Protein AF-A0A7C7VRE4-F1 (afdb_monomer_lite)

Sequence (448 aa):
MMLAALIDAGVDAEAIRRGIASLDLPGVGLSIKTVSKKGFRATAVRVKHPEQHAHRHLRDILELVERASALSDGQRTRARRVFQALAEAEAKVHGRSVDAVHFHEVGAVEAMVVDVQCIFQGLVPVADQFHTELITTSPKVKITGATHIQFDESRALEIAKEIVRRAIDRFPDRKETFIPEIRSPLVPGFSHEYIDYALGGLYRGSLRPLNDAIIAGRIRGVVANIGCNNARICHDELHRYVVTEFIKNDVLVVETGCGAIASAKQGYMTPETALELAGPGLREVCEAVGIPPVLHLGSCVDNSRILTVLAQMATEGGLGEDIADIPAVGMAPEWMSEKALSIATYCVASGAYVILGGSSGPVSGSETVLQMMSEGWEKKVGGRLEFVEEGEEIVRRALAHIDKKRADLGLAEYDPSKWGMSGDWRIPEILGLPLEERIEAVYGKAGK

pLDDT: mean 90.39, std 9.12, range [47.34, 98.69]

Secondary structure (DSSP, 8-state):
-HHHHHHHTT--HHHHHHHHHHT--TT-EEEEEEEEETTEEEEEEEEE--------BHHHHHHHHHH-TTS-HHHHHHHHHHHHHHHHHHHHHHTS-GGG-B-------SEEEE-SSS--TTHHHHHTTSS-EEEE--TT---TTSEE----GGGHHHHHHHHHHHHHHHGGG--------------B---HHHHHHHHHHHHH-SSHHHHHHHHHTSS-EEEEE-----TTS-TTHHHHHHHHHHHHTTEEEEEEHHHHHHHHHHT-SSHHHHHHHS-HHHHHHHHHHT--SEEEEESGGGHHHHHHHHHHHHHHSSS-SSGGGSSEEEEETT--SHHHHHHHHHHHHTT-EEEEESS--TTTT-HHHHHIIIIIHHHHHS-EEEEE--HHHHHHHHHHHHHHHHHHTTPPPP-TTSS---GGGGHHHHHTS-HHHHHHHHH-----

Structure (mmCIF, N/CA/C/O backbone):
data_AF-A0A7C7VRE4-F1
#
_entry.id   AF-A0A7C7VRE4-F1
#
loop_
_atom_site.group_PDB
_atom_site.id
_atom_site.type_symbol
_atom_site.label_atom_id
_atom_site.label_alt_id
_atom_site.label_comp_id
_atom_site.label_asym_id
_atom_site.label_entity_id
_atom_site.label_seq_id
_atom_site.pdbx_PDB_ins_code
_atom_site.Cartn_x
_atom_site.Cartn_y
_atom_site.Cartn_z
_atom_site.occupancy
_atom_site.B_iso_or_equiv
_atom_site.auth_seq_id
_atom_site.auth_comp_id
_atom_site.auth_asym_id
_atom_site.auth_atom_id
_atom_site.pdbx_PDB_model_num
ATOM 1 N N . MET A 1 1 ? -1.662 4.050 28.354 1.00 65.81 1 MET A N 1
ATOM 2 C CA . MET A 1 1 ? -0.520 3.114 28.506 1.00 65.81 1 MET A CA 1
ATOM 3 C C . MET A 1 1 ? 0.814 3.844 28.605 1.00 65.81 1 MET A C 1
ATOM 5 O O . MET A 1 1 ? 1.473 3.663 29.616 1.00 65.81 1 MET A O 1
ATOM 9 N N . MET A 1 2 ? 1.176 4.709 27.647 1.00 74.75 2 MET A N 1
ATOM 10 C CA . MET A 1 2 ? 2.448 5.459 27.676 1.00 74.75 2 MET A CA 1
ATOM 11 C C . MET A 1 2 ? 2.683 6.223 28.991 1.00 74.75 2 MET A C 1
ATOM 13 O O . MET A 1 2 ? 3.708 6.035 29.629 1.00 74.75 2 MET A O 1
ATOM 17 N N . LEU A 1 3 ? 1.698 7.001 29.458 1.00 83.12 3 LEU A N 1
ATOM 18 C CA . LEU A 1 3 ? 1.794 7.724 30.734 1.00 83.12 3 LEU A CA 1
ATOM 19 C C . LEU A 1 3 ? 2.118 6.802 31.922 1.00 83.12 3 LEU A C 1
ATOM 21 O O . LEU A 1 3 ? 2.931 7.142 32.769 1.00 83.12 3 LEU A O 1
ATOM 25 N N . ALA A 1 4 ? 1.501 5.620 31.967 1.00 86.44 4 ALA A N 1
ATOM 26 C CA . ALA A 1 4 ? 1.734 4.650 33.028 1.00 86.44 4 ALA A CA 1
ATOM 27 C C . ALA A 1 4 ? 3.135 4.032 32.953 1.00 86.44 4 ALA A C 1
ATOM 29 O O . ALA A 1 4 ? 3.762 3.852 33.989 1.00 86.44 4 ALA A O 1
ATOM 30 N N . ALA A 1 5 ? 3.630 3.760 31.743 1.00 85.56 5 ALA A N 1
ATOM 31 C CA . ALA A 1 5 ? 4.986 3.267 31.521 1.00 85.56 5 ALA A CA 1
ATOM 32 C C . ALA A 1 5 ? 6.045 4.316 31.892 1.00 85.56 5 ALA A C 1
ATOM 34 O O . ALA A 1 5 ? 7.028 3.980 32.536 1.00 85.56 5 ALA A O 1
ATOM 35 N N . LEU A 1 6 ? 5.819 5.588 31.552 1.00 85.06 6 LEU A N 1
ATOM 36 C CA . LEU A 1 6 ? 6.712 6.691 31.916 1.00 85.06 6 LEU A CA 1
ATOM 37 C C . LEU A 1 6 ? 6.780 6.894 33.433 1.00 85.06 6 LEU A C 1
ATOM 39 O O . LEU A 1 6 ? 7.863 7.079 33.978 1.00 85.06 6 LEU A O 1
ATOM 43 N N . ILE A 1 7 ? 5.638 6.819 34.123 1.00 92.25 7 ILE A N 1
ATOM 44 C CA . ILE A 1 7 ? 5.599 6.886 35.590 1.00 92.25 7 ILE A CA 1
ATOM 45 C C . ILE A 1 7 ? 6.311 5.674 36.205 1.00 92.25 7 ILE A C 1
ATOM 47 O O . ILE A 1 7 ? 7.097 5.848 37.131 1.00 92.25 7 ILE A O 1
ATOM 51 N N . ASP A 1 8 ? 6.104 4.464 35.670 1.00 90.88 8 ASP A N 1
ATOM 52 C CA . ASP A 1 8 ? 6.828 3.263 36.123 1.00 90.88 8 ASP A CA 1
ATOM 53 C C . ASP A 1 8 ? 8.346 3.372 35.881 1.00 90.88 8 ASP A C 1
ATOM 55 O O . ASP A 1 8 ? 9.134 2.882 36.685 1.00 90.88 8 ASP A O 1
ATOM 59 N N . ALA A 1 9 ? 8.752 4.070 34.814 1.00 90.56 9 ALA A N 1
ATOM 60 C CA . ALA A 1 9 ? 10.142 4.368 34.471 1.00 90.56 9 ALA A CA 1
ATOM 61 C C . ALA A 1 9 ? 10.753 5.541 35.269 1.00 90.56 9 ALA A C 1
ATOM 63 O O . ALA A 1 9 ? 11.931 5.843 35.085 1.00 90.56 9 ALA A O 1
ATOM 64 N N . GLY A 1 10 ? 9.988 6.191 36.155 1.00 91.62 10 GLY A N 1
ATOM 65 C CA . GLY A 1 10 ? 10.491 7.210 37.085 1.00 91.62 10 GLY A CA 1
ATOM 66 C C . GLY A 1 10 ? 10.037 8.651 36.829 1.00 91.62 10 GLY A C 1
ATOM 67 O O . GLY A 1 10 ? 10.528 9.559 37.496 1.00 91.62 10 GLY A O 1
ATOM 68 N N . VAL A 1 11 ? 9.105 8.903 35.903 1.00 91.25 11 VAL A N 1
ATOM 69 C CA . VAL A 1 11 ? 8.510 10.243 35.734 1.00 91.25 11 VAL A CA 1
ATOM 70 C C . VAL A 1 11 ? 7.661 10.618 36.956 1.00 91.25 11 VAL A C 1
ATOM 72 O O . VAL A 1 11 ? 6.823 9.833 37.401 1.00 91.25 11 VAL A O 1
ATOM 75 N N . ASP A 1 12 ? 7.840 11.844 37.468 1.00 92.25 12 ASP A N 1
ATOM 76 C CA . ASP A 1 12 ? 7.121 12.350 38.645 1.00 92.25 12 ASP A CA 1
ATOM 77 C C . ASP A 1 12 ? 5.602 12.434 38.403 1.00 92.25 12 ASP A C 1
ATOM 79 O O . ASP A 1 12 ? 5.082 13.335 37.736 1.00 92.25 12 ASP A O 1
ATOM 83 N N . ALA A 1 13 ? 4.876 11.493 39.004 1.00 91.25 13 ALA A N 1
ATOM 84 C CA . ALA A 1 13 ? 3.423 11.444 39.005 1.00 91.25 13 ALA A CA 1
ATOM 85 C C . ALA A 1 13 ? 2.775 12.686 39.640 1.00 91.25 13 ALA A C 1
ATOM 87 O O . ALA A 1 13 ? 1.686 13.088 39.219 1.00 91.25 13 ALA A O 1
ATOM 88 N N . GLU A 1 14 ? 3.416 13.302 40.636 1.00 92.12 14 GLU A N 1
ATOM 89 C CA . GLU A 1 14 ? 2.881 14.486 41.308 1.00 92.12 14 GLU A CA 1
ATOM 90 C C . GLU A 1 14 ? 2.960 15.724 40.418 1.00 92.12 14 GLU A C 1
ATOM 92 O O . GLU A 1 14 ? 2.031 16.529 40.415 1.00 92.12 14 GLU A O 1
ATOM 97 N N . ALA A 1 15 ? 4.003 15.862 39.594 1.00 88.81 15 ALA A N 1
ATOM 98 C CA . ALA A 1 15 ? 4.064 16.919 38.585 1.00 88.81 15 ALA A CA 1
ATOM 99 C C . ALA A 1 15 ? 2.879 16.844 37.612 1.00 88.81 15 ALA A C 1
ATOM 101 O O . ALA A 1 15 ? 2.263 17.864 37.301 1.00 88.81 15 ALA A O 1
ATOM 102 N N . ILE A 1 16 ? 2.503 15.633 37.194 1.00 90.31 16 ILE A N 1
ATOM 103 C CA . ILE A 1 16 ? 1.357 15.411 36.306 1.00 90.31 16 ILE A CA 1
ATOM 104 C C . ILE A 1 16 ? 0.039 15.727 37.030 1.00 90.31 16 ILE A C 1
ATOM 106 O O . ILE A 1 16 ? -0.824 16.403 36.469 1.00 90.31 16 ILE A O 1
ATOM 110 N N . ARG A 1 17 ? -0.118 15.289 38.289 1.00 91.12 17 ARG A N 1
ATOM 111 C CA . ARG A 1 17 ? -1.297 15.616 39.113 1.00 91.12 17 ARG A CA 1
ATOM 112 C C . ARG A 1 17 ? -1.457 17.120 39.311 1.00 91.12 17 ARG A C 1
ATOM 114 O O . ARG A 1 17 ? -2.564 17.619 39.137 1.00 91.12 17 ARG A O 1
ATOM 121 N N . ARG A 1 18 ? -0.371 17.837 39.620 1.00 91.44 18 ARG A N 1
ATOM 122 C CA . ARG A 1 18 ? -0.364 19.305 39.741 1.00 91.44 18 ARG A CA 1
ATOM 123 C C . ARG A 1 18 ? -0.756 19.977 38.429 1.00 91.44 18 ARG A C 1
ATOM 125 O O . ARG A 1 18 ? -1.595 20.872 38.447 1.00 91.44 18 ARG A O 1
ATOM 132 N N . GLY A 1 19 ? -0.210 19.508 37.305 1.00 90.94 19 GLY A N 1
ATOM 133 C CA . GLY A 1 19 ? -0.586 19.982 35.972 1.00 90.94 19 GLY A CA 1
ATOM 134 C C . GLY A 1 19 ? -2.093 19.873 35.731 1.00 90.94 19 GLY A C 1
ATOM 135 O O . GLY A 1 19 ? -2.733 20.868 35.404 1.00 90.94 19 GLY A O 1
ATOM 136 N N . ILE A 1 20 ? -2.675 18.698 35.988 1.00 89.38 20 ILE A N 1
ATOM 137 C CA . ILE A 1 20 ? -4.118 18.460 35.821 1.00 89.38 20 ILE A CA 1
ATOM 138 C C . ILE A 1 20 ? -4.950 19.304 36.786 1.00 89.38 20 ILE A C 1
ATOM 140 O O . ILE A 1 20 ? -5.924 19.918 36.362 1.00 89.38 20 ILE A O 1
ATOM 144 N N . ALA A 1 21 ? -4.565 19.368 38.062 1.00 89.62 21 ALA A N 1
ATOM 145 C CA . ALA A 1 21 ? -5.271 20.173 39.055 1.00 89.62 21 ALA A CA 1
ATOM 146 C C . ALA A 1 21 ? -5.296 21.659 38.666 1.00 89.62 21 ALA A C 1
ATOM 148 O O . ALA A 1 21 ? -6.308 22.325 38.855 1.00 89.62 21 ALA A O 1
ATOM 149 N N . SER A 1 22 ? -4.218 22.164 38.056 1.00 92.88 22 SER A N 1
ATOM 150 C CA . SER A 1 22 ? -4.141 23.561 37.625 1.00 92.88 22 SER A CA 1
ATOM 151 C C . SER A 1 22 ? -5.067 23.919 36.459 1.00 92.88 22 SER A C 1
ATOM 153 O O . SER A 1 22 ? -5.334 25.098 36.260 1.00 92.88 22 SER A O 1
ATOM 155 N N . LEU A 1 23 ? -5.597 22.934 35.721 1.00 89.44 23 LEU A N 1
ATOM 156 C CA . LEU A 1 23 ? -6.608 23.169 34.677 1.00 89.44 23 LEU A CA 1
ATOM 157 C C . LEU A 1 23 ? -7.978 23.559 35.261 1.00 89.44 23 LEU A C 1
ATOM 159 O O . LEU A 1 23 ? -8.848 24.026 34.519 1.00 89.44 23 LEU A O 1
ATOM 163 N N . ASP A 1 24 ? -8.163 23.363 36.573 1.00 88.19 24 ASP A N 1
ATOM 164 C CA . ASP A 1 24 ? -9.396 23.644 37.309 1.00 88.19 24 ASP A CA 1
ATOM 165 C C . ASP A 1 24 ? -10.613 22.975 36.651 1.00 88.19 24 ASP A C 1
ATOM 167 O O . ASP A 1 24 ? -11.563 23.612 36.191 1.00 88.19 24 ASP A O 1
ATOM 171 N N . LEU A 1 25 ? -10.518 21.651 36.508 1.00 86.00 25 LEU A N 1
ATOM 172 C CA . LEU A 1 25 ? -11.562 20.793 35.956 1.00 86.00 25 LEU A CA 1
ATOM 173 C C . LEU A 1 25 ? -12.208 19.992 37.097 1.00 86.00 25 LEU A C 1
ATOM 175 O O . LEU A 1 25 ? -11.636 18.987 37.537 1.00 86.00 25 LEU A O 1
ATOM 179 N N . PRO A 1 26 ? -13.390 20.407 37.595 1.00 82.44 26 PRO A N 1
ATOM 180 C CA . PRO A 1 26 ? -14.035 19.754 38.727 1.00 82.44 26 PRO A CA 1
ATOM 181 C C . PRO A 1 26 ? -14.266 18.261 38.485 1.00 82.44 26 PRO A C 1
ATOM 183 O O . PRO A 1 26 ? -14.787 17.847 37.450 1.00 82.44 26 PRO A O 1
ATOM 186 N N . GLY A 1 27 ? -13.872 17.441 39.461 1.00 83.25 27 GLY A N 1
ATOM 187 C CA . GLY A 1 27 ? -14.031 15.986 39.408 1.00 83.25 27 GLY A CA 1
ATOM 188 C C . GLY A 1 27 ? -13.026 15.253 38.513 1.00 83.25 27 GLY A C 1
ATOM 189 O O . GLY A 1 27 ? -13.073 14.022 38.459 1.00 83.25 27 GLY A O 1
ATOM 190 N N . VAL A 1 28 ? -12.104 15.964 37.851 1.00 88.19 28 VAL A N 1
ATOM 191 C CA . VAL A 1 28 ? -11.034 15.350 37.055 1.00 88.19 28 VAL A CA 1
ATOM 192 C C . VAL A 1 28 ? -9.810 15.061 37.926 1.00 88.19 28 VAL A C 1
ATOM 194 O O . VAL A 1 28 ? -9.340 15.915 38.673 1.00 88.19 28 VAL A O 1
ATOM 197 N N . GLY A 1 29 ? -9.260 13.850 37.837 1.00 88.12 29 GLY A N 1
ATOM 198 C CA . GLY A 1 29 ? -8.059 13.483 38.588 1.00 88.12 29 GLY A CA 1
ATOM 199 C C . GLY A 1 29 ? -7.405 12.184 38.131 1.00 88.12 29 GLY A C 1
ATOM 200 O O . GLY A 1 29 ? -7.934 11.458 37.296 1.00 88.12 29 GLY A O 1
ATOM 201 N N . LEU A 1 30 ? -6.244 11.858 38.705 1.00 90.44 30 LEU A N 1
ATOM 202 C CA . LEU A 1 30 ? -5.488 10.644 38.379 1.00 90.44 30 LEU A CA 1
ATOM 203 C C . LEU A 1 30 ? -5.385 9.686 39.565 1.00 90.44 30 LEU A C 1
ATOM 205 O O . LEU A 1 30 ? -4.793 10.001 40.601 1.00 90.44 30 LEU A O 1
ATOM 209 N N . SER A 1 31 ? -5.867 8.460 39.374 1.00 91.06 31 SER A N 1
ATOM 210 C CA . SER A 1 31 ? -5.548 7.327 40.240 1.00 91.06 31 SER A CA 1
ATOM 211 C C . SER A 1 31 ? -4.379 6.553 39.647 1.00 91.06 31 SER A C 1
ATOM 213 O O . SER A 1 31 ? -4.451 6.101 38.510 1.00 91.06 31 SER A O 1
ATOM 215 N N . ILE A 1 32 ? -3.307 6.396 40.420 1.00 93.25 32 ILE A N 1
ATOM 216 C CA . ILE A 1 32 ? -2.107 5.665 40.010 1.00 93.25 32 ILE A CA 1
ATOM 217 C C . ILE A 1 32 ? -1.885 4.579 41.048 1.00 93.25 32 ILE A C 1
ATOM 219 O O . ILE A 1 32 ? -1.851 4.881 42.242 1.00 93.25 32 ILE A O 1
ATOM 223 N N . LYS A 1 33 ? -1.807 3.325 40.611 1.00 94.75 33 LYS A N 1
ATOM 224 C CA . LYS A 1 33 ? -1.619 2.170 41.490 1.00 94.75 33 LYS A CA 1
ATOM 225 C C . LYS A 1 33 ? -0.708 1.152 40.829 1.00 94.75 33 LYS A C 1
ATOM 227 O O . LYS A 1 33 ? -0.875 0.862 39.647 1.00 94.75 33 LYS A O 1
ATOM 232 N N . THR A 1 34 ? 0.176 0.545 41.604 1.00 94.44 34 THR A N 1
ATOM 233 C CA . THR A 1 34 ? 0.865 -0.673 41.180 1.00 94.44 34 THR A CA 1
ATOM 234 C C . THR A 1 34 ? -0.125 -1.834 41.216 1.00 94.44 34 THR A C 1
ATOM 236 O O . THR A 1 34 ? -0.839 -2.025 42.200 1.00 94.44 34 THR A O 1
ATOM 239 N N . VAL A 1 35 ? -0.193 -2.598 40.134 1.00 93.25 35 VAL A N 1
ATOM 240 C CA . VAL A 1 35 ? -1.074 -3.756 39.977 1.00 93.25 35 VAL A CA 1
ATOM 241 C C . VAL A 1 35 ? -0.271 -4.969 39.519 1.00 93.25 35 VAL A C 1
ATOM 243 O O . VAL A 1 35 ? 0.770 -4.831 38.882 1.00 93.25 35 VAL A O 1
ATOM 246 N N . SER A 1 36 ? -0.773 -6.167 39.820 1.00 91.38 36 SER A N 1
ATOM 247 C CA . SER A 1 36 ? -0.312 -7.405 39.189 1.00 91.38 36 SER A CA 1
ATOM 248 C C . SER A 1 36 ? -1.324 -7.819 38.127 1.00 91.38 36 SER A C 1
ATOM 250 O O . SER A 1 36 ? -2.509 -7.998 38.418 1.00 91.38 36 SER A O 1
ATOM 252 N N . LYS A 1 37 ? -0.882 -7.929 36.875 1.00 77.38 37 LYS A N 1
ATOM 253 C CA . LYS A 1 37 ? -1.706 -8.356 35.737 1.00 77.38 37 LYS A CA 1
ATOM 254 C C . LYS A 1 37 ? -1.047 -9.579 35.117 1.00 77.38 37 LYS A C 1
ATOM 256 O O . LYS A 1 37 ? 0.050 -9.483 34.582 1.00 77.38 37 LYS A O 1
ATOM 261 N N . LYS A 1 38 ? -1.721 -10.732 35.203 1.00 83.31 38 LYS A N 1
ATOM 262 C CA . LYS A 1 38 ? -1.222 -12.024 34.690 1.00 83.31 38 LYS A CA 1
ATOM 263 C C . LYS A 1 38 ? 0.200 -12.366 35.183 1.00 83.31 38 LYS A C 1
ATOM 265 O O . LYS A 1 38 ? 1.015 -12.857 34.416 1.00 83.31 38 LYS A O 1
ATOM 270 N N . GLY A 1 39 ? 0.495 -12.074 36.452 1.00 84.56 39 GLY A N 1
ATOM 271 C CA . GLY A 1 39 ? 1.795 -12.363 37.072 1.00 84.56 39 GLY A CA 1
ATOM 272 C C . GLY A 1 39 ? 2.867 -11.281 36.897 1.00 84.56 39 GLY A C 1
ATOM 273 O O . GLY A 1 39 ? 3.917 -11.387 37.520 1.00 84.56 39 GLY A O 1
ATOM 274 N N . PHE A 1 40 ? 2.608 -10.218 36.129 1.00 82.00 40 PHE A N 1
ATOM 275 C CA . PHE A 1 40 ? 3.554 -9.115 35.935 1.00 82.00 40 PHE A CA 1
ATOM 276 C C . PHE A 1 40 ? 3.167 -7.882 36.755 1.00 82.00 40 PHE A C 1
ATOM 278 O O . PHE A 1 40 ? 2.001 -7.472 36.762 1.00 82.00 40 PHE A O 1
ATOM 285 N N . ARG A 1 41 ? 4.156 -7.265 37.416 1.00 92.12 41 ARG A N 1
ATOM 286 C CA . ARG A 1 41 ? 4.013 -5.952 38.060 1.00 92.12 41 ARG A CA 1
ATOM 287 C C . ARG A 1 41 ? 3.866 -4.884 36.976 1.00 92.12 41 ARG A C 1
ATOM 289 O O . ARG A 1 41 ? 4.711 -4.795 36.094 1.00 92.12 41 ARG A O 1
ATOM 296 N N . ALA A 1 42 ? 2.833 -4.058 37.069 1.00 88.38 42 ALA A N 1
ATOM 297 C CA . ALA A 1 42 ? 2.620 -2.924 36.179 1.00 88.38 42 ALA A CA 1
ATOM 298 C C . ALA A 1 42 ? 2.084 -1.720 36.957 1.00 88.38 42 ALA A C 1
ATOM 300 O O . ALA A 1 42 ? 1.358 -1.881 37.939 1.00 88.38 42 ALA A O 1
ATOM 301 N N . THR A 1 43 ? 2.371 -0.511 36.487 1.00 94.19 43 THR A N 1
ATOM 302 C CA . THR A 1 43 ? 1.672 0.690 36.952 1.00 94.19 43 THR A CA 1
ATOM 303 C C . THR A 1 43 ? 0.372 0.864 36.165 1.00 94.19 43 THR A C 1
ATOM 305 O O . THR A 1 43 ? 0.358 0.870 34.936 1.00 94.19 43 THR A O 1
ATOM 308 N N . ALA A 1 44 ? -0.749 0.993 36.871 1.00 91.31 44 ALA A N 1
ATOM 309 C CA . ALA A 1 44 ? -2.049 1.332 36.311 1.00 91.31 44 ALA A CA 1
ATOM 310 C C . ALA A 1 44 ? -2.369 2.796 36.615 1.00 91.31 44 ALA A C 1
ATOM 312 O O . ALA A 1 44 ? -2.474 3.191 37.776 1.00 91.31 44 ALA A O 1
ATOM 313 N N . VAL A 1 45 ? -2.567 3.585 35.561 1.00 91.38 45 VAL A N 1
ATOM 314 C CA . VAL A 1 45 ? -3.036 4.972 35.644 1.00 91.38 45 VAL A CA 1
ATOM 315 C C . VAL A 1 45 ? -4.473 5.016 35.139 1.00 91.38 45 VAL A C 1
ATOM 317 O O . VAL A 1 45 ? -4.748 4.576 34.025 1.00 91.38 45 VAL A O 1
ATOM 320 N N . ARG A 1 46 ? -5.390 5.541 35.951 1.00 88.31 46 ARG A N 1
ATOM 321 C CA . ARG A 1 46 ? -6.799 5.749 35.609 1.00 88.31 46 ARG A CA 1
ATOM 322 C C . ARG A 1 46 ? -7.142 7.223 35.781 1.00 88.31 46 ARG A C 1
ATOM 324 O O . ARG A 1 46 ? -7.019 7.754 36.886 1.00 88.31 46 ARG A O 1
ATOM 331 N N . VAL A 1 47 ? -7.597 7.851 34.703 1.00 84.25 47 VAL A N 1
ATOM 332 C CA . VAL A 1 47 ? -8.212 9.179 34.755 1.00 84.25 47 VAL A CA 1
ATOM 333 C C . VAL A 1 47 ? -9.615 9.013 35.332 1.00 84.25 47 VAL A C 1
ATOM 335 O O . VAL A 1 47 ? -10.371 8.150 34.894 1.00 84.25 47 VAL A O 1
ATOM 338 N N . LYS A 1 48 ? -9.934 9.778 36.369 1.00 87.19 48 LYS A N 1
ATOM 339 C CA . LYS A 1 48 ? -11.290 9.951 36.883 1.00 87.19 48 LYS A CA 1
ATOM 340 C C . LYS A 1 48 ? -11.825 11.247 36.300 1.00 87.19 48 LYS A C 1
ATOM 342 O O . LYS A 1 48 ? -11.087 12.225 36.293 1.00 87.19 48 LYS A O 1
ATOM 347 N N . HIS A 1 49 ? -13.065 11.245 35.847 1.00 82.56 49 HIS A N 1
ATOM 348 C CA . HIS A 1 49 ? -13.794 1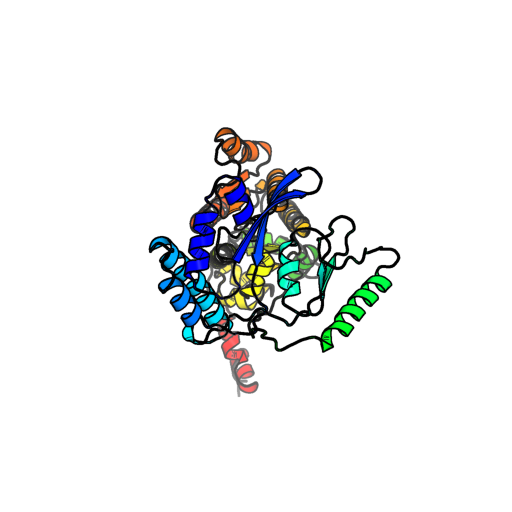2.436 35.438 1.00 82.56 49 HIS A CA 1
ATOM 349 C C . HIS A 1 49 ? -15.294 12.182 35.661 1.00 82.56 49 HIS A C 1
ATOM 351 O O . HIS A 1 49 ? -15.703 11.017 35.685 1.00 82.56 49 HIS A O 1
ATOM 357 N N . PRO A 1 50 ? -16.114 13.225 35.865 1.00 79.06 50 PRO A N 1
ATOM 358 C CA . PRO A 1 50 ? -17.566 13.081 35.834 1.00 79.06 50 PRO A CA 1
ATOM 359 C C . PRO A 1 50 ? -18.045 12.804 34.400 1.00 79.06 50 PRO A C 1
ATOM 361 O O . PRO A 1 50 ? -17.356 13.158 33.438 1.00 79.06 50 PRO A O 1
ATOM 364 N N . GLU A 1 51 ? -19.227 12.206 34.243 1.00 65.44 51 GLU A N 1
ATOM 365 C CA . GLU A 1 51 ? -19.919 12.209 32.949 1.00 65.44 51 GLU A CA 1
ATOM 366 C C . GLU A 1 51 ? -20.188 13.664 32.537 1.00 65.44 51 GLU A C 1
ATOM 368 O O . GLU A 1 51 ? -20.683 14.465 33.334 1.00 65.44 51 GLU A O 1
ATOM 373 N N . GLN A 1 52 ? -19.802 14.034 31.315 1.00 58.69 52 GLN A N 1
ATOM 374 C CA . GLN A 1 52 ? -20.036 15.369 30.765 1.00 58.69 52 GLN A CA 1
ATOM 375 C C . GLN A 1 52 ? -20.608 15.256 29.352 1.00 58.69 52 GLN A C 1
ATOM 377 O O . GLN A 1 52 ? -20.132 14.466 28.545 1.00 58.69 52 GLN A O 1
ATOM 382 N N . HIS A 1 53 ? -21.589 16.108 29.055 1.00 52.19 53 HIS A N 1
ATOM 383 C CA . HIS A 1 53 ? -22.153 16.328 27.716 1.00 52.19 53 HIS A CA 1
ATOM 384 C C . HIS A 1 53 ? -21.791 17.722 27.172 1.00 52.19 53 HIS A C 1
ATOM 386 O O . HIS A 1 53 ? -22.466 18.257 26.299 1.00 52.19 53 HIS A O 1
ATOM 392 N N . ALA A 1 54 ? -20.762 18.361 27.738 1.00 54.38 54 ALA A N 1
ATOM 393 C CA . ALA A 1 54 ? -20.360 19.703 27.341 1.00 54.38 54 ALA A CA 1
ATOM 394 C C . ALA A 1 54 ? -19.486 19.647 26.084 1.00 54.38 54 ALA A C 1
ATOM 396 O O . ALA A 1 54 ? -18.325 19.238 26.147 1.00 54.38 54 ALA A O 1
ATOM 397 N N . HIS A 1 55 ? -20.038 20.104 24.962 1.00 60.22 55 HIS A N 1
ATOM 398 C CA . HIS A 1 55 ? -19.260 20.424 23.770 1.00 60.22 55 HIS A CA 1
ATOM 399 C C . HIS A 1 55 ? -18.312 21.582 24.101 1.00 60.22 55 HIS A C 1
ATOM 401 O O . HIS A 1 55 ? -18.759 22.635 24.554 1.00 60.22 55 HIS A O 1
ATOM 407 N N . ARG A 1 56 ? -17.006 21.382 23.901 1.00 69.12 56 ARG A N 1
ATOM 408 C CA . ARG A 1 56 ? -15.999 22.442 24.020 1.00 69.12 56 ARG A CA 1
ATOM 409 C C . ARG A 1 56 ? -15.467 22.779 22.641 1.00 69.12 56 ARG A C 1
ATOM 411 O O . ARG A 1 56 ? -15.114 21.882 21.877 1.00 69.12 56 ARG A O 1
ATOM 418 N N . HIS A 1 57 ? -15.395 24.064 22.351 1.00 79.50 57 HIS A N 1
ATOM 419 C CA . HIS A 1 57 ? -14.692 24.572 21.188 1.00 79.50 57 HIS A CA 1
ATOM 420 C C . HIS A 1 57 ? -13.188 24.593 21.445 1.00 79.50 57 HIS A C 1
ATOM 422 O O . HIS A 1 57 ? -12.732 24.577 22.593 1.00 79.50 57 HIS A O 1
ATOM 428 N N . LEU A 1 58 ? -12.403 24.707 20.371 1.00 81.94 58 LEU A N 1
ATOM 429 C CA . LEU A 1 58 ? -10.958 24.910 20.470 1.00 81.94 58 LEU A CA 1
ATOM 430 C C . LEU A 1 58 ? -10.616 26.048 21.440 1.00 81.94 58 LEU A C 1
ATOM 432 O O . LEU A 1 58 ? -9.752 25.887 22.299 1.00 81.94 58 LEU A O 1
ATOM 436 N N . ARG A 1 59 ? -11.328 27.175 21.333 1.00 84.56 59 ARG A N 1
ATOM 437 C CA . ARG A 1 59 ? -11.119 28.343 22.189 1.00 84.56 59 ARG A CA 1
ATOM 438 C C . ARG A 1 59 ? -11.229 27.999 23.673 1.00 84.56 59 ARG A C 1
ATOM 440 O O . ARG A 1 59 ? -10.337 28.364 24.433 1.00 84.56 59 ARG A O 1
ATOM 447 N N . ASP A 1 60 ? -12.260 27.253 24.065 1.00 83.94 60 ASP A N 1
ATOM 448 C CA . ASP A 1 60 ? -12.460 26.853 25.459 1.00 83.94 60 ASP A CA 1
ATOM 449 C C . ASP A 1 60 ? -11.268 26.032 25.953 1.00 83.94 60 ASP A C 1
ATOM 451 O O . ASP A 1 60 ? -10.760 26.254 27.047 1.00 83.94 60 ASP A O 1
ATOM 455 N N . ILE A 1 61 ? -10.777 25.100 25.131 1.00 85.44 61 ILE A N 1
ATOM 456 C CA . ILE A 1 61 ? -9.632 24.252 25.478 1.00 85.44 61 ILE A CA 1
ATOM 457 C C . ILE A 1 61 ? -8.352 25.078 25.614 1.00 85.44 61 ILE A C 1
ATOM 459 O O . ILE A 1 61 ? -7.590 24.878 26.562 1.00 85.44 61 ILE A O 1
ATOM 463 N N . LEU A 1 62 ? -8.110 26.016 24.699 1.00 88.25 62 LEU A N 1
ATOM 464 C CA . LEU A 1 62 ? -6.935 26.878 24.762 1.00 88.25 62 LEU A CA 1
ATOM 465 C C . LEU A 1 62 ? -6.973 27.781 25.997 1.00 88.25 62 LEU A C 1
ATOM 467 O O . LEU A 1 62 ? -5.969 27.880 26.697 1.00 88.25 62 LEU A O 1
ATOM 471 N N . GLU A 1 63 ? -8.129 28.353 26.336 1.00 90.12 63 GLU A N 1
ATOM 472 C CA . GLU A 1 63 ? -8.294 29.149 27.557 1.00 90.12 63 GLU A CA 1
ATOM 473 C C . GLU A 1 63 ? -8.009 28.321 28.828 1.00 90.12 63 GLU A C 1
ATOM 475 O O . GLU A 1 63 ? -7.361 28.822 29.751 1.00 90.12 63 GLU A O 1
ATOM 480 N N . LEU A 1 64 ? -8.396 27.035 28.871 1.00 89.56 64 LEU A N 1
ATOM 481 C CA . LEU A 1 64 ? -8.036 26.126 29.975 1.00 89.56 64 LEU A CA 1
ATOM 482 C C . LEU A 1 64 ? -6.526 25.906 30.082 1.00 89.56 64 LEU A C 1
ATOM 484 O O . LEU A 1 64 ? -5.984 25.870 31.185 1.00 89.56 64 LEU A O 1
ATOM 488 N N . VAL A 1 65 ? -5.856 25.704 28.948 1.00 89.06 65 VAL A N 1
ATOM 489 C CA . VAL A 1 65 ? -4.410 25.464 28.905 1.00 89.06 65 VAL A CA 1
ATOM 490 C C . VAL A 1 65 ? -3.649 26.718 29.330 1.00 89.06 65 VAL A C 1
ATOM 492 O O . VAL A 1 65 ? -2.680 26.614 30.083 1.00 89.06 65 VAL A O 1
ATOM 495 N N . GLU A 1 66 ? -4.091 27.899 28.894 1.00 90.12 66 GLU A N 1
ATOM 496 C CA . GLU A 1 66 ? -3.444 29.163 29.249 1.00 90.12 66 GLU A CA 1
ATOM 497 C C . GLU A 1 66 ? -3.613 29.503 30.732 1.00 90.12 66 GLU A C 1
ATOM 499 O O . GLU A 1 66 ? -2.640 29.864 31.395 1.00 90.12 66 GLU A O 1
ATOM 504 N N . ARG A 1 67 ? -4.813 29.310 31.297 1.00 90.38 67 ARG A N 1
ATOM 505 C CA . ARG A 1 67 ? -5.059 29.579 32.726 1.00 90.38 67 ARG A CA 1
ATOM 506 C C . ARG A 1 67 ? -4.394 28.565 33.668 1.00 90.38 67 ARG A C 1
ATOM 508 O O . ARG A 1 67 ? -4.353 28.792 34.876 1.00 90.38 67 ARG A O 1
ATOM 515 N N . ALA A 1 68 ? -3.878 27.453 33.140 1.00 91.25 68 ALA A N 1
ATOM 516 C CA . ALA A 1 68 ? -3.258 26.399 33.930 1.00 91.25 68 ALA A CA 1
ATOM 517 C C . ALA A 1 68 ? -1.931 26.860 34.543 1.00 91.25 68 ALA A C 1
ATOM 519 O O . ALA A 1 68 ? -0.898 26.950 33.871 1.00 91.25 68 ALA A O 1
ATOM 520 N N . SER A 1 69 ? -1.944 27.145 35.843 1.00 90.88 69 SER A N 1
ATOM 521 C CA . SER A 1 69 ? -0.810 27.746 36.555 1.00 90.88 69 SER A CA 1
ATOM 522 C C . SER A 1 69 ? 0.397 26.818 36.728 1.00 90.88 69 SER A C 1
ATOM 524 O O . SER A 1 69 ? 1.514 27.307 36.880 1.00 90.88 69 SER A O 1
ATOM 526 N N . ALA A 1 70 ? 0.206 25.496 36.680 1.00 91.94 70 ALA A N 1
ATOM 527 C CA . ALA A 1 70 ? 1.281 24.520 36.866 1.00 91.94 70 ALA A CA 1
ATOM 528 C C . ALA A 1 70 ? 1.894 24.019 35.546 1.00 91.94 70 ALA A C 1
ATOM 530 O O . ALA A 1 70 ? 2.795 23.179 35.581 1.00 91.94 70 ALA A O 1
ATOM 531 N N . LEU A 1 71 ? 1.418 24.509 34.394 1.00 90.44 71 LEU A N 1
ATOM 532 C CA . LEU A 1 71 ? 2.025 24.226 33.095 1.00 90.44 71 LEU A CA 1
ATOM 533 C C . LEU A 1 71 ? 3.124 25.244 32.781 1.00 90.44 71 LEU A C 1
ATOM 535 O O . LEU A 1 71 ? 2.932 26.449 32.930 1.00 90.44 71 LEU A O 1
ATOM 539 N N . SER A 1 72 ? 4.269 24.765 32.297 1.00 90.44 72 SER A N 1
ATOM 540 C CA . SER A 1 72 ? 5.313 25.631 31.746 1.00 90.44 72 SER A CA 1
ATOM 541 C C . SER A 1 72 ? 4.921 26.175 30.372 1.00 90.44 72 SER A C 1
ATOM 543 O O . SER A 1 72 ? 4.115 25.573 29.659 1.00 90.44 72 SER A O 1
ATOM 545 N N . ASP A 1 73 ? 5.554 27.262 29.932 1.00 88.69 73 ASP A N 1
ATOM 546 C CA . ASP A 1 73 ? 5.273 27.859 28.617 1.00 88.69 73 ASP A CA 1
ATOM 547 C C . ASP A 1 73 ? 5.522 26.884 27.459 1.00 88.69 73 ASP A C 1
ATOM 549 O O . ASP A 1 73 ? 4.773 26.850 26.479 1.00 88.69 73 ASP A O 1
ATOM 553 N N . GLY A 1 74 ? 6.528 26.014 27.596 1.00 86.88 74 GLY A N 1
ATOM 554 C CA . GLY A 1 74 ? 6.787 24.940 26.638 1.00 86.88 74 GLY A CA 1
ATOM 555 C C . GLY A 1 74 ? 5.693 23.865 26.629 1.00 86.88 74 GLY A C 1
ATOM 556 O O . GLY A 1 74 ? 5.395 23.297 25.578 1.00 86.88 74 GLY A O 1
ATOM 557 N N . GLN A 1 75 ? 5.070 23.574 27.776 1.00 88.00 75 GLN A N 1
ATOM 558 C CA . GLN A 1 75 ? 3.921 22.665 27.858 1.00 88.00 75 GLN A CA 1
ATOM 559 C C . GLN A 1 75 ? 2.661 23.304 27.266 1.00 88.00 75 GLN A C 1
ATOM 561 O O . GLN A 1 75 ? 2.015 22.657 26.444 1.00 88.00 75 GLN A O 1
ATOM 566 N N . ARG A 1 76 ? 2.366 24.571 27.594 1.00 89.00 76 ARG A N 1
ATOM 567 C CA . ARG A 1 76 ? 1.246 25.326 27.000 1.00 89.00 76 ARG A CA 1
ATOM 568 C C . ARG A 1 76 ? 1.372 25.408 25.486 1.00 89.00 76 ARG A C 1
ATOM 570 O O . ARG A 1 76 ? 0.440 25.074 24.766 1.00 89.00 76 ARG A O 1
ATOM 577 N N . THR A 1 77 ? 2.564 25.745 24.995 1.00 88.25 77 THR A N 1
ATOM 578 C CA . THR A 1 77 ? 2.836 25.840 23.556 1.00 88.25 77 THR A CA 1
ATOM 579 C C . THR A 1 77 ? 2.655 24.504 22.846 1.00 88.25 77 THR A C 1
ATOM 581 O O . THR A 1 77 ? 2.046 24.462 21.780 1.00 88.25 77 THR A O 1
ATOM 584 N N . ARG A 1 78 ? 3.131 23.394 23.428 1.00 85.75 78 ARG A N 1
ATOM 585 C CA . ARG A 1 78 ? 2.903 22.059 22.854 1.00 85.75 78 ARG A CA 1
ATOM 586 C C . ARG A 1 78 ? 1.427 21.673 22.861 1.00 85.75 78 ARG A C 1
ATOM 588 O O . ARG A 1 78 ? 0.938 21.225 21.833 1.00 85.75 78 ARG A O 1
ATOM 595 N N . ALA A 1 79 ? 0.723 21.877 23.973 1.00 83.94 79 ALA A N 1
ATOM 596 C CA . ALA A 1 79 ? -0.707 21.590 24.064 1.00 83.94 79 ALA A CA 1
ATOM 597 C C . ALA A 1 79 ? -1.509 22.408 23.038 1.00 83.94 79 ALA A C 1
ATOM 599 O O . ALA A 1 79 ? -2.306 21.837 22.299 1.00 83.94 79 ALA A O 1
ATOM 600 N N . ARG A 1 80 ? -1.218 23.709 22.911 1.00 88.06 80 ARG A N 1
ATOM 601 C CA . ARG A 1 80 ? -1.811 24.590 21.898 1.00 88.06 80 ARG A CA 1
ATOM 602 C C . ARG A 1 80 ? -1.576 24.066 20.489 1.00 88.06 80 ARG A C 1
ATOM 604 O O . ARG A 1 80 ? -2.530 23.937 19.742 1.00 88.06 80 ARG A O 1
ATOM 611 N N . ARG A 1 81 ? -0.335 23.705 20.143 1.00 85.06 81 ARG A N 1
ATOM 612 C CA . ARG A 1 81 ? -0.011 23.141 18.820 1.00 85.06 81 ARG A CA 1
ATOM 613 C C . ARG A 1 81 ? -0.783 21.855 18.528 1.00 85.06 81 ARG A C 1
ATOM 615 O O . ARG A 1 81 ? -1.226 21.681 17.403 1.00 85.06 81 ARG A O 1
ATOM 622 N N . VAL A 1 82 ? -0.952 20.981 19.521 1.00 81.31 82 VAL A N 1
ATOM 623 C CA . VAL A 1 82 ? -1.713 19.731 19.362 1.00 81.31 82 VAL A CA 1
ATOM 624 C C . VAL A 1 82 ? -3.190 20.020 19.093 1.00 81.31 82 VAL A C 1
ATOM 626 O O . VAL A 1 82 ? -3.725 19.534 18.102 1.00 81.31 82 VAL A O 1
ATOM 629 N N . PHE A 1 83 ? -3.843 20.830 19.931 1.00 83.62 83 PHE A N 1
ATOM 630 C CA . PHE A 1 83 ? -5.264 21.146 19.750 1.00 83.62 83 PHE A CA 1
ATOM 631 C C . PHE A 1 83 ? -5.530 21.991 18.502 1.00 83.62 83 PHE A C 1
ATOM 633 O O . PHE A 1 83 ? -6.530 21.770 17.831 1.00 83.62 83 PHE A O 1
ATOM 640 N N . GLN A 1 84 ? -4.618 22.900 18.153 1.00 85.38 84 GLN A N 1
ATOM 641 C CA . GLN A 1 84 ? -4.685 23.683 16.922 1.00 85.38 84 GLN A CA 1
ATOM 642 C C . GLN A 1 84 ? -4.591 22.780 15.687 1.00 85.38 84 GLN A C 1
ATOM 644 O O . GLN A 1 84 ? -5.430 22.888 14.804 1.00 85.38 84 GLN A O 1
ATOM 649 N N . ALA A 1 85 ? -3.631 21.850 15.646 1.00 80.62 85 ALA A N 1
ATOM 650 C CA . ALA A 1 85 ? -3.493 20.917 14.528 1.00 80.62 85 ALA A CA 1
ATOM 651 C C . ALA A 1 85 ? -4.722 20.003 14.383 1.00 80.62 85 ALA A C 1
ATOM 653 O O . ALA A 1 85 ? -5.180 19.755 13.270 1.00 80.62 85 ALA A O 1
ATOM 654 N N . LEU A 1 86 ? -5.286 19.537 15.506 1.00 77.81 86 LEU A N 1
ATOM 655 C CA . LEU A 1 86 ? -6.542 18.781 15.515 1.00 77.81 86 LEU A CA 1
ATOM 656 C C . LEU A 1 86 ? -7.700 19.620 14.964 1.00 77.81 86 LEU A C 1
ATOM 658 O O . LEU A 1 86 ? -8.427 19.157 14.092 1.00 77.81 86 LEU A O 1
ATOM 662 N N . ALA A 1 87 ? -7.847 20.861 15.426 1.00 81.69 87 ALA A N 1
ATOM 663 C CA . ALA A 1 87 ? -8.917 21.736 14.973 1.00 81.69 87 ALA A CA 1
ATOM 664 C C . ALA A 1 87 ? -8.746 22.181 13.514 1.00 81.69 87 ALA A C 1
ATOM 666 O O . ALA A 1 87 ? -9.733 22.324 12.814 1.00 81.69 87 ALA A O 1
ATOM 667 N N . GLU A 1 88 ? -7.526 22.365 13.012 1.00 81.12 88 GLU A N 1
ATOM 668 C CA . GLU A 1 88 ? -7.272 22.634 11.590 1.00 81.12 88 GLU A CA 1
ATOM 669 C C . GLU A 1 88 ? -7.646 21.436 10.717 1.00 81.12 88 GLU A C 1
ATOM 671 O O . GLU A 1 88 ? -8.275 21.603 9.668 1.00 81.12 88 GLU A O 1
ATOM 676 N N . ALA A 1 89 ? -7.310 20.224 11.169 1.00 69.56 89 ALA A N 1
ATOM 677 C CA . ALA A 1 89 ? -7.718 18.998 10.502 1.00 69.56 89 ALA A CA 1
ATOM 678 C C . ALA A 1 89 ? -9.249 18.862 10.483 1.00 69.56 89 ALA A C 1
ATOM 680 O O . ALA A 1 89 ? -9.825 18.629 9.422 1.00 69.56 89 ALA A O 1
ATOM 681 N N . GLU A 1 90 ? -9.920 19.085 11.615 1.00 69.62 90 GLU A N 1
ATOM 682 C CA . GLU A 1 90 ? -11.382 19.058 11.685 1.00 69.62 90 GLU A CA 1
ATOM 683 C C . GLU A 1 90 ? -12.024 20.193 10.878 1.00 69.62 90 GLU A C 1
ATOM 685 O O . GLU A 1 90 ? -12.928 19.945 10.094 1.00 69.62 90 GLU A O 1
ATOM 690 N N . ALA A 1 91 ? -11.538 21.430 10.951 1.00 79.88 91 ALA A N 1
ATOM 691 C CA . ALA A 1 91 ? -12.041 22.550 10.150 1.00 79.88 91 ALA A CA 1
ATOM 692 C C . ALA A 1 91 ? -12.021 22.229 8.652 1.00 79.88 91 ALA A C 1
ATOM 694 O O . ALA A 1 91 ? -13.012 22.447 7.949 1.00 79.88 91 ALA A O 1
ATOM 695 N N . LYS A 1 92 ? -10.909 21.646 8.186 1.00 72.06 92 LYS A N 1
ATOM 696 C CA . LYS A 1 92 ? -10.735 21.193 6.806 1.00 72.06 92 LYS A CA 1
ATOM 697 C C . LYS A 1 92 ? -11.712 20.072 6.451 1.00 72.06 92 LYS A C 1
ATOM 699 O O . LYS A 1 92 ? -12.327 20.131 5.392 1.00 72.06 92 LYS A O 1
ATOM 704 N N . VAL A 1 93 ? -11.879 19.084 7.332 1.00 66.12 93 VAL A N 1
ATOM 705 C CA . VAL A 1 93 ? -12.806 17.957 7.129 1.00 66.12 93 VAL A CA 1
ATOM 706 C C . VAL A 1 93 ? -14.273 18.408 7.139 1.00 66.12 93 VAL A C 1
ATOM 708 O O . VAL A 1 93 ? -15.095 17.881 6.397 1.00 66.12 93 VAL A O 1
ATOM 711 N N . HIS A 1 94 ? -14.605 19.400 7.960 1.00 58.88 94 HIS A N 1
ATOM 712 C CA . HIS A 1 94 ? -15.968 19.873 8.182 1.00 58.88 94 HIS A CA 1
ATOM 713 C C . HIS A 1 94 ? -16.350 21.084 7.311 1.00 58.88 94 HIS A C 1
ATOM 715 O O . HIS A 1 94 ? -17.491 21.541 7.386 1.00 58.88 94 HIS A O 1
ATOM 721 N N . GLY A 1 95 ? -15.424 21.632 6.513 1.00 70.62 95 GLY A N 1
ATOM 722 C CA . GLY A 1 95 ? -15.664 22.809 5.669 1.00 70.62 95 GLY A CA 1
ATOM 723 C C . GLY A 1 95 ? -16.044 24.066 6.462 1.00 70.62 95 GLY A C 1
ATOM 724 O O . GLY A 1 95 ? -16.869 24.860 6.011 1.00 70.62 95 GLY A O 1
ATOM 725 N N . ARG A 1 96 ? -15.497 24.229 7.671 1.00 80.12 96 ARG A N 1
ATOM 726 C CA . ARG A 1 96 ? -15.804 25.337 8.592 1.00 80.12 96 ARG A CA 1
ATOM 727 C C . ARG A 1 96 ? -14.537 26.094 8.973 1.00 80.12 96 ARG A C 1
ATOM 729 O O . ARG A 1 96 ? -13.429 25.635 8.720 1.00 80.12 96 ARG A O 1
ATOM 736 N N . SER A 1 97 ? -14.692 27.261 9.594 1.00 85.75 97 SER A N 1
ATOM 737 C CA . SER A 1 97 ? -13.561 27.935 10.233 1.00 85.75 97 SER A CA 1
ATOM 738 C C . SER A 1 97 ? -13.097 27.151 11.462 1.00 85.75 97 SER A C 1
ATOM 740 O O . SER A 1 97 ? -13.901 26.508 12.136 1.00 85.75 97 SER A O 1
ATOM 742 N N . VAL A 1 98 ? -11.804 27.252 11.782 1.00 81.44 98 VAL A N 1
ATOM 743 C CA . VAL A 1 98 ? -11.187 26.630 12.969 1.00 81.44 98 VAL A CA 1
ATOM 744 C C . VAL A 1 98 ? -11.914 27.017 14.262 1.00 81.44 98 VAL A C 1
ATOM 746 O O . VAL A 1 98 ? -12.108 26.183 15.141 1.00 81.44 98 VAL A O 1
ATOM 749 N N . ASP A 1 99 ? -12.407 28.252 14.348 1.00 76.06 99 ASP A N 1
ATOM 750 C CA . ASP A 1 99 ? -13.142 28.743 15.519 1.00 76.06 99 ASP A CA 1
ATOM 751 C C . ASP A 1 99 ? -14.527 28.097 15.689 1.00 76.06 99 ASP A C 1
ATOM 753 O O . ASP A 1 99 ? -15.054 28.036 16.798 1.00 76.06 99 ASP A O 1
ATOM 757 N N . ALA A 1 100 ? -15.119 27.600 14.599 1.00 73.06 100 ALA A N 1
ATOM 758 C CA . ALA A 1 100 ? -16.420 26.930 14.587 1.00 73.06 100 ALA A CA 1
ATOM 759 C C . ALA A 1 100 ? -16.307 25.402 14.734 1.00 73.06 100 ALA A C 1
ATOM 761 O O . ALA A 1 100 ? -17.311 24.690 14.613 1.00 73.06 100 ALA A O 1
ATOM 762 N N . VAL A 1 101 ? -15.094 24.891 14.966 1.00 71.88 101 VAL A N 1
ATOM 763 C CA . VAL A 1 101 ? -14.850 23.467 15.173 1.00 71.88 101 VAL A CA 1
ATOM 764 C C . VAL A 1 101 ? -15.398 23.036 16.522 1.00 71.88 101 VAL A C 1
ATOM 766 O O . VAL A 1 101 ? -15.176 23.664 17.562 1.00 71.88 101 VAL A O 1
ATOM 769 N N . HIS A 1 102 ? -16.104 21.918 16.465 1.00 65.88 102 HIS A N 1
ATOM 770 C CA . HIS A 1 102 ? -16.517 21.133 17.604 1.00 65.88 102 HIS A CA 1
ATOM 771 C C . HIS A 1 102 ? -15.942 19.742 17.394 1.00 65.88 102 HIS A C 1
ATOM 773 O O . HIS A 1 102 ? -16.254 19.120 16.375 1.00 65.88 102 HIS A O 1
ATOM 779 N N . PHE A 1 103 ? -15.172 19.271 18.370 1.00 59.56 103 PHE A N 1
ATOM 780 C CA . PHE A 1 103 ? -14.641 17.916 18.370 1.00 59.56 103 PHE A CA 1
ATOM 781 C C . PHE A 1 103 ? -15.809 16.930 18.427 1.00 59.56 103 PHE A C 1
ATOM 783 O O . PHE A 1 103 ? -16.430 16.741 19.475 1.00 59.56 103 PHE A O 1
ATOM 790 N N . HIS A 1 104 ? -16.143 16.363 17.269 1.00 50.66 104 HIS A N 1
ATOM 791 C CA . HIS A 1 104 ? -17.149 15.323 17.118 1.00 50.66 104 HIS A CA 1
ATOM 792 C C . HIS A 1 104 ? -16.449 14.042 16.694 1.00 50.66 104 HIS A C 1
ATOM 794 O O . HIS A 1 104 ? -15.890 13.937 15.606 1.00 50.66 104 HIS A O 1
ATOM 800 N N . GLU A 1 105 ? -16.526 13.037 17.546 1.00 53.59 105 GLU A N 1
ATOM 801 C CA . GLU A 1 105 ? -16.204 11.671 17.169 1.00 53.59 105 GLU A CA 1
ATOM 802 C C . GLU A 1 105 ? -17.395 11.070 16.383 1.00 53.59 105 GLU A C 1
ATOM 804 O O . GLU A 1 105 ? -18.567 11.332 16.673 1.00 53.59 105 GLU A O 1
ATOM 809 N N . VAL A 1 106 ? -17.098 10.296 15.333 1.00 54.75 106 VAL A N 1
ATOM 810 C CA . VAL A 1 106 ? -18.088 9.766 14.377 1.00 54.75 106 VAL A CA 1
ATOM 811 C C . VAL A 1 106 ? -18.891 8.625 15.017 1.00 54.75 106 VAL A C 1
ATOM 813 O O . VAL A 1 106 ? -18.505 7.461 14.960 1.00 54.75 106 VAL A O 1
ATOM 816 N N . GLY A 1 107 ? -20.036 8.949 15.615 1.00 67.81 107 GLY A N 1
ATOM 817 C CA . GLY A 1 107 ? -20.917 7.994 16.301 1.00 67.81 107 GLY A CA 1
ATOM 818 C C . GLY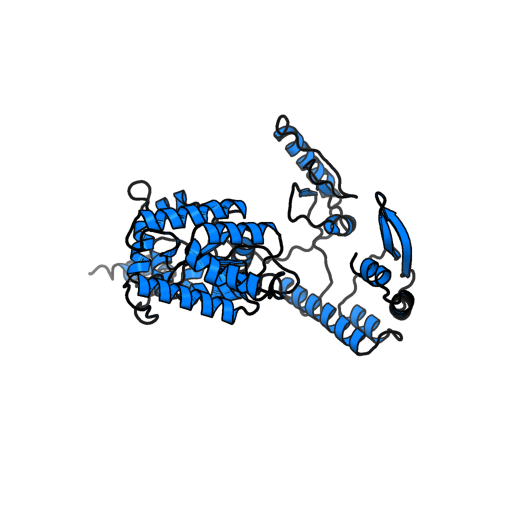 A 1 107 ? -21.876 7.203 15.405 1.00 67.81 107 GLY A C 1
ATOM 819 O O . GLY A 1 107 ? -22.977 6.900 15.842 1.00 67.81 107 GLY A O 1
ATOM 820 N N . ALA A 1 108 ? -21.527 6.919 14.145 1.00 85.25 108 ALA A N 1
ATOM 821 C CA . ALA A 1 108 ? -22.446 6.319 13.161 1.00 85.25 108 ALA A CA 1
ATOM 822 C C . ALA A 1 108 ? -22.294 4.798 12.960 1.00 85.25 108 ALA A C 1
ATOM 824 O O . ALA A 1 108 ? -22.901 4.243 12.045 1.00 85.25 108 ALA A O 1
ATOM 825 N N . VAL A 1 109 ? -21.470 4.126 13.768 1.00 89.94 109 VAL A N 1
ATOM 826 C CA . VAL A 1 109 ? -21.150 2.697 13.616 1.00 89.94 109 VAL A CA 1
ATOM 827 C C . VAL A 1 109 ? -21.921 1.879 14.654 1.00 89.94 109 VAL A C 1
ATOM 829 O O . VAL A 1 109 ? -21.681 2.035 15.840 1.00 89.94 109 VAL A O 1
ATOM 832 N N . GLU A 1 110 ? -22.809 0.968 14.246 1.00 92.62 110 GLU A N 1
ATOM 833 C CA . GLU A 1 110 ? -23.532 0.105 15.206 1.00 92.62 110 GLU A CA 1
ATOM 834 C C . GLU A 1 110 ? -22.657 -1.001 15.783 1.00 92.62 110 GLU A C 1
ATOM 836 O O . GLU A 1 110 ? -22.706 -1.290 16.977 1.00 92.62 110 GLU A O 1
ATOM 841 N N . ALA A 1 111 ? -21.870 -1.647 14.926 1.00 93.12 111 ALA A N 1
ATOM 842 C CA . ALA A 1 111 ? -20.990 -2.730 15.319 1.00 93.12 111 ALA A CA 1
ATOM 843 C C . ALA A 1 111 ? -19.685 -2.666 14.531 1.00 93.12 111 ALA A C 1
ATOM 845 O O . ALA A 1 111 ? -19.686 -2.601 13.301 1.00 93.12 111 ALA A O 1
ATOM 846 N N . MET A 1 112 ? -18.566 -2.733 15.246 1.00 95.00 112 MET A N 1
ATOM 847 C CA . MET A 1 112 ? -17.246 -2.914 14.656 1.00 95.00 112 MET A CA 1
ATOM 848 C C . MET A 1 112 ? -16.832 -4.368 14.856 1.00 95.00 112 MET A C 1
ATOM 850 O O . MET A 1 112 ? -16.476 -4.784 15.958 1.00 95.00 112 MET A O 1
ATOM 854 N N . VAL A 1 113 ? -16.910 -5.153 13.786 1.00 96.19 113 VAL A N 1
ATOM 855 C CA . VAL A 1 113 ? -16.585 -6.582 13.803 1.00 96.19 113 VAL A CA 1
ATOM 856 C C . VAL A 1 113 ? -15.141 -6.756 13.365 1.00 96.19 113 VAL A C 1
ATOM 858 O O . VAL A 1 113 ? -14.761 -6.313 12.285 1.00 96.19 113 VAL A O 1
ATOM 861 N N . VAL A 1 114 ? -14.333 -7.388 14.208 1.00 94.44 114 VAL A N 1
ATOM 862 C CA . VAL A 1 114 ? -12.893 -7.537 13.993 1.00 94.44 114 VAL A CA 1
ATOM 863 C C . VAL A 1 114 ? -12.453 -8.983 14.192 1.00 94.44 114 VAL A C 1
ATOM 865 O O . VAL A 1 114 ? -13.024 -9.728 14.996 1.00 94.44 114 VAL A O 1
ATOM 868 N N . ASP A 1 115 ? -11.418 -9.389 13.469 1.00 94.38 115 ASP A N 1
ATOM 869 C CA . ASP A 1 115 ? -10.867 -10.740 13.477 1.00 94.38 115 ASP A CA 1
ATOM 87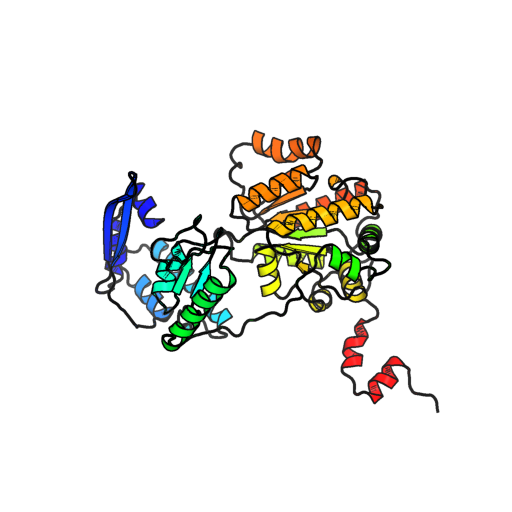0 C C . ASP A 1 115 ? -9.441 -10.771 14.043 1.00 94.38 115 ASP A C 1
ATOM 872 O O . ASP A 1 115 ? -9.262 -11.038 15.232 1.00 94.38 115 ASP A O 1
ATOM 876 N N . VAL A 1 116 ? -8.416 -10.518 13.229 1.00 92.12 116 VAL A N 1
ATOM 877 C CA . VAL A 1 116 ? -7.005 -10.644 13.582 1.00 92.12 116 VAL A CA 1
ATOM 878 C C . VAL A 1 116 ? -6.164 -9.546 12.942 1.00 92.12 116 VAL A C 1
ATOM 880 O O . VAL A 1 116 ? -6.400 -9.137 11.817 1.00 92.12 116 VAL A O 1
ATOM 883 N N . GLN A 1 117 ? -5.074 -9.194 13.631 1.00 90.19 117 GLN A N 1
ATOM 884 C CA . GLN A 1 117 ? -4.011 -8.295 13.160 1.00 90.19 117 GLN A CA 1
ATOM 885 C C . GLN A 1 117 ? -4.444 -6.831 12.981 1.00 90.19 117 GLN A C 1
ATOM 887 O O . GLN A 1 117 ? -5.547 -6.527 12.564 1.00 90.19 117 GLN A O 1
ATOM 892 N N . CYS A 1 118 ? -3.538 -5.898 13.290 1.00 92.50 118 CYS A N 1
ATOM 893 C CA . CYS A 1 118 ? -3.735 -4.455 13.065 1.00 92.50 118 CYS A CA 1
ATOM 894 C C . CYS A 1 118 ? -4.961 -3.822 13.768 1.00 92.50 118 CYS A C 1
ATOM 896 O O . CYS A 1 118 ? -5.306 -2.684 13.479 1.00 92.50 118 CYS A O 1
ATOM 898 N N . ILE A 1 119 ? -5.578 -4.516 14.730 1.00 92.19 119 ILE A N 1
ATOM 899 C CA . ILE A 1 119 ? -6.705 -4.015 15.524 1.00 92.19 119 ILE A CA 1
ATOM 900 C C . ILE A 1 119 ? -6.166 -3.406 16.820 1.00 92.19 119 ILE A C 1
ATOM 902 O O . ILE A 1 119 ? -5.589 -4.106 17.660 1.00 92.19 119 ILE A O 1
ATOM 906 N N . PHE A 1 120 ? -6.354 -2.101 17.012 1.00 87.62 120 PHE A N 1
ATOM 907 C CA . PHE A 1 120 ? -5.897 -1.439 18.229 1.00 87.62 120 PHE A CA 1
ATOM 908 C C . PHE A 1 120 ? -6.778 -1.799 19.427 1.00 87.62 120 PHE A C 1
ATOM 910 O O . PHE A 1 120 ? -7.990 -1.621 19.414 1.00 87.62 120 PHE A O 1
ATOM 917 N N . GLN A 1 121 ? -6.154 -2.210 20.534 1.00 82.50 121 GLN A N 1
ATOM 918 C CA . GLN A 1 121 ? -6.869 -2.439 21.798 1.00 82.50 121 GLN A CA 1
ATOM 919 C C . GLN A 1 121 ? -7.513 -1.158 22.354 1.00 82.50 121 GLN A C 1
ATOM 921 O O . GLN A 1 121 ? -8.449 -1.231 23.144 1.00 82.50 121 GLN A O 1
ATOM 926 N N . GLY A 1 122 ? -7.026 0.013 21.923 1.00 80.56 122 GLY A N 1
ATOM 927 C CA . GLY A 1 122 ? -7.619 1.313 22.231 1.00 80.56 122 GLY A CA 1
ATOM 928 C C . GLY A 1 122 ? -9.012 1.531 21.633 1.00 80.56 122 GLY A C 1
ATOM 929 O O . GLY A 1 122 ? -9.650 2.503 22.005 1.00 80.56 122 GLY A O 1
ATOM 930 N N . LEU A 1 123 ? -9.508 0.637 20.770 1.00 82.38 123 LEU A N 1
ATOM 931 C CA . LEU A 1 123 ? -10.858 0.737 20.210 1.00 82.38 123 LEU A CA 1
ATOM 932 C C . LEU A 1 123 ? -11.962 0.531 21.253 1.00 82.38 123 LEU A C 1
ATOM 934 O O . LEU A 1 123 ? -13.014 1.132 21.108 1.00 82.38 123 LEU A O 1
ATOM 938 N N . VAL A 1 124 ? -11.735 -0.263 22.309 1.00 85.56 124 VAL A N 1
ATOM 939 C CA . VAL A 1 124 ? -12.740 -0.469 23.376 1.00 85.56 124 VAL A CA 1
ATOM 940 C C . VAL A 1 124 ? -13.126 0.847 24.057 1.00 85.56 124 VAL A C 1
ATOM 942 O O . VAL A 1 124 ? -14.292 1.208 23.985 1.00 85.56 124 VAL A O 1
ATOM 945 N N . PRO A 1 125 ? -12.193 1.610 24.666 1.00 78.06 125 PRO A N 1
ATOM 946 C CA . PRO A 1 125 ? -12.570 2.847 25.347 1.00 78.06 125 PRO A CA 1
ATOM 947 C C . PRO A 1 125 ? -13.159 3.910 24.409 1.00 78.06 125 PRO A C 1
ATOM 949 O O . PRO A 1 125 ? -13.896 4.763 24.891 1.00 78.06 125 PRO A O 1
ATOM 952 N N . VAL A 1 126 ? -12.845 3.865 23.105 1.00 80.44 126 VAL A N 1
ATOM 953 C CA . VAL A 1 126 ? -13.475 4.725 22.088 1.00 80.44 126 VAL A CA 1
ATOM 954 C C . VAL A 1 126 ? -14.908 4.266 21.818 1.00 80.44 126 VAL A C 1
ATOM 956 O O . VAL A 1 126 ? -15.824 5.072 21.886 1.00 80.44 126 VAL A O 1
ATOM 959 N N . ALA A 1 127 ? -15.123 2.971 21.571 1.00 85.06 127 ALA A N 1
ATOM 960 C CA . ALA A 1 127 ? -16.453 2.405 21.358 1.00 85.06 127 ALA A CA 1
ATOM 961 C C . ALA A 1 127 ? -17.379 2.632 22.566 1.00 85.06 127 ALA A C 1
ATOM 963 O O . ALA A 1 127 ? -18.542 2.958 22.367 1.00 85.06 127 ALA A O 1
ATOM 964 N N . ASP A 1 128 ? -16.845 2.573 23.793 1.00 85.38 128 ASP A N 1
ATOM 965 C CA . ASP A 1 128 ? -17.575 2.858 25.038 1.00 85.38 128 ASP A CA 1
ATOM 966 C C . ASP A 1 128 ? -18.109 4.308 25.126 1.00 85.38 128 ASP A C 1
ATOM 968 O O . ASP A 1 128 ? -18.967 4.585 25.965 1.00 85.38 128 ASP A O 1
ATOM 972 N N . GLN A 1 129 ? -17.618 5.244 24.297 1.00 84.19 129 GLN A N 1
ATOM 973 C CA . GLN A 1 129 ? -18.179 6.603 24.201 1.00 84.19 129 GLN A CA 1
ATOM 974 C C . GLN A 1 129 ? -19.435 6.671 23.307 1.00 84.19 129 GLN A C 1
ATOM 976 O O . GLN A 1 129 ? -20.152 7.673 23.331 1.00 84.19 129 GLN A O 1
ATOM 981 N N . PHE A 1 130 ? -19.727 5.610 22.544 1.00 87.38 130 PHE A N 1
ATOM 982 C CA . PHE A 1 130 ? -20.838 5.510 21.591 1.00 87.38 130 PHE A CA 1
ATOM 983 C C . PHE A 1 130 ? -21.761 4.333 21.916 1.00 87.38 130 PHE A C 1
ATOM 985 O O . PHE A 1 130 ? -21.586 3.614 22.897 1.00 87.38 130 PHE A O 1
ATOM 992 N N . HIS A 1 131 ? -22.770 4.123 21.069 1.00 90.44 131 HIS A N 1
ATOM 993 C CA . HIS A 1 131 ? -23.573 2.897 21.073 1.00 90.44 131 HIS A CA 1
ATOM 994 C C . HIS A 1 131 ? -22.870 1.722 20.369 1.00 90.44 131 HIS A C 1
ATOM 996 O O . HIS A 1 131 ? -23.366 0.596 20.438 1.00 90.44 131 HIS A O 1
ATOM 1002 N N . THR A 1 132 ? -21.732 1.984 19.714 1.00 92.88 132 THR A N 1
ATOM 1003 C CA . THR A 1 132 ? -20.946 1.025 18.935 1.00 92.88 132 THR A CA 1
ATOM 1004 C C . THR A 1 132 ? -20.589 -0.219 19.740 1.00 92.88 132 THR A C 1
ATOM 1006 O O . THR A 1 132 ? -19.875 -0.157 20.740 1.00 92.88 132 THR A O 1
ATOM 1009 N N . GLU A 1 133 ? -20.981 -1.390 19.248 1.00 95.69 133 GLU A N 1
ATOM 1010 C CA . GLU A 1 133 ? -20.534 -2.659 19.807 1.00 95.69 133 GLU A CA 1
ATOM 1011 C C . GLU A 1 133 ? -19.240 -3.135 19.127 1.00 95.69 133 GLU A C 1
ATOM 1013 O O . GLU A 1 133 ? -19.226 -3.475 17.944 1.00 95.69 133 GLU A O 1
ATOM 1018 N N . LEU A 1 134 ? -18.132 -3.203 19.872 1.00 96.19 134 LEU A N 1
ATOM 1019 C CA . LEU A 1 134 ? -16.898 -3.825 19.380 1.00 96.19 134 LEU A CA 1
ATOM 1020 C C . LEU A 1 134 ? -16.970 -5.349 19.560 1.00 96.19 134 LEU A C 1
ATOM 1022 O O . LEU A 1 134 ? -17.032 -5.843 20.689 1.00 96.19 134 LEU A O 1
ATOM 1026 N N . ILE A 1 135 ? -16.924 -6.097 18.454 1.00 97.75 135 ILE A N 1
ATOM 1027 C CA . ILE A 1 135 ? -17.083 -7.557 18.422 1.00 97.75 135 ILE A CA 1
ATOM 1028 C C . ILE A 1 135 ? -15.805 -8.209 17.896 1.00 97.75 135 ILE A C 1
ATOM 1030 O O . ILE A 1 135 ? -15.441 -8.046 16.737 1.00 97.75 135 ILE A O 1
ATOM 1034 N N . THR A 1 136 ? -15.145 -9.006 18.733 1.00 98.00 136 THR A N 1
ATOM 1035 C CA . THR A 1 136 ? -14.011 -9.853 18.329 1.00 98.00 136 THR A CA 1
ATOM 1036 C C . THR A 1 136 ? -14.488 -11.242 17.927 1.00 98.00 136 THR A C 1
ATOM 1038 O O . THR A 1 136 ? -15.305 -11.839 18.632 1.00 98.00 136 THR A O 1
ATOM 1041 N N . THR A 1 137 ? -13.949 -11.781 16.834 1.00 97.62 137 THR A N 1
ATOM 1042 C CA . THR A 1 137 ? -14.420 -13.056 16.263 1.00 97.62 137 THR A CA 1
ATOM 1043 C C . THR A 1 137 ? -13.404 -14.192 16.321 1.00 97.62 137 THR A C 1
ATOM 1045 O O . THR A 1 137 ? -13.769 -15.356 16.484 1.00 97.62 137 THR A O 1
ATOM 1048 N N . SER A 1 138 ? -12.110 -13.884 16.248 1.00 96.12 138 SER A N 1
ATOM 1049 C CA . SER A 1 138 ? -11.071 -14.911 16.233 1.00 96.12 138 SER A CA 1
ATOM 1050 C C . SER A 1 138 ? -10.746 -15.415 17.641 1.00 96.12 138 SER A C 1
ATOM 1052 O O . SER A 1 138 ? -10.470 -14.607 18.531 1.00 96.12 138 SER A O 1
ATOM 1054 N N . PRO A 1 139 ? -10.638 -16.736 17.877 1.00 94.06 139 PRO A N 1
ATOM 1055 C CA . PRO A 1 139 ? -10.156 -17.245 19.161 1.00 94.06 139 PRO A CA 1
ATOM 1056 C C . PRO A 1 139 ? -8.699 -16.834 19.446 1.00 94.06 139 PRO A C 1
ATOM 1058 O O . PRO A 1 139 ? -8.285 -16.823 20.606 1.00 94.06 139 PRO A O 1
ATOM 1061 N N . LYS A 1 140 ? -7.934 -16.466 18.403 1.00 93.44 140 LYS A N 1
ATOM 1062 C CA . LYS A 1 140 ? -6.533 -16.020 18.488 1.00 93.44 140 LYS A CA 1
ATOM 1063 C C . LYS A 1 140 ? -6.401 -14.601 19.046 1.00 93.44 140 LYS A C 1
ATOM 1065 O O . LYS A 1 140 ? -5.352 -14.258 19.585 1.00 93.44 140 LYS A O 1
ATOM 1070 N N . VAL A 1 141 ? -7.438 -13.773 18.910 1.00 90.50 141 VAL A N 1
ATOM 1071 C CA . VAL A 1 141 ? -7.409 -12.355 19.284 1.00 90.50 141 VAL A CA 1
ATOM 1072 C C . VAL A 1 141 ? -8.679 -12.008 20.049 1.00 90.50 141 VAL A C 1
ATOM 1074 O O . VAL A 1 141 ? -9.748 -11.822 19.480 1.00 90.50 141 VAL A O 1
ATOM 1077 N N . LYS A 1 142 ? -8.538 -11.883 21.369 1.00 92.75 142 LYS A N 1
ATOM 1078 C CA . LYS A 1 142 ? -9.596 -11.402 22.265 1.00 92.75 142 LYS A CA 1
ATOM 1079 C C . LYS A 1 142 ? -9.169 -10.071 22.865 1.00 92.75 142 LYS A C 1
ATOM 1081 O O . LYS A 1 142 ? -8.049 -9.955 23.369 1.00 92.75 142 LYS A O 1
ATOM 1086 N N . ILE A 1 143 ? -10.060 -9.085 22.843 1.00 89.56 143 ILE A N 1
ATOM 1087 C CA . ILE A 1 143 ? -9.811 -7.752 23.401 1.00 89.56 143 ILE A CA 1
ATOM 1088 C C . ILE A 1 143 ? -10.649 -7.606 24.670 1.00 89.56 143 ILE A C 1
ATOM 1090 O O . ILE A 1 143 ? -11.851 -7.843 24.669 1.00 89.56 143 ILE A O 1
ATOM 1094 N N . THR A 1 144 ? -10.005 -7.260 25.786 1.00 91.44 144 THR A N 1
ATOM 1095 C CA . THR A 1 144 ? -10.709 -7.098 27.068 1.00 91.44 144 THR A CA 1
ATOM 1096 C C . THR A 1 144 ? -11.680 -5.923 26.986 1.00 91.44 144 THR A C 1
ATOM 1098 O O . THR A 1 144 ? -11.247 -4.818 26.688 1.00 91.44 144 THR A O 1
ATOM 1101 N N . GLY A 1 145 ? -12.955 -6.165 27.296 1.00 90.50 145 GLY A N 1
ATOM 1102 C CA . GLY A 1 145 ? -14.033 -5.171 27.221 1.00 90.50 145 GLY A CA 1
ATOM 1103 C C . GLY A 1 145 ? -14.842 -5.225 25.922 1.00 90.50 145 GLY A C 1
ATOM 1104 O O . GLY A 1 145 ? -15.967 -4.752 25.910 1.00 90.50 145 GLY A O 1
ATOM 1105 N N . ALA A 1 146 ? -14.331 -5.874 24.872 1.00 95.00 146 ALA A N 1
ATOM 1106 C CA . ALA A 1 146 ? -15.102 -6.155 23.664 1.00 95.00 146 ALA A CA 1
ATOM 1107 C C . ALA A 1 146 ? -16.008 -7.384 23.854 1.00 95.00 146 ALA A C 1
ATOM 1109 O O . ALA A 1 146 ? -15.646 -8.328 24.568 1.00 95.00 146 ALA A O 1
ATOM 1110 N N . THR A 1 147 ? -17.138 -7.418 23.147 1.00 97.56 147 THR A N 1
ATOM 1111 C CA . THR A 1 147 ? -17.929 -8.642 22.985 1.00 97.56 147 THR A CA 1
ATOM 1112 C C . THR A 1 147 ? -17.100 -9.666 22.202 1.00 97.56 147 THR A C 1
ATOM 1114 O O . THR A 1 147 ? -16.366 -9.321 21.271 1.00 97.56 147 THR A O 1
ATOM 1117 N N . HIS A 1 148 ? -17.188 -10.946 22.567 1.00 97.75 148 HIS A N 1
ATOM 1118 C CA . HIS A 1 148 ? -16.528 -12.023 21.831 1.00 97.75 148 HIS A CA 1
ATOM 1119 C C . HIS A 1 148 ? -17.555 -13.013 21.291 1.00 97.75 148 HIS A C 1
ATOM 1121 O O . HIS A 1 148 ? -18.232 -13.681 22.070 1.00 97.75 148 HIS A O 1
ATOM 1127 N N . ILE A 1 149 ? -17.633 -13.120 19.965 1.00 97.19 149 ILE A N 1
ATOM 1128 C CA . ILE A 1 149 ? -18.472 -14.090 19.258 1.00 97.19 149 ILE A CA 1
ATOM 1129 C C . ILE A 1 149 ? -17.530 -14.941 18.424 1.00 97.19 149 ILE A C 1
ATOM 1131 O O . ILE A 1 149 ? -17.134 -14.544 17.332 1.00 97.19 149 ILE A O 1
ATOM 1135 N N . GLN A 1 150 ? -17.111 -16.080 18.972 1.00 97.00 150 GLN A N 1
ATOM 1136 C CA . GLN A 1 150 ? -16.140 -16.931 18.297 1.00 97.00 150 GLN A CA 1
ATOM 1137 C C . GLN A 1 150 ? -16.701 -17.413 16.954 1.00 97.00 150 GLN A C 1
ATOM 1139 O O . GLN A 1 150 ? -17.754 -18.045 16.915 1.00 97.00 150 GLN A O 1
ATOM 1144 N N . PHE A 1 151 ? -15.983 -17.132 15.869 1.00 94.88 151 PHE A N 1
ATOM 1145 C CA . PHE A 1 151 ? -16.346 -17.596 14.538 1.00 94.88 151 PHE A CA 1
ATOM 1146 C C . PHE A 1 151 ? -15.969 -19.071 14.375 1.00 94.88 151 PHE A C 1
ATOM 1148 O O . PHE A 1 151 ? -14.816 -19.446 14.585 1.00 94.88 151 PHE A O 1
ATOM 1155 N N . ASP A 1 152 ? -16.961 -19.888 14.033 1.00 95.56 152 ASP A N 1
ATOM 1156 C CA . ASP A 1 152 ? -16.830 -21.296 13.661 1.00 95.56 152 ASP A CA 1
ATOM 1157 C C . ASP A 1 152 ? -17.190 -21.408 12.180 1.00 95.56 152 ASP A C 1
ATOM 1159 O O . ASP A 1 152 ? -18.318 -21.106 11.779 1.00 95.56 152 ASP A O 1
ATOM 1163 N N . GLU A 1 153 ? -16.227 -21.824 11.361 1.00 95.50 153 GLU A N 1
ATOM 1164 C CA . GLU A 1 153 ? -16.369 -21.900 9.912 1.00 95.50 153 GLU A CA 1
ATOM 1165 C C . GLU A 1 153 ? -17.507 -22.842 9.484 1.00 95.50 153 GLU A C 1
ATOM 1167 O O . GLU A 1 153 ? -18.162 -22.588 8.473 1.00 95.50 153 GLU A O 1
ATOM 1172 N N . SER A 1 154 ? -17.819 -23.876 10.278 1.00 97.75 154 SER A N 1
ATOM 1173 C CA . SER A 1 154 ? -18.937 -24.794 10.007 1.00 97.75 154 SER A CA 1
ATOM 1174 C C . SER A 1 154 ? -20.313 -24.139 10.178 1.00 97.75 154 SER A C 1
ATOM 1176 O O . SER A 1 154 ? -21.307 -24.609 9.622 1.00 97.75 154 SER A O 1
ATOM 1178 N N . ARG A 1 155 ? -20.369 -23.021 10.912 1.00 97.19 155 ARG A N 1
ATOM 1179 C CA . ARG A 1 155 ? -21.574 -22.227 11.202 1.00 97.19 155 ARG A CA 1
ATOM 1180 C C . ARG A 1 155 ? -21.446 -20.778 10.726 1.00 97.19 155 ARG A C 1
ATOM 1182 O O . ARG A 1 155 ? -22.193 -19.908 11.173 1.00 97.19 155 ARG A O 1
ATOM 1189 N N . ALA A 1 156 ? -20.541 -20.515 9.783 1.00 94.88 156 ALA A N 1
ATOM 1190 C CA . ALA A 1 156 ? -20.173 -19.175 9.329 1.00 94.88 156 ALA A CA 1
ATOM 1191 C C . ALA A 1 156 ? -21.377 -18.266 9.019 1.00 94.88 156 ALA A C 1
ATOM 1193 O O . ALA A 1 156 ? -21.470 -17.153 9.534 1.00 94.88 156 ALA A O 1
ATOM 1194 N N . LEU A 1 157 ? -22.330 -18.746 8.210 1.00 95.75 157 LEU A N 1
ATOM 1195 C CA . LEU A 1 157 ? -23.502 -17.958 7.810 1.00 95.75 157 LEU A CA 1
ATOM 1196 C C . LEU A 1 157 ? -24.448 -17.667 8.983 1.00 95.75 157 LEU A C 1
ATOM 1198 O O . LEU A 1 157 ? -25.071 -16.607 9.030 1.00 95.75 157 LEU A O 1
ATOM 1202 N N . GLU A 1 158 ? -24.589 -18.613 9.909 1.00 97.81 158 GLU A N 1
ATOM 1203 C CA . GLU A 1 158 ? -25.430 -18.453 11.093 1.00 97.81 158 GLU A CA 1
ATOM 1204 C C . GLU A 1 158 ? -24.856 -17.371 12.013 1.00 97.81 158 GLU A C 1
ATOM 1206 O O . GLU A 1 158 ? -25.567 -16.429 12.361 1.00 97.81 158 GLU A O 1
ATOM 1211 N N . ILE A 1 159 ? -23.556 -17.463 12.311 1.00 95.94 159 ILE A N 1
ATOM 1212 C CA . ILE A 1 159 ? -22.828 -16.511 13.158 1.00 95.94 159 ILE A CA 1
ATOM 1213 C C . ILE A 1 159 ? -22.794 -15.125 12.508 1.00 95.94 159 ILE A C 1
ATOM 1215 O O . ILE A 1 159 ? -23.055 -14.123 13.169 1.00 95.94 159 ILE A O 1
ATOM 1219 N N . ALA A 1 160 ? -22.551 -15.043 11.196 1.00 94.12 160 ALA A N 1
ATOM 1220 C CA . ALA A 1 160 ? -22.598 -13.775 10.471 1.00 94.12 160 ALA A CA 1
ATOM 1221 C C . ALA A 1 160 ? -23.985 -13.116 10.571 1.00 94.12 160 ALA A C 1
ATOM 1223 O O . ALA A 1 160 ? -24.087 -11.922 10.845 1.00 94.12 160 ALA A O 1
ATOM 1224 N N . LYS A 1 161 ? -25.069 -13.893 10.416 1.00 93.56 161 LYS A N 1
ATOM 1225 C CA . LYS A 1 161 ? -26.440 -13.387 10.593 1.00 93.56 161 LYS A CA 1
ATOM 1226 C C . LYS A 1 161 ? -26.713 -12.947 12.028 1.00 93.56 161 LYS A C 1
ATOM 1228 O O . LYS A 1 161 ? -27.414 -11.961 12.219 1.00 93.56 161 LYS A O 1
ATOM 1233 N N . GLU A 1 162 ? -26.204 -13.663 13.026 1.00 97.00 162 GLU A N 1
ATOM 1234 C CA . GLU A 1 162 ? -26.296 -13.253 14.431 1.00 97.00 162 GLU A CA 1
ATOM 1235 C C . GLU A 1 162 ? -25.626 -11.893 14.654 1.00 97.00 162 GLU A C 1
ATOM 1237 O O . GLU A 1 162 ? -26.267 -10.978 15.164 1.00 97.00 162 GLU A O 1
ATOM 1242 N N . ILE A 1 163 ? -24.383 -11.730 14.197 1.00 95.00 163 ILE A N 1
ATOM 1243 C CA . ILE A 1 163 ? -23.628 -10.476 14.306 1.00 95.00 163 ILE A CA 1
ATOM 1244 C C . ILE A 1 163 ? -24.373 -9.319 13.625 1.00 95.00 163 ILE A C 1
ATOM 1246 O O . ILE A 1 163 ? -24.514 -8.248 14.211 1.00 95.00 163 ILE A O 1
ATOM 1250 N N . VAL A 1 164 ? -24.906 -9.538 12.418 1.00 94.81 164 VAL A N 1
ATOM 1251 C CA . VAL A 1 164 ? -25.685 -8.516 11.698 1.00 94.81 164 VAL A CA 1
ATOM 1252 C C . VAL A 1 164 ? -26.969 -8.154 12.446 1.00 94.81 164 VAL A C 1
ATOM 1254 O O . VAL A 1 164 ? -27.292 -6.974 12.541 1.00 94.81 164 VAL A O 1
ATOM 1257 N N . ARG A 1 165 ? -27.690 -9.129 13.019 1.00 94.75 165 ARG A N 1
ATOM 1258 C CA . ARG A 1 165 ? -28.881 -8.841 13.840 1.00 94.75 165 ARG A CA 1
ATOM 1259 C C . ARG A 1 165 ? -28.535 -7.978 15.047 1.00 94.75 165 ARG A C 1
ATOM 1261 O O . ARG A 1 165 ? -29.228 -7.000 15.280 1.00 94.75 165 ARG A O 1
ATOM 1268 N N . ARG A 1 166 ? -27.428 -8.264 15.738 1.00 95.50 166 ARG A N 1
ATOM 1269 C CA . ARG A 1 166 ? -26.960 -7.419 16.849 1.00 95.50 166 ARG A CA 1
ATOM 1270 C C . ARG A 1 166 ? -26.695 -5.985 16.401 1.00 95.50 166 ARG A C 1
ATOM 1272 O O . ARG A 1 166 ? -27.106 -5.060 17.087 1.00 95.50 166 ARG A O 1
ATOM 1279 N N . ALA A 1 167 ? -26.046 -5.795 15.251 1.00 92.56 167 ALA A N 1
ATOM 1280 C CA . ALA A 1 167 ? -25.829 -4.458 14.701 1.00 92.56 167 ALA A CA 1
ATOM 1281 C C . ALA A 1 167 ? -27.165 -3.743 14.416 1.00 92.56 167 ALA A C 1
ATOM 1283 O O . ALA A 1 167 ? -27.328 -2.585 14.782 1.00 92.56 167 ALA A O 1
ATOM 1284 N N . ILE A 1 168 ? -28.148 -4.442 13.838 1.00 90.00 168 ILE A N 1
ATOM 1285 C CA . ILE A 1 168 ? -29.500 -3.901 13.608 1.00 90.00 168 ILE A CA 1
ATOM 1286 C C . ILE A 1 168 ? -30.173 -3.516 14.933 1.00 90.00 168 ILE A C 1
ATOM 1288 O O . ILE A 1 168 ? -30.725 -2.424 15.034 1.00 90.00 168 ILE A O 1
ATOM 1292 N N . ASP A 1 169 ? -30.085 -4.368 15.955 1.00 94.06 169 ASP A N 1
ATOM 1293 C CA . ASP A 1 169 ? -30.682 -4.127 17.274 1.00 94.06 169 ASP A CA 1
ATOM 1294 C C . ASP A 1 169 ? -30.038 -2.936 18.005 1.00 94.06 169 ASP A C 1
ATOM 1296 O O . ASP A 1 169 ? -30.678 -2.328 18.858 1.00 94.06 169 ASP A O 1
ATOM 1300 N N . ARG A 1 170 ? -28.794 -2.575 17.654 1.00 92.00 170 ARG A N 1
ATOM 1301 C CA . ARG A 1 170 ? -28.093 -1.383 18.159 1.00 92.00 170 ARG A CA 1
ATOM 1302 C C . ARG A 1 170 ? -28.463 -0.098 17.433 1.00 92.00 170 ARG A C 1
ATOM 1304 O O . ARG A 1 170 ? -28.267 0.976 17.991 1.00 92.00 170 ARG A O 1
ATOM 1311 N N . PHE A 1 171 ? -28.993 -0.170 16.214 1.00 91.62 171 PHE A N 1
ATOM 1312 C CA . PHE A 1 171 ? -29.327 1.019 15.426 1.00 91.62 171 PHE A CA 1
ATOM 1313 C C . PHE A 1 171 ? -30.257 2.013 16.158 1.00 91.62 171 PHE A C 1
ATOM 1315 O O . PHE A 1 171 ? -29.995 3.212 16.075 1.00 91.62 171 PHE A O 1
ATOM 1322 N N . PRO A 1 172 ? -31.288 1.584 16.921 1.00 93.19 172 PRO A N 1
ATOM 1323 C CA . PRO A 1 172 ? -32.123 2.497 17.706 1.00 93.19 172 PRO A CA 1
ATOM 1324 C C . PRO A 1 172 ? -31.380 3.270 18.807 1.00 93.19 172 PRO A C 1
ATOM 1326 O O . PRO A 1 172 ? -31.854 4.328 19.214 1.00 93.19 172 PRO A O 1
ATOM 1329 N N . ASP A 1 173 ? -30.232 2.770 19.280 1.00 91.62 173 ASP A N 1
ATOM 1330 C CA . ASP A 1 173 ? -29.411 3.424 20.310 1.00 91.62 173 ASP A CA 1
ATOM 1331 C C . ASP A 1 173 ? -28.513 4.534 19.731 1.00 91.62 173 ASP A C 1
ATOM 1333 O O . ASP A 1 173 ? -27.865 5.275 20.482 1.00 91.62 173 ASP A O 1
ATOM 1337 N N . ARG A 1 174 ? -28.456 4.653 18.396 1.00 87.75 174 ARG A N 1
ATOM 1338 C CA . ARG A 1 174 ? -27.668 5.665 17.694 1.00 87.75 174 ARG A CA 1
ATOM 1339 C C . ARG A 1 174 ? -28.146 7.067 18.074 1.00 87.75 174 ARG A C 1
ATOM 1341 O O . ARG A 1 174 ? -29.325 7.400 17.964 1.00 87.75 174 ARG A O 1
ATOM 1348 N N . LYS A 1 175 ? -27.198 7.911 18.482 1.00 83.50 175 LYS A N 1
ATOM 1349 C CA . LYS A 1 175 ? -27.432 9.326 18.810 1.00 83.50 175 LYS A CA 1
ATOM 1350 C C . LYS A 1 175 ? -27.185 10.222 17.593 1.00 83.50 175 LYS A C 1
ATOM 1352 O O . LYS A 1 175 ? -27.113 9.749 16.464 1.00 83.50 175 LYS A O 1
ATOM 1357 N N . GLU A 1 176 ? -27.082 11.528 17.813 1.00 78.94 176 GLU A N 1
ATOM 1358 C CA . GLU A 1 176 ? -26.660 12.464 16.774 1.00 78.94 176 GLU A CA 1
ATOM 1359 C C . GLU A 1 176 ? -25.284 12.071 16.220 1.00 78.94 176 GLU A C 1
ATOM 1361 O O . GLU A 1 176 ? -24.363 11.736 16.967 1.00 78.94 176 GLU A O 1
ATOM 1366 N N . THR A 1 177 ? -25.159 12.088 14.895 1.00 80.56 177 THR A N 1
ATOM 1367 C CA . THR A 1 177 ? -23.955 11.654 14.187 1.00 80.56 177 THR A CA 1
ATOM 1368 C C . THR A 1 177 ? -23.468 12.733 13.244 1.00 80.56 177 THR A C 1
ATOM 1370 O O . THR A 1 177 ? -24.273 13.362 12.559 1.00 80.56 177 THR A O 1
ATOM 1373 N N . PHE A 1 178 ? -22.151 12.853 13.113 1.00 78.56 178 PHE A N 1
ATOM 1374 C CA . PHE A 1 178 ? -21.525 13.624 12.052 1.00 78.56 178 PHE A CA 1
ATOM 1375 C C . PHE A 1 178 ? -20.778 12.685 11.103 1.00 78.56 178 PHE A C 1
ATOM 1377 O O . PHE A 1 178 ? -19.889 11.955 11.537 1.00 78.56 178 PHE A O 1
ATOM 1384 N N . ILE A 1 179 ? -21.129 12.709 9.817 1.00 81.00 179 ILE A N 1
ATOM 1385 C CA . ILE A 1 179 ? -20.424 11.980 8.759 1.00 81.00 179 ILE A CA 1
ATOM 1386 C C . ILE A 1 179 ? -19.884 13.032 7.780 1.00 81.00 179 ILE A C 1
ATOM 1388 O O . ILE A 1 179 ? -20.690 13.745 7.183 1.00 81.00 179 ILE A O 1
ATOM 1392 N N . PRO A 1 180 ? -18.554 13.179 7.628 1.00 80.38 180 PRO A N 1
ATOM 1393 C CA . PRO A 1 180 ? -18.000 14.096 6.641 1.00 80.38 180 PRO A CA 1
ATOM 1394 C C . PRO A 1 180 ? -18.383 13.672 5.218 1.00 80.38 180 PRO A C 1
ATOM 1396 O O . PRO A 1 180 ? -18.199 12.515 4.844 1.00 80.38 180 PRO A O 1
ATOM 1399 N N . GLU A 1 181 ? -18.823 14.623 4.392 1.00 84.81 181 GLU A N 1
ATOM 1400 C CA . GLU A 1 181 ? -19.109 14.409 2.962 1.00 84.81 181 GLU A CA 1
ATOM 1401 C C . GLU A 1 181 ? -17.820 14.419 2.118 1.00 84.81 181 GLU A C 1
ATOM 1403 O O . GLU A 1 181 ? -17.712 15.097 1.097 1.00 84.81 181 GLU A O 1
ATOM 1408 N N . ILE A 1 182 ? -16.809 13.673 2.570 1.00 86.00 182 ILE A N 1
ATOM 1409 C CA . ILE A 1 182 ? -15.528 13.500 1.883 1.00 86.00 182 ILE A CA 1
ATOM 1410 C C . ILE A 1 182 ? -15.444 12.054 1.424 1.00 86.00 182 ILE A C 1
ATOM 1412 O O . ILE A 1 182 ? -15.322 11.128 2.226 1.00 86.00 182 ILE A O 1
ATOM 1416 N N . ARG A 1 183 ? -15.515 11.868 0.111 1.00 86.12 183 ARG A N 1
ATOM 1417 C CA . ARG A 1 183 ? -15.458 10.564 -0.540 1.00 86.12 183 ARG A CA 1
ATOM 1418 C C . ARG A 1 183 ? -14.754 10.699 -1.876 1.00 86.12 183 ARG A C 1
ATOM 1420 O O . ARG A 1 183 ? -14.921 11.705 -2.561 1.00 86.12 183 ARG A O 1
ATOM 1427 N N . SER A 1 184 ? -14.054 9.642 -2.248 1.00 89.19 184 SER A N 1
ATOM 1428 C CA . SER A 1 184 ? -13.354 9.542 -3.520 1.00 89.19 184 SER A CA 1
ATOM 1429 C C . SER A 1 184 ? -13.787 8.244 -4.200 1.00 89.19 184 SER A C 1
ATOM 1431 O O . SER A 1 184 ? -13.853 7.209 -3.527 1.00 89.19 184 SER A O 1
ATOM 1433 N N . PRO A 1 185 ? -14.145 8.272 -5.495 1.00 90.62 185 PRO A N 1
ATOM 1434 C CA . PRO A 1 185 ? -14.351 7.046 -6.253 1.00 90.62 185 PRO A CA 1
ATOM 1435 C C . PRO A 1 185 ? -13.041 6.254 -6.350 1.00 90.62 185 PRO A C 1
ATOM 1437 O O . PRO A 1 185 ? -11.951 6.820 -6.294 1.00 90.62 185 PRO A O 1
ATOM 1440 N N . LEU A 1 186 ? -13.154 4.935 -6.501 1.00 93.00 186 LEU A N 1
ATOM 1441 C CA . LEU A 1 186 ? -12.013 4.067 -6.772 1.00 93.00 186 LEU A CA 1
ATOM 1442 C C . LEU A 1 186 ? -12.394 2.940 -7.733 1.00 93.00 186 LEU A C 1
ATOM 1444 O O . LEU A 1 186 ? -13.526 2.452 -7.709 1.00 93.00 186 LEU A O 1
ATOM 1448 N N . VAL A 1 187 ? -11.417 2.489 -8.516 1.00 94.25 187 VAL A N 1
ATOM 1449 C CA . VAL A 1 187 ? -11.482 1.274 -9.333 1.00 94.25 187 VAL A CA 1
ATOM 1450 C C . VAL A 1 187 ? -10.509 0.246 -8.741 1.00 94.25 187 VAL A C 1
ATOM 1452 O O . VAL A 1 187 ? -9.309 0.308 -9.007 1.00 94.25 187 VAL A O 1
ATOM 1455 N N . PRO A 1 188 ? -10.976 -0.682 -7.886 1.00 94.50 188 PRO A N 1
ATOM 1456 C CA . PRO A 1 188 ? -10.137 -1.737 -7.334 1.00 94.50 188 PRO A CA 1
ATOM 1457 C C . PRO A 1 188 ? -10.145 -2.997 -8.211 1.00 94.50 188 PRO A C 1
ATOM 1459 O O . PRO A 1 188 ? -10.877 -3.088 -9.193 1.00 94.50 188 PRO A O 1
ATOM 1462 N N . GLY A 1 189 ? -9.391 -4.019 -7.800 1.00 93.56 189 GLY A N 1
ATOM 1463 C CA . GLY A 1 189 ? -9.520 -5.368 -8.366 1.00 93.56 189 GLY A CA 1
ATOM 1464 C C . GLY A 1 189 ? -8.548 -5.686 -9.501 1.00 93.56 189 GLY A C 1
ATOM 1465 O O . GLY A 1 189 ? -8.795 -6.615 -10.269 1.00 93.56 189 GLY A O 1
ATOM 1466 N N . PHE A 1 190 ? -7.420 -4.975 -9.573 1.00 97.25 190 PHE A N 1
ATOM 1467 C CA . PHE A 1 190 ? -6.331 -5.240 -10.516 1.00 97.25 190 PHE A CA 1
ATOM 1468 C C . PHE A 1 190 ? -5.516 -6.464 -10.088 1.00 97.25 190 PHE A C 1
ATOM 1470 O O . PHE A 1 190 ? -4.351 -6.375 -9.720 1.00 97.25 190 PHE A O 1
ATOM 1477 N N . SER A 1 191 ? -6.157 -7.630 -10.097 1.00 96.81 191 SER A N 1
ATOM 1478 C CA . SER A 1 191 ? -5.470 -8.921 -10.025 1.00 96.81 191 SER A CA 1
ATOM 1479 C C . SER A 1 191 ? -4.530 -9.098 -11.227 1.00 96.81 191 SER A C 1
ATOM 1481 O O . SER A 1 191 ? -4.721 -8.435 -12.245 1.00 96.81 191 SER A O 1
ATOM 1483 N N . HIS A 1 192 ? -3.527 -9.978 -11.139 1.00 93.44 192 HIS A N 1
ATOM 1484 C CA . HIS A 1 192 ? -2.613 -10.201 -12.267 1.00 93.44 192 HIS A CA 1
ATOM 1485 C C . HIS A 1 192 ? -3.378 -10.730 -13.492 1.00 93.44 192 HIS A C 1
ATOM 1487 O O . HIS A 1 192 ? -3.146 -10.280 -14.607 1.00 93.44 192 HIS A O 1
ATOM 1493 N N . GLU A 1 193 ? -4.407 -11.548 -13.263 1.00 95.44 193 GLU A N 1
ATOM 1494 C CA . GLU A 1 193 ? -5.324 -12.038 -14.291 1.00 95.44 193 GLU A CA 1
ATOM 1495 C C . GLU A 1 193 ? -6.128 -10.905 -14.955 1.00 95.44 193 GLU A C 1
ATOM 1497 O O . GLU A 1 193 ? -6.351 -10.907 -16.166 1.00 95.44 193 GLU A O 1
ATOM 1502 N N . TYR A 1 194 ? -6.573 -9.917 -14.170 1.00 96.25 194 TYR A N 1
ATOM 1503 C CA . TYR A 1 194 ? -7.287 -8.762 -14.716 1.00 96.25 194 TYR A CA 1
ATOM 1504 C C . TYR A 1 194 ? -6.354 -7.794 -15.445 1.00 96.25 194 TYR A C 1
ATOM 1506 O O . TYR A 1 194 ? -6.768 -7.197 -16.433 1.00 96.25 194 TYR A O 1
ATOM 1514 N N . ILE A 1 195 ? -5.106 -7.643 -14.993 1.00 96.38 195 ILE A N 1
ATOM 1515 C CA . ILE A 1 195 ? -4.100 -6.835 -15.693 1.00 96.38 195 ILE A CA 1
ATOM 1516 C C . ILE A 1 195 ? -3.832 -7.434 -17.078 1.00 96.38 195 ILE A C 1
ATOM 1518 O O . ILE A 1 195 ? -3.894 -6.702 -18.064 1.00 96.38 195 ILE A O 1
ATOM 1522 N N . ASP A 1 196 ? -3.652 -8.753 -17.178 1.00 94.06 196 ASP A N 1
ATOM 1523 C CA . ASP A 1 196 ? -3.518 -9.439 -18.470 1.00 94.06 196 ASP A CA 1
ATOM 1524 C C . ASP A 1 196 ? -4.731 -9.159 -19.371 1.00 94.06 196 ASP A C 1
ATOM 1526 O O . ASP A 1 196 ? -4.588 -8.764 -20.532 1.00 94.06 196 ASP A O 1
ATOM 1530 N N . TYR A 1 197 ? -5.943 -9.289 -18.822 1.00 95.38 197 TYR A N 1
ATOM 1531 C CA . TYR A 1 197 ? -7.169 -8.962 -19.548 1.00 95.38 197 TYR A CA 1
ATOM 1532 C C . TYR A 1 197 ? -7.229 -7.490 -19.985 1.00 95.38 197 TYR A C 1
ATOM 1534 O O . TYR A 1 197 ? -7.636 -7.211 -21.110 1.00 95.38 197 TYR A O 1
ATOM 1542 N N . ALA A 1 198 ? -6.825 -6.543 -19.140 1.00 94.88 198 ALA A N 1
ATOM 1543 C CA . ALA A 1 198 ? -6.839 -5.124 -19.479 1.00 94.88 198 ALA A CA 1
ATOM 1544 C C . ALA A 1 198 ? -5.872 -4.815 -20.634 1.00 94.88 198 ALA A C 1
ATOM 1546 O O . ALA A 1 198 ? -6.204 -4.033 -21.520 1.00 94.88 198 ALA A O 1
ATOM 1547 N N . LEU A 1 199 ? -4.708 -5.468 -20.665 1.00 95.50 199 LEU A N 1
ATOM 1548 C CA . LEU A 1 199 ? -3.668 -5.219 -21.665 1.00 95.50 199 LEU A CA 1
ATOM 1549 C C . LEU A 1 199 ? -3.919 -5.913 -23.014 1.00 95.50 199 LEU A C 1
ATOM 1551 O O . LEU A 1 199 ? -3.470 -5.411 -24.045 1.00 95.50 199 LEU A O 1
ATOM 1555 N N . GLY A 1 200 ? -4.624 -7.049 -23.042 1.00 90.94 200 GLY A N 1
ATOM 1556 C CA . GLY A 1 200 ? -4.778 -7.848 -24.269 1.00 90.94 200 GLY A CA 1
ATOM 1557 C C . GLY A 1 200 ? -6.129 -8.539 -24.466 1.00 90.94 200 GLY A C 1
ATOM 1558 O O . GLY A 1 200 ? -6.313 -9.296 -25.427 1.00 90.94 200 GLY A O 1
ATOM 1559 N N . GLY A 1 201 ? -7.094 -8.297 -23.581 1.00 92.44 201 GLY A N 1
ATOM 1560 C CA . GLY A 1 201 ? -8.386 -8.974 -23.563 1.00 92.44 201 GLY A CA 1
ATOM 1561 C C . GLY A 1 201 ? -8.267 -10.478 -23.300 1.00 92.44 201 GLY A C 1
ATOM 1562 O O . GLY A 1 201 ? -7.231 -10.998 -22.896 1.00 92.44 201 GLY A O 1
ATOM 1563 N N . LEU A 1 202 ? -9.345 -11.214 -23.577 1.00 88.44 202 LEU A N 1
ATOM 1564 C CA . LEU A 1 202 ? -9.417 -12.658 -23.315 1.00 88.44 202 LEU A CA 1
ATOM 1565 C C . LEU A 1 202 ? -8.427 -13.493 -24.151 1.00 88.44 202 LEU A C 1
ATOM 1567 O O . LEU A 1 202 ? -7.998 -14.555 -23.715 1.00 88.44 202 LEU A O 1
ATOM 1571 N N . TYR A 1 203 ? -8.101 -13.047 -25.368 1.00 90.62 203 TYR A N 1
ATOM 1572 C CA . TYR A 1 203 ? -7.374 -13.863 -26.352 1.00 90.62 203 TYR A CA 1
ATOM 1573 C C . TYR A 1 203 ? -5.884 -13.540 -26.467 1.00 90.62 203 TYR A C 1
ATOM 1575 O O . TYR A 1 203 ? -5.148 -14.314 -27.076 1.00 90.62 203 TYR A O 1
ATOM 1583 N N . ARG A 1 204 ? -5.444 -12.387 -25.954 1.00 89.50 204 ARG A N 1
ATOM 1584 C CA . ARG A 1 204 ? -4.047 -11.932 -26.027 1.00 89.50 204 ARG A CA 1
ATOM 1585 C C . ARG A 1 204 ? -3.561 -11.359 -24.698 1.00 89.50 204 ARG A C 1
ATOM 1587 O O . ARG A 1 204 ? -2.628 -10.565 -24.700 1.00 89.50 204 ARG A O 1
ATOM 1594 N N . GLY A 1 205 ? -4.221 -11.710 -23.595 1.00 91.94 205 GLY A N 1
ATOM 1595 C CA . GLY A 1 205 ? -3.835 -11.226 -22.279 1.00 91.94 205 GLY A CA 1
ATOM 1596 C C . GLY A 1 205 ? -2.423 -11.681 -21.925 1.00 91.94 205 GLY A C 1
ATOM 1597 O O . GLY A 1 205 ? -2.156 -12.881 -21.875 1.00 91.94 205 GLY A O 1
ATOM 1598 N N . SER A 1 206 ? -1.531 -10.712 -21.744 1.00 94.19 206 SER A N 1
ATOM 1599 C CA . SER A 1 206 ? -0.178 -10.890 -21.224 1.00 94.19 206 SER A CA 1
ATOM 1600 C C . SER A 1 206 ? 0.379 -9.544 -20.762 1.00 94.19 206 SER A C 1
ATOM 1602 O O . SER A 1 206 ? -0.175 -8.483 -21.073 1.00 94.19 206 SER A O 1
ATOM 1604 N N . LEU A 1 207 ? 1.526 -9.573 -20.082 1.00 95.44 207 LEU A N 1
ATOM 1605 C CA . LEU A 1 207 ? 2.246 -8.367 -19.670 1.00 95.44 207 LEU A CA 1
ATOM 1606 C C . LEU A 1 207 ? 3.118 -7.772 -20.782 1.00 95.44 207 LEU A C 1
ATOM 1608 O O . LEU A 1 207 ? 3.823 -6.788 -20.549 1.00 95.44 207 LEU A O 1
ATOM 1612 N N . ARG A 1 208 ? 3.060 -8.306 -22.011 1.00 95.75 208 ARG A N 1
ATOM 1613 C CA . ARG A 1 208 ? 3.880 -7.808 -23.120 1.00 95.75 208 ARG A CA 1
ATOM 1614 C C . ARG A 1 208 ? 3.661 -6.321 -23.398 1.00 95.75 208 ARG A C 1
ATOM 1616 O O . ARG A 1 208 ? 4.661 -5.616 -23.521 1.00 95.75 208 ARG A O 1
ATOM 1623 N N . PRO A 1 209 ? 2.416 -5.804 -23.441 1.00 96.75 209 PRO A N 1
ATOM 1624 C CA . PRO A 1 209 ? 2.194 -4.378 -23.664 1.00 96.75 209 PRO A CA 1
ATOM 1625 C C . PRO A 1 209 ? 2.788 -3.499 -22.554 1.00 96.75 209 PRO A C 1
ATOM 1627 O O . PRO A 1 209 ? 3.280 -2.409 -22.842 1.00 96.75 209 PRO A O 1
ATOM 1630 N N . LEU A 1 210 ? 2.805 -3.979 -21.303 1.00 97.12 210 LEU A N 1
ATOM 1631 C CA . LEU A 1 210 ? 3.465 -3.287 -20.194 1.00 97.12 210 LEU A CA 1
ATOM 1632 C C . LEU A 1 210 ? 4.989 -3.271 -20.385 1.00 97.12 210 LEU A C 1
ATOM 1634 O O . LEU A 1 210 ? 5.603 -2.207 -20.296 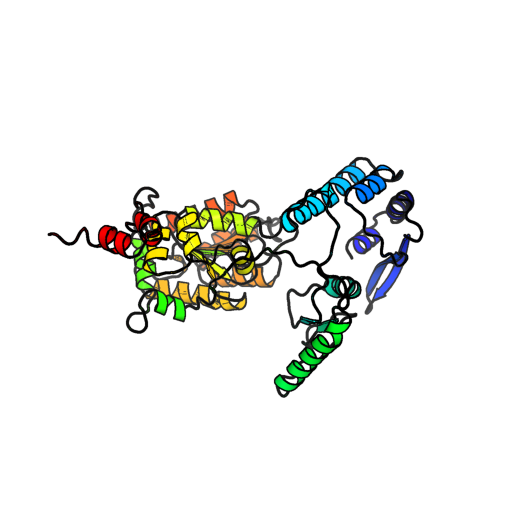1.00 97.12 210 LEU A O 1
ATOM 1638 N N . ASN A 1 211 ? 5.594 -4.420 -20.701 1.00 97.94 211 ASN A N 1
ATOM 1639 C CA . ASN A 1 211 ? 7.030 -4.505 -20.970 1.00 97.94 211 ASN A CA 1
ATOM 1640 C C . ASN A 1 211 ? 7.434 -3.592 -22.135 1.00 97.94 211 ASN A C 1
ATOM 1642 O O . ASN A 1 211 ? 8.384 -2.822 -22.009 1.00 97.94 211 ASN A O 1
ATOM 1646 N N . ASP A 1 212 ? 6.687 -3.613 -23.240 1.00 97.31 212 ASP A N 1
ATOM 1647 C CA . ASP A 1 212 ? 6.955 -2.769 -24.408 1.00 97.31 212 ASP A CA 1
ATOM 1648 C C . ASP A 1 212 ? 6.827 -1.273 -24.081 1.00 97.31 212 ASP A C 1
ATOM 1650 O O . ASP A 1 212 ? 7.652 -0.474 -24.533 1.00 97.31 212 ASP A O 1
ATOM 1654 N N . ALA A 1 213 ? 5.857 -0.877 -23.248 1.00 97.06 213 ALA A N 1
ATOM 1655 C CA . ALA A 1 213 ? 5.735 0.503 -22.779 1.00 97.06 213 ALA A CA 1
ATOM 1656 C C . ALA A 1 213 ? 6.955 0.943 -21.951 1.00 97.06 213 ALA A C 1
ATOM 1658 O O . ALA A 1 213 ? 7.421 2.080 -22.097 1.00 97.06 213 ALA A O 1
ATOM 1659 N N . ILE A 1 214 ? 7.511 0.044 -21.130 1.00 98.25 214 ILE A N 1
ATOM 1660 C CA . ILE A 1 214 ? 8.737 0.302 -20.364 1.00 98.25 214 ILE A CA 1
ATOM 1661 C C . ILE A 1 214 ? 9.954 0.400 -21.291 1.00 98.25 214 ILE A C 1
ATOM 1663 O O . ILE A 1 214 ? 10.717 1.369 -21.213 1.00 98.25 214 ILE A O 1
ATOM 1667 N N . ILE A 1 215 ? 10.114 -0.553 -22.211 1.00 97.69 215 ILE A N 1
ATOM 1668 C CA . ILE A 1 215 ? 11.212 -0.605 -23.190 1.00 97.69 215 ILE A CA 1
ATOM 1669 C C . ILE A 1 215 ? 11.225 0.660 -24.057 1.00 97.69 215 ILE A C 1
ATOM 1671 O O . ILE A 1 215 ? 12.270 1.286 -24.233 1.00 97.69 215 ILE A O 1
ATOM 1675 N N . ALA A 1 216 ? 10.057 1.092 -24.540 1.00 96.19 216 ALA A N 1
ATOM 1676 C CA . ALA A 1 216 ? 9.915 2.313 -25.332 1.00 96.19 216 ALA A CA 1
ATOM 1677 C C . ALA A 1 216 ? 10.231 3.593 -24.533 1.00 96.19 216 ALA A C 1
ATOM 1679 O O . ALA A 1 216 ? 10.569 4.626 -25.126 1.00 96.19 216 ALA A O 1
ATOM 1680 N N . GLY A 1 217 ? 10.128 3.525 -23.201 1.00 96.19 217 GLY A N 1
ATOM 1681 C CA . GLY A 1 217 ? 10.289 4.650 -22.284 1.00 96.19 217 GLY A CA 1
ATOM 1682 C C . GLY A 1 217 ? 9.025 5.490 -22.111 1.00 96.19 217 GLY A C 1
ATOM 1683 O O . GLY A 1 217 ? 9.144 6.648 -21.730 1.00 96.19 217 GLY A O 1
ATOM 1684 N N . ARG A 1 218 ? 7.837 4.946 -22.423 1.00 95.69 218 ARG A N 1
ATOM 1685 C CA . ARG A 1 218 ? 6.545 5.565 -22.064 1.00 95.69 218 ARG A CA 1
ATOM 1686 C C . ARG A 1 218 ? 6.269 5.420 -20.579 1.00 95.69 218 ARG A C 1
ATOM 1688 O O . ARG A 1 218 ? 5.828 6.360 -19.941 1.00 95.69 218 ARG A O 1
ATOM 1695 N N . ILE A 1 219 ? 6.572 4.244 -20.042 1.00 98.00 219 ILE A N 1
ATOM 1696 C CA . ILE A 1 219 ? 6.631 4.016 -18.604 1.00 98.00 219 ILE A CA 1
ATOM 1697 C C . ILE A 1 219 ? 8.109 3.974 -18.225 1.00 98.00 219 ILE A C 1
ATOM 1699 O O . ILE A 1 219 ? 8.890 3.200 -18.779 1.00 98.00 219 ILE A O 1
ATOM 1703 N N . ARG A 1 220 ? 8.527 4.824 -17.293 1.00 98.25 220 ARG A N 1
ATOM 1704 C CA . ARG A 1 220 ? 9.914 4.858 -16.822 1.00 98.25 220 ARG A CA 1
ATOM 1705 C C . ARG A 1 220 ? 10.261 3.564 -16.086 1.00 98.25 220 ARG A C 1
ATOM 1707 O O . ARG A 1 220 ? 11.291 2.954 -16.362 1.00 98.25 220 ARG A O 1
ATOM 1714 N N . GLY A 1 221 ? 9.364 3.120 -15.215 1.00 98.38 221 GLY A N 1
ATOM 1715 C CA . GLY A 1 221 ? 9.457 1.880 -14.450 1.00 98.38 221 GLY A CA 1
ATOM 1716 C C . GLY A 1 221 ? 8.190 1.652 -13.630 1.00 98.38 221 GLY A C 1
ATOM 1717 O O . GLY A 1 221 ? 7.188 2.341 -13.830 1.00 98.38 221 GLY A O 1
ATOM 1718 N N . VAL A 1 222 ? 8.240 0.702 -12.698 1.00 98.25 222 VAL A N 1
ATOM 1719 C CA . VAL A 1 222 ? 7.088 0.350 -11.849 1.00 98.25 222 VAL A CA 1
ATOM 1720 C C . VAL A 1 222 ? 7.454 0.460 -10.372 1.00 98.25 222 VAL A C 1
ATOM 1722 O O . VAL A 1 222 ? 8.522 0.023 -9.949 1.00 98.25 222 VAL A O 1
ATOM 1725 N N . VAL A 1 223 ? 6.565 1.021 -9.557 1.00 98.69 223 VAL A N 1
ATOM 1726 C CA . VAL A 1 223 ? 6.753 1.106 -8.104 1.00 98.69 223 VAL A CA 1
ATOM 1727 C C . VAL A 1 223 ? 5.623 0.401 -7.375 1.00 98.69 223 VAL A C 1
ATOM 1729 O O . VAL A 1 223 ? 4.452 0.654 -7.637 1.00 98.69 223 VAL A O 1
ATOM 1732 N N . ALA A 1 224 ? 5.975 -0.441 -6.406 1.00 98.44 224 ALA A N 1
ATOM 1733 C CA . ALA A 1 224 ? 5.026 -1.004 -5.458 1.00 98.44 224 ALA A CA 1
ATOM 1734 C C . ALA A 1 224 ? 4.990 -0.169 -4.169 1.00 98.44 224 ALA A C 1
ATOM 1736 O O . ALA A 1 224 ? 5.898 -0.289 -3.346 1.00 98.44 224 ALA A O 1
ATOM 1737 N N . ASN A 1 225 ? 3.947 0.643 -3.966 1.00 97.75 225 ASN A N 1
ATOM 1738 C CA . ASN A 1 225 ? 3.728 1.403 -2.728 1.00 97.75 225 ASN A CA 1
ATOM 1739 C C . ASN A 1 225 ? 2.773 0.638 -1.797 1.00 97.75 225 ASN A C 1
ATOM 1741 O O . ASN A 1 225 ? 1.560 0.587 -1.990 1.00 97.75 225 ASN A O 1
ATOM 1745 N N . ILE A 1 226 ? 3.341 -0.010 -0.784 1.00 96.38 226 ILE A N 1
ATOM 1746 C CA . ILE A 1 226 ? 2.634 -0.929 0.114 1.00 96.38 226 ILE A CA 1
ATOM 1747 C C . ILE A 1 226 ? 2.769 -0.460 1.565 1.00 96.38 226 ILE A C 1
ATOM 1749 O O . ILE A 1 226 ? 3.382 0.558 1.858 1.00 96.38 226 ILE A O 1
ATOM 1753 N N . GLY A 1 227 ? 2.257 -1.234 2.518 1.00 90.31 227 GLY A N 1
ATOM 1754 C CA . GLY A 1 227 ? 2.599 -1.055 3.930 1.00 90.31 227 GLY A CA 1
ATOM 1755 C C . GLY A 1 227 ? 1.444 -0.586 4.804 1.00 90.31 227 GLY A C 1
ATOM 1756 O O . GLY A 1 227 ? 0.292 -0.964 4.591 1.00 90.31 227 GLY A O 1
ATOM 1757 N N . CYS A 1 228 ? 1.798 0.125 5.872 1.00 94.81 228 CYS A N 1
ATOM 1758 C CA . CYS A 1 228 ? 0.916 0.538 6.966 1.00 94.81 228 CYS A CA 1
ATOM 1759 C C . CYS A 1 228 ? 0.900 2.069 7.057 1.00 94.81 228 CYS A C 1
ATOM 1761 O O . CYS A 1 228 ? 1.497 2.715 6.215 1.00 94.81 228 CYS A O 1
ATOM 1763 N N . ASN A 1 229 ? 0.301 2.620 8.114 1.00 94.38 229 ASN A N 1
ATOM 1764 C CA . ASN A 1 229 ? 0.603 3.973 8.580 1.00 94.38 229 ASN A CA 1
ATOM 1765 C C . ASN A 1 229 ? 1.407 3.916 9.890 1.00 94.38 229 ASN A C 1
ATOM 1767 O O . ASN A 1 229 ? 1.277 2.966 10.676 1.00 94.38 229 ASN A O 1
ATOM 1771 N N . ASN A 1 230 ? 2.198 4.955 10.164 1.00 92.12 230 ASN A N 1
ATOM 1772 C CA . ASN A 1 230 ? 3.024 5.061 11.364 1.00 92.12 230 ASN A CA 1
ATOM 1773 C C . ASN A 1 230 ? 2.872 6.450 11.985 1.00 92.12 230 ASN A C 1
ATOM 1775 O O . ASN A 1 230 ? 3.179 7.453 11.353 1.00 92.12 230 ASN A O 1
ATOM 1779 N N . ALA A 1 231 ? 2.476 6.504 13.259 1.00 88.06 231 ALA A N 1
ATOM 1780 C CA . ALA A 1 231 ? 2.199 7.752 13.977 1.00 88.06 231 ALA A CA 1
ATOM 1781 C C . ALA A 1 231 ? 3.418 8.685 14.163 1.00 88.06 231 ALA A C 1
ATOM 1783 O O . ALA A 1 231 ? 3.283 9.754 14.755 1.00 88.06 231 ALA A O 1
ATOM 1784 N N . ARG A 1 232 ? 4.614 8.282 13.711 1.00 86.31 232 ARG A N 1
ATOM 1785 C CA . ARG A 1 232 ? 5.794 9.158 13.617 1.00 86.31 232 ARG A CA 1
ATOM 1786 C C . ARG A 1 232 ? 5.673 10.198 12.502 1.00 86.31 232 ARG A C 1
ATOM 1788 O O . ARG A 1 232 ? 6.349 11.217 12.577 1.00 86.31 232 ARG A O 1
ATOM 1795 N N . ILE A 1 233 ? 4.835 9.938 11.503 1.00 87.62 233 ILE A N 1
ATOM 1796 C CA . ILE A 1 233 ? 4.609 10.801 10.343 1.00 87.62 233 ILE A CA 1
ATOM 1797 C C . ILE A 1 233 ? 3.132 11.199 10.315 1.00 87.62 233 ILE A C 1
ATOM 1799 O O . ILE A 1 233 ? 2.282 10.538 10.916 1.00 87.62 233 ILE A O 1
ATOM 1803 N N . CYS A 1 234 ? 2.828 12.304 9.635 1.00 92.06 234 CYS A N 1
ATOM 1804 C CA . CYS A 1 234 ? 1.452 12.662 9.323 1.00 92.06 234 CYS A CA 1
ATOM 1805 C C . CYS A 1 234 ? 0.792 11.534 8.512 1.00 92.06 234 CYS A C 1
ATOM 1807 O O . CYS A 1 234 ? 1.356 11.064 7.528 1.00 92.06 234 CYS A O 1
ATOM 1809 N N . HIS A 1 235 ? -0.389 11.100 8.951 1.00 92.06 235 HIS A N 1
ATOM 1810 C CA . HIS A 1 235 ? -1.129 9.980 8.370 1.00 92.06 235 HIS A CA 1
ATOM 1811 C C . HIS A 1 235 ? -1.371 10.193 6.864 1.00 92.06 235 HIS A C 1
ATOM 1813 O O . HIS A 1 235 ? -1.941 11.213 6.482 1.00 92.06 235 HIS A O 1
ATOM 1819 N N . ASP A 1 236 ? -0.971 9.217 6.044 1.00 95.56 236 ASP A N 1
ATOM 1820 C CA . ASP A 1 236 ? -1.023 9.189 4.569 1.00 95.56 236 ASP A CA 1
ATOM 1821 C C . ASP A 1 236 ? -0.123 10.193 3.838 1.00 95.56 236 ASP A C 1
ATOM 1823 O O . ASP A 1 236 ? -0.070 10.168 2.607 1.00 95.56 236 ASP A O 1
ATOM 1827 N N . GLU A 1 237 ? 0.569 11.090 4.537 1.00 94.88 237 GLU A N 1
ATOM 1828 C CA . GLU A 1 237 ? 1.300 12.172 3.880 1.00 94.88 237 GLU A CA 1
ATOM 1829 C C . GLU A 1 237 ? 2.471 11.654 3.047 1.00 94.88 237 GLU A C 1
ATOM 1831 O O . GLU A 1 237 ? 2.697 12.131 1.934 1.00 94.88 237 GLU A O 1
ATOM 1836 N N . LEU A 1 238 ? 3.196 10.653 3.550 1.00 96.06 238 LEU A N 1
ATOM 1837 C CA . LEU A 1 238 ? 4.351 10.128 2.837 1.00 96.06 238 LEU A CA 1
ATOM 1838 C C . LEU A 1 238 ? 3.909 9.208 1.698 1.00 96.06 238 LEU A C 1
ATOM 1840 O O . LEU A 1 238 ? 4.492 9.288 0.620 1.00 96.06 238 LEU A O 1
ATOM 1844 N N . HIS A 1 239 ? 2.842 8.418 1.885 1.00 97.56 239 HIS A N 1
ATOM 1845 C CA . HIS A 1 239 ? 2.198 7.706 0.772 1.00 97.56 239 HIS A CA 1
ATOM 1846 C C . HIS A 1 239 ? 1.765 8.676 -0.335 1.00 97.56 239 HIS A C 1
ATOM 1848 O O . HIS A 1 239 ? 2.132 8.487 -1.492 1.00 97.56 239 HIS A O 1
ATOM 1854 N N . ARG A 1 240 ? 1.037 9.745 0.017 1.00 96.56 240 ARG A N 1
ATOM 1855 C CA . ARG A 1 240 ? 0.567 10.766 -0.929 1.00 96.56 240 ARG A CA 1
ATOM 1856 C C . ARG A 1 240 ? 1.730 11.398 -1.687 1.00 96.56 240 ARG A C 1
ATOM 1858 O O . ARG A 1 240 ? 1.669 11.503 -2.911 1.00 96.56 240 ARG A O 1
ATOM 1865 N N . TYR A 1 241 ? 2.770 11.817 -0.965 1.00 97.69 241 TYR A N 1
ATOM 1866 C CA . TYR A 1 241 ? 3.940 12.470 -1.542 1.00 97.69 241 TYR A CA 1
ATOM 1867 C C . TYR A 1 241 ? 4.633 11.576 -2.574 1.00 97.69 241 TYR A C 1
ATOM 1869 O O . TYR A 1 241 ? 4.762 11.974 -3.730 1.00 97.69 241 TYR A O 1
ATOM 1877 N N . VAL A 1 242 ? 5.027 10.356 -2.189 1.00 98.06 242 VAL A N 1
ATOM 1878 C CA . VAL A 1 242 ? 5.816 9.496 -3.083 1.00 98.06 242 VAL A CA 1
ATOM 1879 C C . VAL A 1 242 ? 5.013 9.083 -4.315 1.00 98.06 242 VAL A C 1
ATOM 1881 O O . VAL A 1 242 ? 5.530 9.151 -5.424 1.00 98.06 242 VAL A O 1
ATOM 1884 N N . VAL A 1 243 ? 3.729 8.745 -4.152 1.00 98.25 243 VAL A N 1
ATOM 1885 C CA . VAL A 1 243 ? 2.855 8.359 -5.271 1.00 98.25 243 VAL A CA 1
ATOM 1886 C C . VAL A 1 243 ? 2.691 9.509 -6.255 1.00 98.25 243 VAL A C 1
ATOM 1888 O O . VAL A 1 243 ? 2.847 9.301 -7.454 1.00 98.25 243 VAL A O 1
ATOM 1891 N N . THR A 1 244 ? 2.453 10.726 -5.752 1.00 98.12 244 THR A N 1
ATOM 1892 C CA . THR A 1 244 ? 2.342 11.930 -6.589 1.00 98.12 244 THR A CA 1
ATOM 1893 C C . THR A 1 244 ? 3.601 12.148 -7.423 1.00 98.12 244 THR A C 1
ATOM 1895 O O . THR A 1 244 ? 3.516 12.464 -8.607 1.00 98.12 244 THR A O 1
ATOM 1898 N N . GLU A 1 245 ? 4.778 11.993 -6.822 1.00 98.31 245 GLU A N 1
ATOM 1899 C CA . GLU A 1 245 ? 6.031 12.206 -7.540 1.00 98.31 245 GLU A CA 1
ATOM 1900 C C . GLU A 1 245 ? 6.320 11.090 -8.549 1.00 98.31 245 GLU A C 1
ATOM 1902 O O . GLU A 1 245 ? 6.819 11.377 -9.636 1.00 98.31 245 GLU A O 1
ATOM 1907 N N . PHE A 1 246 ? 5.948 9.839 -8.267 1.00 98.56 246 PHE A N 1
ATOM 1908 C CA . PHE A 1 246 ? 6.106 8.743 -9.225 1.00 98.56 246 PHE A CA 1
ATOM 1909 C C . PHE A 1 246 ? 5.203 8.888 -10.449 1.00 98.56 246 PHE A C 1
ATOM 1911 O O . PHE A 1 246 ? 5.708 8.819 -11.570 1.00 98.56 246 PHE A O 1
ATOM 1918 N N . ILE A 1 247 ? 3.908 9.164 -10.266 1.00 97.88 247 ILE A N 1
ATOM 1919 C CA . ILE A 1 247 ? 2.986 9.294 -11.406 1.00 97.88 247 ILE A CA 1
ATOM 1920 C C . ILE A 1 247 ? 3.388 10.454 -12.328 1.00 97.88 247 ILE A C 1
ATOM 1922 O O . ILE A 1 247 ? 3.369 10.294 -13.546 1.00 97.88 247 ILE A O 1
ATOM 1926 N N . LYS A 1 248 ? 3.854 11.584 -11.770 1.00 96.81 248 LYS A N 1
ATOM 1927 C CA . LYS A 1 248 ? 4.387 12.721 -12.545 1.00 96.81 248 LYS A CA 1
ATOM 1928 C C . LYS A 1 248 ? 5.642 12.372 -13.348 1.00 96.81 248 LYS A C 1
ATOM 1930 O O . LYS A 1 248 ? 5.932 13.025 -14.343 1.00 96.81 248 LYS A O 1
ATOM 1935 N N . ASN A 1 249 ? 6.404 11.378 -12.895 1.00 97.38 249 ASN A N 1
ATOM 1936 C CA . ASN A 1 249 ? 7.655 10.928 -13.507 1.00 97.38 249 ASN A CA 1
ATOM 1937 C C . ASN A 1 249 ? 7.471 9.665 -14.367 1.00 97.38 249 ASN A C 1
ATOM 1939 O O . ASN A 1 249 ? 8.416 8.888 -14.519 1.00 97.38 249 ASN A O 1
ATOM 1943 N N . ASP A 1 250 ? 6.266 9.459 -14.906 1.00 98.00 250 ASP A N 1
ATOM 1944 C CA . ASP A 1 250 ? 5.916 8.335 -15.780 1.00 98.00 250 ASP A CA 1
ATOM 1945 C C . ASP A 1 250 ? 6.159 6.949 -15.155 1.00 98.00 250 ASP A C 1
ATOM 1947 O O . ASP A 1 250 ? 6.448 5.971 -15.846 1.00 98.00 250 ASP A O 1
ATOM 1951 N N . VAL A 1 251 ? 6.048 6.834 -13.830 1.00 98.69 251 VAL A N 1
ATOM 1952 C CA . VAL A 1 251 ? 6.173 5.559 -13.115 1.00 98.69 251 VAL A CA 1
ATOM 1953 C C . VAL A 1 251 ? 4.785 5.021 -12.789 1.00 98.69 251 VAL A C 1
ATOM 1955 O O . VAL A 1 251 ? 4.016 5.664 -12.075 1.00 98.69 251 VAL A O 1
ATOM 1958 N N . LEU A 1 252 ? 4.481 3.817 -13.280 1.00 98.56 252 LEU A N 1
ATOM 1959 C CA . LEU A 1 252 ? 3.246 3.116 -12.932 1.00 98.56 252 LEU A CA 1
ATOM 1960 C C . LEU A 1 252 ? 3.319 2.668 -11.468 1.00 98.56 252 LEU A C 1
ATOM 1962 O O . LEU A 1 252 ? 4.291 2.022 -11.064 1.00 98.56 252 LEU A O 1
ATOM 1966 N N . VAL A 1 253 ? 2.293 2.978 -10.677 1.00 98.69 253 VAL A N 1
ATOM 1967 C CA . VAL A 1 253 ? 2.253 2.611 -9.258 1.00 98.69 253 VAL A CA 1
ATOM 1968 C C . VAL A 1 253 ? 1.283 1.452 -9.045 1.00 98.69 253 VAL A C 1
ATOM 1970 O O . VAL A 1 253 ? 0.154 1.466 -9.527 1.00 98.69 253 VAL A O 1
ATOM 1973 N N . VAL A 1 254 ? 1.707 0.443 -8.290 1.00 98.38 254 VAL A N 1
ATOM 1974 C CA . VAL A 1 254 ? 0.859 -0.659 -7.824 1.00 98.38 254 VAL A CA 1
ATOM 1975 C C . VAL A 1 254 ? 0.817 -0.664 -6.303 1.00 98.38 254 VAL A C 1
ATOM 1977 O O . VAL A 1 254 ? 1.827 -0.419 -5.645 1.00 98.38 254 VAL A O 1
ATOM 1980 N N . GLU A 1 255 ? -0.344 -0.936 -5.717 1.00 98.12 255 GLU A N 1
ATOM 1981 C CA . GLU A 1 255 ? -0.528 -0.788 -4.274 1.00 98.12 255 GLU A CA 1
ATOM 1982 C C . GLU A 1 255 ? -1.347 -1.907 -3.650 1.00 98.12 255 GLU A C 1
ATOM 1984 O O . GLU A 1 255 ? -2.256 -2.482 -4.255 1.00 98.12 255 GLU A O 1
ATOM 1989 N N . THR A 1 256 ? -1.044 -2.176 -2.381 1.00 98.31 256 THR A N 1
ATOM 1990 C CA . THR A 1 256 ? -1.828 -3.063 -1.521 1.00 98.31 256 THR A CA 1
ATOM 1991 C C . THR A 1 256 ? -1.980 -2.483 -0.117 1.00 98.31 256 THR A C 1
ATOM 1993 O O . THR A 1 256 ? -1.225 -1.604 0.312 1.00 98.31 256 THR A O 1
ATOM 1996 N N . GLY A 1 257 ? -2.934 -3.016 0.647 1.00 96.50 257 GLY A N 1
ATOM 1997 C CA . GLY A 1 257 ? -3.065 -2.719 2.076 1.00 96.50 257 GLY A CA 1
ATOM 1998 C C . GLY A 1 257 ? -3.349 -1.242 2.367 1.00 96.50 257 GLY A C 1
ATOM 1999 O O . GLY A 1 257 ? -4.165 -0.619 1.695 1.00 96.50 257 GLY A O 1
ATOM 2000 N N . CYS A 1 258 ? -2.706 -0.675 3.395 1.00 97.00 258 CYS A N 1
ATOM 2001 C CA . CYS A 1 258 ? -2.974 0.710 3.800 1.00 97.00 258 CYS A CA 1
ATOM 2002 C C . CYS A 1 258 ? -2.479 1.739 2.776 1.00 97.00 258 CYS A C 1
ATOM 2004 O O . CYS A 1 258 ? -3.123 2.773 2.648 1.00 97.00 258 CYS A O 1
ATOM 2006 N N . GLY A 1 259 ? -1.413 1.443 2.020 1.00 96.44 259 GLY A N 1
ATOM 2007 C CA . GLY A 1 259 ? -0.954 2.314 0.929 1.00 96.44 259 GLY A CA 1
ATOM 2008 C C . GLY A 1 259 ? -2.041 2.500 -0.130 1.00 96.44 259 GLY A C 1
ATOM 2009 O O . GLY A 1 259 ? -2.404 3.629 -0.446 1.00 96.44 259 GLY A O 1
ATOM 2010 N N . ALA A 1 260 ? -2.679 1.394 -0.531 1.00 97.44 260 ALA A N 1
ATOM 2011 C CA . ALA A 1 260 ? -3.821 1.415 -1.442 1.00 97.44 260 ALA A CA 1
ATOM 2012 C C . ALA A 1 260 ? -4.998 2.251 -0.909 1.00 97.44 260 ALA A C 1
ATOM 2014 O O . ALA A 1 260 ? -5.617 3.018 -1.644 1.00 97.44 260 ALA A O 1
ATOM 2015 N N . ILE A 1 261 ? -5.298 2.142 0.388 1.00 96.50 261 ILE A N 1
ATOM 2016 C CA . ILE A 1 261 ? -6.356 2.939 1.027 1.00 96.50 261 ILE A CA 1
ATOM 2017 C C . ILE A 1 261 ? -5.978 4.428 1.063 1.00 96.50 261 ILE A C 1
ATOM 2019 O O . ILE A 1 261 ? -6.849 5.275 0.862 1.00 96.50 261 ILE A O 1
ATOM 2023 N N . ALA A 1 262 ? -4.707 4.762 1.308 1.00 96.56 262 ALA A N 1
ATOM 2024 C CA . ALA A 1 262 ? -4.224 6.139 1.299 1.00 96.56 262 ALA A CA 1
ATOM 2025 C C . ALA A 1 262 ? -4.464 6.783 -0.074 1.00 96.56 262 ALA A C 1
ATOM 2027 O O . ALA A 1 262 ? -5.156 7.798 -0.157 1.00 96.56 262 ALA A O 1
ATOM 2028 N N . SER A 1 263 ? -4.007 6.148 -1.153 1.00 96.69 263 SER A N 1
ATOM 2029 C CA . SER A 1 263 ? -4.209 6.630 -2.526 1.00 96.69 263 SER A CA 1
ATOM 2030 C C . SER A 1 263 ? -5.679 6.644 -2.948 1.00 96.69 263 SER A C 1
ATOM 2032 O O . SER A 1 263 ? -6.113 7.588 -3.608 1.00 96.69 263 SER A O 1
ATOM 2034 N N . ALA A 1 264 ? -6.483 5.663 -2.517 1.00 95.31 264 ALA A N 1
ATOM 2035 C CA . ALA A 1 264 ? -7.927 5.671 -2.750 1.00 95.31 264 ALA A CA 1
ATOM 2036 C C . ALA A 1 264 ? -8.594 6.904 -2.119 1.00 95.31 264 ALA A C 1
ATOM 2038 O O . ALA A 1 264 ? -9.379 7.580 -2.778 1.00 95.31 264 ALA A O 1
ATOM 2039 N N . LYS A 1 265 ? -8.244 7.259 -0.872 1.00 93.62 265 LYS A N 1
ATOM 2040 C CA . LYS A 1 265 ? -8.766 8.473 -0.216 1.00 93.62 265 LYS A CA 1
ATOM 2041 C C . LYS A 1 265 ? -8.348 9.755 -0.938 1.00 93.62 265 LYS A C 1
ATOM 2043 O O . LYS A 1 265 ? -9.144 10.688 -0.995 1.00 93.62 265 LYS A O 1
ATOM 2048 N N . GLN A 1 266 ? -7.148 9.788 -1.518 1.00 91.69 266 GLN A N 1
ATOM 2049 C CA . GLN A 1 266 ? -6.666 10.918 -2.325 1.00 91.69 266 GLN A CA 1
ATOM 2050 C C . GLN A 1 266 ? -7.266 10.960 -3.742 1.00 91.69 266 GLN A C 1
ATOM 2052 O O . GLN A 1 266 ? -7.063 11.941 -4.450 1.00 91.69 266 GLN A O 1
ATOM 2057 N N . GLY A 1 267 ? -8.011 9.928 -4.155 1.00 92.81 267 GLY A N 1
ATOM 2058 C CA . GLY A 1 267 ? -8.634 9.858 -5.475 1.00 92.81 267 GLY A CA 1
ATOM 2059 C C . GLY A 1 267 ? -7.682 9.453 -6.600 1.00 92.81 267 GLY A C 1
ATOM 2060 O O . GLY A 1 267 ? -7.963 9.771 -7.744 1.00 92.81 267 GLY A O 1
ATOM 2061 N N . TYR A 1 268 ? -6.573 8.761 -6.305 1.00 95.88 268 TYR A N 1
ATOM 2062 C CA . TYR A 1 268 ? -5.587 8.367 -7.328 1.00 95.88 268 TYR A CA 1
ATOM 2063 C C . TYR A 1 268 ? -5.935 7.097 -8.115 1.00 95.88 268 TYR A C 1
ATOM 2065 O O . TYR A 1 268 ? -5.241 6.731 -9.062 1.00 95.88 268 TYR A O 1
ATOM 2073 N N . MET A 1 269 ? -6.985 6.392 -7.697 1.00 95.69 269 MET A N 1
ATOM 2074 C CA . MET A 1 269 ? -7.375 5.091 -8.243 1.00 95.69 269 MET A CA 1
ATOM 2075 C C . MET A 1 269 ? -8.519 5.211 -9.251 1.00 95.69 269 MET A C 1
ATOM 2077 O O . MET A 1 269 ? -9.395 4.344 -9.295 1.00 95.69 269 MET A O 1
ATOM 2081 N N . THR A 1 270 ? -8.532 6.283 -10.048 1.00 93.62 270 THR A N 1
ATOM 2082 C CA . THR A 1 270 ? -9.443 6.421 -11.189 1.00 93.62 270 THR A CA 1
ATOM 2083 C C . THR A 1 270 ? -8.687 6.741 -12.483 1.00 93.62 270 THR A C 1
ATOM 2085 O O . THR A 1 270 ? -7.578 7.279 -12.430 1.00 93.62 270 THR A O 1
ATOM 2088 N N . PRO A 1 271 ? -9.231 6.378 -13.660 1.00 90.75 271 PRO A N 1
ATOM 2089 C CA . PRO A 1 271 ? -8.599 6.704 -14.939 1.00 90.75 271 PRO A CA 1
ATOM 2090 C C . PRO A 1 271 ? -8.364 8.209 -15.128 1.00 90.75 271 PRO A C 1
ATOM 2092 O O . PRO A 1 271 ? -7.342 8.611 -15.678 1.00 90.75 271 PRO A O 1
ATOM 2095 N N . GLU A 1 272 ? -9.262 9.052 -14.613 1.00 88.94 272 GLU A N 1
ATOM 2096 C CA . GLU A 1 272 ? -9.170 10.512 -14.717 1.00 88.94 272 GLU A CA 1
ATOM 2097 C C . GLU A 1 272 ? -7.918 11.065 -14.027 1.00 88.94 272 GLU A C 1
ATOM 2099 O O . GLU A 1 272 ? -7.333 12.032 -14.511 1.00 88.94 272 GLU A O 1
ATOM 2104 N N . THR A 1 273 ? -7.434 10.414 -12.962 1.00 89.50 273 THR A N 1
ATOM 2105 C CA . THR A 1 273 ? -6.181 10.800 -12.298 1.00 89.50 273 THR A CA 1
ATOM 2106 C C . THR A 1 273 ? -5.004 10.833 -13.277 1.00 89.50 273 THR A C 1
ATOM 2108 O O . THR A 1 273 ? -4.131 11.694 -13.160 1.00 89.50 273 THR A O 1
ATOM 2111 N N . ALA A 1 274 ? -4.959 9.920 -14.255 1.00 87.81 274 ALA A N 1
ATOM 2112 C CA . ALA A 1 274 ? -3.885 9.913 -15.246 1.00 87.81 274 ALA A CA 1
ATOM 2113 C C . ALA A 1 274 ? -3.906 11.177 -16.118 1.00 87.81 274 ALA A C 1
ATOM 2115 O O . ALA A 1 274 ? -2.851 11.700 -16.466 1.00 87.81 274 ALA A O 1
ATOM 2116 N N . LEU A 1 275 ? -5.093 11.703 -16.423 1.00 85.62 275 LEU A N 1
ATOM 2117 C CA . LEU A 1 275 ? -5.258 12.917 -17.225 1.00 85.62 275 LEU A CA 1
ATOM 2118 C C . LEU A 1 275 ? -4.745 14.160 -16.490 1.00 85.62 275 LEU A C 1
ATOM 2120 O O . LEU A 1 275 ? -4.233 15.087 -17.121 1.00 85.62 275 LEU A O 1
ATOM 2124 N N . GLU A 1 276 ? -4.908 14.171 -15.167 1.00 87.12 276 GLU A N 1
ATOM 2125 C CA . GLU A 1 276 ? -4.630 15.319 -14.305 1.00 87.12 276 GLU A CA 1
ATOM 2126 C C . GLU A 1 276 ? -3.189 15.355 -13.785 1.00 87.12 276 GLU A C 1
ATOM 2128 O O . GLU A 1 276 ? -2.603 16.434 -13.684 1.00 87.12 276 GLU A O 1
ATOM 2133 N N . LEU A 1 277 ? -2.628 14.197 -13.416 1.00 92.00 277 LEU A N 1
ATOM 2134 C CA . LEU A 1 277 ? -1.397 14.126 -12.620 1.00 92.00 277 LEU A CA 1
ATOM 2135 C C . LEU A 1 277 ? -0.269 13.307 -13.246 1.00 92.00 277 LEU A C 1
ATOM 2137 O O . LEU A 1 277 ? 0.887 13.520 -12.871 1.00 92.00 277 LEU A O 1
ATOM 2141 N N . ALA A 1 278 ? -0.572 12.354 -14.132 1.00 94.88 278 ALA A N 1
ATOM 2142 C CA . ALA A 1 278 ? 0.470 11.507 -14.697 1.00 94.88 278 ALA A CA 1
ATOM 2143 C C . ALA A 1 278 ? 1.333 12.283 -15.700 1.00 94.88 278 ALA A C 1
ATOM 2145 O O . ALA A 1 278 ? 0.864 13.197 -16.384 1.00 94.88 278 ALA A O 1
ATOM 2146 N N . GLY A 1 279 ? 2.605 11.899 -15.791 1.00 94.38 279 GLY A N 1
ATOM 2147 C CA . GLY A 1 279 ? 3.468 12.340 -16.877 1.00 94.38 279 GLY A CA 1
ATOM 2148 C C . GLY A 1 279 ? 2.908 11.910 -18.245 1.00 94.38 279 GLY A C 1
ATOM 2149 O O . GLY A 1 279 ? 2.006 11.065 -18.326 1.00 94.38 279 GLY A O 1
ATOM 2150 N N . PRO A 1 280 ? 3.402 12.506 -19.340 1.00 93.12 280 PRO A N 1
ATOM 2151 C CA . PRO A 1 280 ? 2.823 12.311 -20.666 1.00 93.12 280 PRO A CA 1
ATOM 2152 C C . PRO A 1 280 ? 2.892 10.854 -21.147 1.00 93.12 280 PRO A C 1
ATOM 2154 O O . PRO A 1 280 ? 1.965 10.394 -21.814 1.00 93.12 280 PRO A O 1
ATOM 2157 N N . GLY A 1 281 ? 3.947 10.112 -20.797 1.00 94.50 281 GLY A N 1
ATOM 2158 C CA . GLY A 1 281 ? 4.113 8.726 -21.227 1.00 94.50 281 GLY A CA 1
ATOM 2159 C C . GLY A 1 281 ? 3.173 7.757 -20.503 1.00 94.50 281 GLY A C 1
ATOM 2160 O O . GLY A 1 281 ? 2.506 6.942 -21.146 1.00 94.50 281 GLY A O 1
ATOM 2161 N N . LEU A 1 282 ? 3.072 7.863 -19.176 1.00 96.44 282 LEU A N 1
ATOM 2162 C CA . LEU A 1 282 ? 2.172 7.046 -18.363 1.00 96.44 282 LEU A CA 1
ATOM 2163 C C . LEU A 1 282 ? 0.714 7.398 -18.648 1.00 96.44 282 LEU A C 1
ATOM 2165 O O . LEU A 1 282 ? -0.119 6.495 -18.738 1.00 96.44 282 LEU A O 1
ATOM 2169 N N . ARG A 1 283 ? 0.413 8.688 -18.828 1.00 94.12 283 ARG A N 1
ATOM 2170 C CA . ARG A 1 283 ? -0.918 9.160 -19.208 1.00 94.12 283 ARG A CA 1
ATOM 2171 C C . ARG A 1 283 ? -1.403 8.492 -20.492 1.00 94.12 283 ARG A C 1
ATOM 2173 O O . ARG A 1 283 ? -2.495 7.934 -20.486 1.00 94.12 283 ARG A O 1
ATOM 2180 N N . GLU A 1 284 ? -0.584 8.482 -21.546 1.00 92.25 284 GLU A N 1
ATOM 2181 C CA . GLU A 1 284 ? -0.948 7.856 -22.825 1.00 92.25 284 GLU A CA 1
ATOM 2182 C C . GLU A 1 284 ? -1.271 6.361 -22.653 1.00 92.25 284 GLU A C 1
ATOM 2184 O O . GLU A 1 284 ? -2.235 5.854 -23.226 1.00 92.25 284 GLU A O 1
ATOM 2189 N N . VAL A 1 285 ? -0.489 5.641 -21.838 1.00 94.44 285 VAL A N 1
ATOM 2190 C CA . VAL A 1 285 ? -0.755 4.220 -21.555 1.00 94.44 285 VAL A CA 1
ATOM 2191 C C . VAL A 1 285 ? -2.064 4.048 -20.782 1.00 94.44 285 VAL A C 1
ATOM 2193 O O . VAL A 1 285 ? -2.865 3.179 -21.123 1.00 94.44 285 VAL A O 1
ATOM 2196 N N . CYS A 1 286 ? -2.309 4.879 -19.771 1.00 94.88 286 CYS A N 1
ATOM 2197 C CA . CYS A 1 286 ? -3.535 4.827 -18.977 1.00 94.88 286 CYS A CA 1
ATOM 2198 C C . CYS A 1 286 ? -4.781 5.108 -19.827 1.00 94.88 286 CYS A C 1
ATOM 2200 O O . CYS A 1 286 ? -5.768 4.386 -19.703 1.00 94.88 286 CYS A O 1
ATOM 2202 N N . GLU A 1 287 ? -4.724 6.097 -20.724 1.00 90.75 287 GLU A N 1
ATOM 2203 C CA . GLU A 1 287 ? -5.797 6.425 -21.672 1.00 90.75 287 GLU A CA 1
ATOM 2204 C C . GLU A 1 287 ? -6.059 5.278 -22.653 1.00 90.75 287 GLU A C 1
ATOM 2206 O O . GLU A 1 287 ? -7.206 4.875 -22.849 1.00 90.75 287 GLU A O 1
ATOM 2211 N N . ALA A 1 288 ? -5.000 4.719 -23.246 1.00 91.19 288 ALA A N 1
ATOM 2212 C CA . ALA A 1 288 ? -5.123 3.662 -24.244 1.00 91.19 288 ALA A CA 1
ATOM 2213 C C . ALA A 1 288 ? -5.715 2.367 -23.667 1.00 91.19 288 ALA A C 1
ATOM 2215 O O . ALA A 1 288 ? -6.479 1.681 -24.347 1.00 91.19 288 ALA A O 1
ATOM 2216 N N . VAL A 1 289 ? -5.353 2.025 -22.428 1.00 93.50 289 VAL A N 1
ATOM 2217 C CA . VAL A 1 289 ? -5.807 0.797 -21.756 1.00 93.50 289 VAL A CA 1
ATOM 2218 C C . VAL A 1 289 ? -7.109 1.029 -20.972 1.00 93.50 289 VAL A C 1
ATOM 2220 O O . VAL A 1 289 ? -7.888 0.099 -20.774 1.00 93.50 289 VAL A O 1
ATOM 2223 N N . GLY A 1 290 ? -7.383 2.263 -20.541 1.00 92.12 290 GLY A N 1
ATOM 2224 C CA . GLY A 1 290 ? -8.529 2.603 -19.693 1.00 92.12 290 GLY A CA 1
ATOM 2225 C C . GLY A 1 290 ? -8.319 2.240 -18.219 1.00 92.12 290 GLY A C 1
ATOM 2226 O O . GLY A 1 290 ? -9.237 1.738 -17.570 1.00 92.12 290 GLY A O 1
ATOM 2227 N N . ILE A 1 291 ? -7.109 2.458 -17.692 1.00 95.12 291 ILE A N 1
ATOM 2228 C CA . ILE A 1 291 ? -6.720 2.107 -16.312 1.00 95.12 291 ILE A CA 1
ATOM 2229 C C . ILE A 1 291 ? -6.269 3.340 -15.515 1.00 95.12 291 ILE A C 1
ATOM 2231 O O . ILE A 1 291 ? -5.795 4.305 -16.111 1.00 95.12 291 ILE A O 1
ATOM 2235 N N . PRO A 1 292 ? -6.391 3.333 -14.174 1.00 97.19 292 PRO A N 1
ATOM 2236 C CA . PRO A 1 292 ? -5.783 4.359 -13.335 1.00 97.19 292 PRO A CA 1
ATOM 2237 C C . PRO A 1 292 ? -4.245 4.278 -13.356 1.00 97.19 292 PRO A C 1
ATOM 2239 O O . PRO A 1 292 ? -3.692 3.197 -13.564 1.00 97.19 292 PRO A O 1
ATOM 2242 N N . PRO A 1 293 ? -3.534 5.382 -13.050 1.00 97.31 293 PRO A N 1
ATOM 2243 C CA . PRO A 1 293 ? -2.072 5.376 -12.919 1.00 97.31 293 PRO A CA 1
ATOM 2244 C C . PRO A 1 293 ? -1.597 4.686 -11.625 1.00 97.31 293 PRO A C 1
ATOM 2246 O O . PRO A 1 293 ? -0.408 4.393 -11.474 1.00 97.31 293 PRO A O 1
ATOM 2249 N N . VAL A 1 294 ? -2.525 4.425 -10.694 1.00 98.44 294 VAL A N 1
ATOM 2250 C CA . VAL A 1 294 ? -2.310 3.682 -9.448 1.00 98.44 294 VAL A CA 1
ATOM 2251 C C . VAL A 1 294 ? -3.241 2.469 -9.411 1.00 98.44 294 VAL A C 1
ATOM 2253 O O . VAL A 1 294 ? -4.462 2.613 -9.319 1.00 98.44 294 VAL A O 1
ATOM 2256 N N . LEU A 1 295 ? -2.676 1.263 -9.469 1.00 98.38 295 LEU A N 1
ATOM 2257 C CA . LEU A 1 295 ? -3.434 0.010 -9.532 1.00 98.38 295 LEU A CA 1
ATOM 2258 C C . LEU A 1 295 ? -3.578 -0.625 -8.144 1.00 98.38 295 LEU A C 1
ATOM 2260 O O . LEU A 1 295 ? -2.590 -0.936 -7.479 1.00 98.38 295 LEU A O 1
ATOM 2264 N N . HIS A 1 296 ? -4.814 -0.885 -7.714 1.00 98.06 296 HIS A N 1
ATOM 2265 C CA . HIS A 1 296 ? -5.093 -1.577 -6.452 1.00 98.06 296 HIS A CA 1
ATOM 2266 C C . HIS A 1 296 ? -5.050 -3.103 -6.630 1.00 98.06 296 HIS A C 1
ATOM 2268 O O . HIS A 1 296 ? -6.012 -3.713 -7.113 1.00 98.06 296 HIS A O 1
ATOM 2274 N N . LEU A 1 297 ? -3.988 -3.737 -6.134 1.00 97.94 297 LEU A N 1
ATOM 2275 C CA . LEU A 1 297 ? -3.750 -5.180 -6.262 1.00 97.94 297 LEU A CA 1
ATOM 2276 C C . LEU A 1 297 ? -4.332 -6.014 -5.112 1.00 97.94 297 LEU A C 1
ATOM 2278 O O . LEU A 1 297 ? -4.403 -7.234 -5.232 1.00 97.94 297 LEU A O 1
ATOM 2282 N N . GLY A 1 298 ? -4.784 -5.394 -4.017 1.00 96.19 298 GLY A N 1
ATOM 2283 C CA . GLY A 1 298 ? -5.493 -6.104 -2.950 1.00 96.19 298 GLY A CA 1
ATOM 2284 C C . GLY A 1 298 ? -5.018 -5.784 -1.535 1.00 96.19 298 GLY A C 1
ATOM 2285 O O . GLY A 1 298 ? -4.559 -4.690 -1.212 1.00 96.19 298 GLY A O 1
ATOM 2286 N N . SER A 1 299 ? -5.166 -6.773 -0.665 1.00 96.50 299 SER A N 1
ATOM 2287 C CA . SER A 1 299 ? -4.732 -6.753 0.729 1.00 96.50 299 SER A CA 1
ATOM 2288 C C . SER A 1 299 ? -3.218 -6.985 0.868 1.00 96.50 299 SER A C 1
ATOM 2290 O O . SER A 1 299 ? -2.530 -7.318 -0.091 1.00 96.50 299 SER A O 1
ATOM 2292 N N . CYS A 1 300 ? -2.668 -6.893 2.085 1.00 95.00 300 CYS A N 1
ATOM 2293 C CA . CYS A 1 300 ? -1.237 -7.150 2.307 1.00 95.00 300 CYS A CA 1
ATOM 2294 C C . CYS A 1 300 ? -0.771 -8.556 1.873 1.00 95.00 300 CYS A C 1
ATOM 2296 O O . CYS A 1 300 ? 0.409 -8.722 1.574 1.00 95.00 300 CYS A O 1
ATOM 2298 N N . VAL A 1 301 ? -1.642 -9.574 1.867 1.00 94.06 301 VAL A N 1
ATOM 2299 C CA . VAL A 1 301 ? -1.262 -10.918 1.380 1.00 94.06 301 VAL A CA 1
ATOM 2300 C C . VAL A 1 301 ? -1.229 -10.986 -0.149 1.00 94.06 301 VAL A C 1
ATOM 2302 O O . VAL A 1 301 ? -0.501 -11.802 -0.716 1.00 94.06 301 VAL A O 1
ATOM 2305 N N . ASP A 1 302 ? -1.923 -10.067 -0.822 1.00 97.25 302 ASP A N 1
ATOM 2306 C CA . ASP A 1 302 ? -1.889 -9.905 -2.275 1.00 97.25 302 ASP A CA 1
ATOM 2307 C C . ASP A 1 302 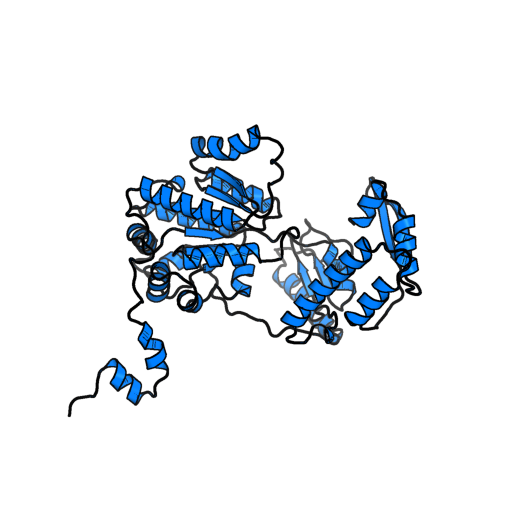? -0.597 -9.231 -2.764 1.00 97.25 302 ASP A C 1
ATOM 2309 O O . ASP A 1 302 ? -0.383 -9.120 -3.965 1.00 97.25 302 ASP A O 1
ATOM 2313 N N . ASN A 1 303 ? 0.344 -8.884 -1.876 1.00 96.94 303 ASN A N 1
ATOM 2314 C CA . ASN A 1 303 ? 1.726 -8.600 -2.289 1.00 96.94 303 ASN A CA 1
ATOM 2315 C C . ASN A 1 303 ? 2.373 -9.793 -3.017 1.00 96.94 303 ASN A C 1
ATOM 2317 O O . ASN A 1 303 ? 3.302 -9.612 -3.799 1.00 96.94 303 ASN A O 1
ATOM 2321 N N . SER A 1 304 ? 1.856 -11.008 -2.812 1.00 95.50 304 SER A N 1
ATOM 2322 C CA . SER A 1 304 ? 2.182 -12.171 -3.645 1.00 95.50 304 SER A CA 1
ATOM 2323 C C . SER A 1 304 ? 1.837 -11.963 -5.127 1.00 95.50 304 SER A C 1
ATOM 2325 O O . SER A 1 304 ? 2.571 -12.437 -5.994 1.00 95.50 304 SER A O 1
ATOM 2327 N N . ARG A 1 305 ? 0.781 -11.200 -5.444 1.00 97.19 305 ARG A N 1
ATOM 2328 C CA . ARG A 1 305 ? 0.422 -10.836 -6.823 1.00 97.19 305 ARG A CA 1
ATOM 2329 C C . ARG A 1 305 ? 1.455 -9.910 -7.441 1.00 97.19 305 ARG A C 1
ATOM 2331 O O . ARG A 1 305 ? 1.772 -10.097 -8.602 1.00 97.19 305 ARG A O 1
ATOM 2338 N N . ILE A 1 306 ? 2.028 -8.979 -6.674 1.00 97.69 306 ILE A N 1
ATOM 2339 C CA . ILE A 1 306 ? 3.120 -8.119 -7.165 1.00 97.69 306 ILE A CA 1
ATOM 2340 C C . ILE A 1 306 ? 4.310 -8.980 -7.595 1.00 97.69 306 ILE A C 1
ATOM 2342 O O . ILE A 1 306 ? 4.824 -8.802 -8.692 1.00 97.69 306 ILE A O 1
ATOM 2346 N N . LEU A 1 307 ? 4.712 -9.957 -6.775 1.00 96.69 307 LEU A N 1
ATOM 2347 C CA . LEU A 1 307 ? 5.779 -10.889 -7.160 1.00 96.69 307 LEU A CA 1
ATOM 2348 C C . LEU A 1 307 ? 5.396 -11.764 -8.357 1.00 96.69 307 LEU A C 1
ATOM 2350 O O . LEU A 1 307 ? 6.250 -12.056 -9.186 1.00 96.69 307 LEU A O 1
ATOM 2354 N N . THR A 1 308 ? 4.124 -12.155 -8.465 1.00 96.75 308 THR A N 1
ATOM 2355 C CA . THR A 1 308 ? 3.614 -12.902 -9.625 1.00 96.75 308 THR A CA 1
ATOM 2356 C C . THR A 1 308 ? 3.736 -12.067 -10.900 1.00 96.75 308 THR A C 1
ATOM 2358 O O . THR A 1 308 ? 4.273 -12.556 -11.887 1.00 96.75 308 THR A O 1
ATOM 2361 N N . VAL A 1 309 ? 3.329 -10.794 -10.853 1.00 96.88 309 VAL A N 1
ATOM 2362 C CA . VAL A 1 309 ? 3.469 -9.836 -11.959 1.00 96.88 309 VAL A CA 1
ATOM 2363 C C . VAL A 1 309 ? 4.940 -9.644 -12.318 1.00 96.88 309 VAL A C 1
ATOM 2365 O O . VAL A 1 309 ? 5.285 -9.756 -13.485 1.00 96.88 309 VAL A O 1
ATOM 2368 N N . LEU A 1 310 ? 5.831 -9.428 -11.345 1.00 97.38 310 LEU A N 1
ATOM 2369 C CA . LEU A 1 310 ? 7.267 -9.284 -11.619 1.00 97.38 310 LEU A CA 1
ATOM 2370 C C . LEU A 1 310 ? 7.859 -10.550 -12.260 1.00 97.38 310 LEU A C 1
ATOM 2372 O O . LEU A 1 310 ? 8.585 -10.458 -13.244 1.00 97.38 310 LEU A O 1
ATOM 2376 N N . ALA A 1 311 ? 7.509 -11.740 -11.770 1.00 96.44 311 ALA A N 1
ATOM 2377 C CA . ALA A 1 311 ? 7.954 -12.994 -12.378 1.00 96.44 311 ALA A CA 1
ATOM 2378 C C . ALA A 1 311 ? 7.426 -13.163 -13.816 1.00 96.44 311 ALA A C 1
ATOM 2380 O O . ALA A 1 311 ? 8.159 -13.610 -14.701 1.00 96.44 311 ALA A O 1
ATOM 2381 N N . GLN A 1 312 ? 6.173 -12.776 -14.071 1.00 95.44 312 GLN A N 1
ATOM 2382 C CA . GLN A 1 312 ? 5.593 -12.770 -15.414 1.00 95.44 312 GLN A CA 1
ATOM 2383 C C . GLN A 1 312 ? 6.276 -11.741 -16.322 1.00 95.44 312 GLN A C 1
ATOM 2385 O O . GLN A 1 312 ? 6.574 -12.072 -17.460 1.00 95.44 312 GLN A O 1
ATOM 2390 N N . MET A 1 313 ? 6.595 -10.539 -15.830 1.00 96.75 313 MET A N 1
ATOM 2391 C CA . MET A 1 313 ? 7.334 -9.523 -16.591 1.00 96.75 313 MET A CA 1
ATOM 2392 C C . MET A 1 313 ? 8.707 -10.039 -17.034 1.00 96.75 313 MET A C 1
ATOM 2394 O O . MET A 1 313 ? 9.068 -9.843 -18.193 1.00 96.75 313 MET A O 1
ATOM 2398 N N . ALA A 1 314 ? 9.443 -10.723 -16.151 1.00 96.00 314 ALA A N 1
ATOM 2399 C CA . ALA A 1 314 ? 10.712 -11.362 -16.505 1.00 96.00 314 ALA A CA 1
ATOM 2400 C C . ALA A 1 314 ? 10.510 -12.472 -17.555 1.00 96.00 314 ALA A C 1
ATOM 2402 O O . ALA A 1 314 ? 11.217 -12.526 -18.554 1.00 96.00 314 ALA A O 1
ATOM 2403 N N . THR A 1 315 ? 9.487 -13.316 -17.381 1.00 93.62 315 THR A N 1
ATOM 2404 C CA . THR A 1 315 ? 9.226 -14.461 -18.276 1.00 93.62 315 THR A CA 1
ATOM 2405 C C . THR A 1 315 ? 8.698 -14.045 -19.657 1.00 93.62 315 THR A C 1
ATOM 2407 O O . THR A 1 315 ? 8.996 -14.700 -20.654 1.00 93.62 315 THR A O 1
ATOM 2410 N N . GLU A 1 316 ? 7.922 -12.961 -19.745 1.00 93.06 316 GLU A N 1
ATOM 2411 C CA . GLU A 1 316 ? 7.402 -12.412 -21.010 1.00 93.06 316 GLU A CA 1
ATOM 2412 C C . GLU A 1 316 ? 8.531 -11.846 -21.896 1.00 93.06 316 GLU A C 1
ATOM 2414 O O . GLU A 1 316 ? 8.398 -11.745 -23.121 1.00 93.06 316 GLU A O 1
ATOM 2419 N N . GLY A 1 317 ? 9.665 -11.507 -21.274 1.00 89.00 317 GLY A N 1
ATOM 2420 C CA . GLY A 1 317 ? 10.900 -11.096 -21.925 1.00 89.00 317 GLY A CA 1
ATOM 2421 C C . GLY A 1 317 ? 10.979 -9.606 -22.264 1.00 89.00 317 GLY A C 1
ATOM 2422 O O . GLY A 1 317 ? 10.012 -8.843 -22.194 1.00 89.00 317 GLY A O 1
ATOM 2423 N N . GLY A 1 318 ? 12.187 -9.181 -22.643 1.00 90.56 318 GLY A N 1
ATOM 2424 C CA . GLY A 1 318 ? 12.509 -7.793 -22.997 1.00 90.56 318 GLY A CA 1
ATOM 2425 C C . GLY A 1 318 ? 12.915 -6.898 -21.818 1.00 90.56 318 GLY A C 1
ATOM 2426 O O . GLY A 1 318 ? 13.423 -5.806 -22.056 1.00 90.56 318 GLY A O 1
ATOM 2427 N N . LEU A 1 319 ? 12.756 -7.363 -20.574 1.00 94.88 319 LEU A N 1
ATOM 2428 C CA . LEU A 1 319 ? 13.172 -6.667 -19.346 1.00 94.88 319 LEU A CA 1
ATOM 2429 C C . LEU A 1 319 ? 14.078 -7.540 -18.457 1.00 94.88 319 LEU A C 1
ATOM 2431 O O . LEU A 1 319 ? 13.961 -7.517 -17.236 1.00 94.88 319 LEU A O 1
ATOM 2435 N N . GLY A 1 320 ? 14.978 -8.302 -19.082 1.00 92.38 320 GLY A N 1
ATOM 2436 C CA . GLY A 1 320 ? 15.861 -9.248 -18.396 1.00 92.38 320 GLY A CA 1
ATOM 2437 C C . GLY A 1 320 ? 15.219 -10.615 -18.173 1.00 92.38 320 GLY A C 1
ATOM 2438 O O . GLY A 1 320 ? 14.164 -10.903 -18.735 1.00 92.38 320 GLY A O 1
ATOM 2439 N N . GLU A 1 321 ? 15.891 -11.454 -17.386 1.00 94.38 321 GLU A N 1
ATOM 2440 C CA . GLU A 1 321 ? 15.502 -12.854 -17.140 1.00 94.38 321 GLU A CA 1
ATOM 2441 C C . GLU A 1 321 ? 15.171 -13.110 -15.657 1.00 94.38 321 GLU A C 1
ATOM 2443 O O . GLU A 1 321 ? 14.653 -14.171 -15.308 1.00 94.38 321 GLU A O 1
ATOM 2448 N N . ASP A 1 322 ? 15.451 -12.144 -14.775 1.00 96.69 322 ASP A N 1
ATOM 2449 C CA . ASP A 1 322 ? 15.183 -12.213 -13.337 1.00 96.69 322 ASP A CA 1
ATOM 2450 C C . ASP A 1 322 ? 14.426 -10.965 -12.844 1.00 96.69 322 ASP A C 1
ATOM 2452 O O . ASP A 1 322 ? 14.508 -9.884 -13.428 1.00 96.69 322 ASP A O 1
ATOM 2456 N N . ILE A 1 323 ? 13.714 -11.086 -11.718 1.00 97.44 323 ILE A N 1
ATOM 2457 C CA . ILE A 1 323 ? 13.061 -9.951 -11.044 1.00 97.44 323 ILE A CA 1
ATOM 2458 C C . ILE A 1 323 ? 14.075 -8.842 -10.734 1.00 97.44 323 ILE A C 1
ATOM 2460 O O . ILE A 1 323 ? 13.733 -7.661 -10.802 1.00 97.44 323 ILE A O 1
ATOM 2464 N N . ALA A 1 324 ? 15.318 -9.212 -10.422 1.00 97.75 324 ALA A N 1
ATOM 2465 C CA . ALA A 1 324 ? 16.395 -8.273 -10.156 1.00 97.75 324 ALA A CA 1
ATOM 2466 C C . ALA A 1 324 ? 16.761 -7.395 -11.362 1.00 97.75 324 ALA A C 1
ATOM 2468 O O . ALA A 1 324 ? 17.377 -6.348 -11.162 1.00 97.75 324 ALA A O 1
ATOM 2469 N N . ASP A 1 325 ? 16.410 -7.777 -12.590 1.00 97.69 325 ASP A N 1
ATOM 2470 C CA . ASP A 1 325 ? 16.704 -6.996 -13.797 1.00 97.69 325 ASP A CA 1
ATOM 2471 C C . ASP A 1 325 ? 15.636 -5.935 -14.079 1.00 97.69 325 ASP A C 1
ATOM 2473 O O . ASP A 1 325 ? 15.908 -4.912 -14.713 1.00 97.69 325 ASP A O 1
ATOM 2477 N N . ILE A 1 326 ? 14.420 -6.155 -13.576 1.00 98.12 326 ILE A N 1
ATOM 2478 C CA . ILE A 1 326 ? 13.266 -5.315 -13.875 1.00 98.12 326 ILE A CA 1
ATOM 2479 C C . ILE A 1 326 ? 13.488 -3.911 -13.293 1.00 98.12 326 ILE A C 1
ATOM 2481 O O . ILE A 1 326 ? 13.864 -3.778 -12.124 1.00 98.12 326 ILE A O 1
ATOM 2485 N N . PRO A 1 327 ? 13.204 -2.836 -14.056 1.00 98.19 327 PRO A N 1
ATOM 2486 C CA . PRO A 1 327 ? 13.240 -1.464 -13.557 1.00 98.19 327 PRO A CA 1
ATOM 2487 C C . PRO A 1 327 ? 12.053 -1.194 -12.616 1.00 98.19 327 PRO A C 1
ATOM 2489 O O . PRO A 1 327 ? 11.094 -0.497 -12.962 1.00 98.19 327 PRO A O 1
ATOM 2492 N N . ALA A 1 328 ? 12.114 -1.778 -11.417 1.00 98.25 328 ALA A N 1
ATOM 2493 C CA . ALA A 1 328 ? 11.069 -1.716 -10.410 1.00 98.25 328 ALA A CA 1
ATOM 2494 C C . ALA A 1 328 ? 11.611 -1.557 -8.983 1.00 98.25 328 ALA A C 1
ATOM 2496 O O . ALA A 1 328 ? 12.719 -1.985 -8.662 1.00 98.25 328 ALA A O 1
ATOM 2497 N N . VAL A 1 329 ? 10.807 -0.943 -8.110 1.00 98.50 329 VAL A N 1
ATOM 2498 C CA . VAL A 1 329 ? 11.144 -0.730 -6.692 1.00 98.50 329 VAL A CA 1
ATOM 2499 C C . VAL A 1 329 ? 9.927 -0.989 -5.811 1.00 98.50 329 VAL A C 1
ATOM 2501 O O . VAL A 1 329 ? 8.837 -0.485 -6.071 1.00 98.50 329 VAL A O 1
ATOM 2504 N N . GLY A 1 330 ? 10.109 -1.755 -4.738 1.00 98.19 330 GLY A N 1
ATOM 2505 C CA . GLY A 1 330 ? 9.121 -1.881 -3.670 1.00 98.19 330 GLY A CA 1
ATOM 2506 C C . GLY A 1 330 ? 9.355 -0.855 -2.568 1.00 98.19 330 GLY A C 1
ATOM 2507 O O . GLY A 1 330 ? 10.490 -0.509 -2.254 1.00 98.19 330 GLY A O 1
ATOM 2508 N N . MET A 1 331 ? 8.297 -0.380 -1.924 1.00 97.44 331 MET A N 1
ATOM 2509 C CA . MET A 1 331 ? 8.440 0.490 -0.764 1.00 97.44 331 MET A CA 1
ATOM 2510 C C . MET A 1 331 ? 7.288 0.383 0.217 1.00 97.44 331 MET A C 1
ATOM 2512 O O . MET A 1 331 ? 6.151 0.108 -0.154 1.00 97.44 331 MET A O 1
ATOM 2516 N N . ALA A 1 332 ? 7.595 0.651 1.482 1.00 97.62 332 ALA A N 1
ATOM 2517 C CA . ALA A 1 332 ? 6.595 0.860 2.513 1.00 97.62 332 ALA A CA 1
ATOM 2518 C C . ALA A 1 332 ? 6.917 2.151 3.277 1.00 97.62 332 ALA A C 1
ATOM 2520 O O . ALA A 1 332 ? 7.648 2.103 4.272 1.00 97.62 332 ALA A O 1
ATOM 2521 N N . PRO A 1 333 ? 6.431 3.314 2.804 1.00 96.19 333 PRO A N 1
ATOM 2522 C CA . PRO A 1 333 ? 6.856 4.608 3.322 1.00 96.19 333 PRO A CA 1
ATOM 2523 C C . PRO A 1 333 ? 6.437 4.837 4.778 1.00 96.19 333 PRO A C 1
ATOM 2525 O O . PRO A 1 333 ? 7.196 5.403 5.552 1.00 96.19 333 PRO A O 1
ATOM 2528 N N . GLU A 1 334 ? 5.269 4.341 5.186 1.00 96.81 334 GLU A N 1
ATOM 2529 C CA . GLU A 1 334 ? 4.748 4.513 6.549 1.00 96.81 334 GLU A CA 1
ATOM 2530 C C . GLU A 1 334 ? 4.622 3.171 7.292 1.00 96.81 334 GLU A C 1
ATOM 2532 O O . GLU A 1 334 ? 3.709 2.933 8.086 1.00 96.81 334 GLU A O 1
ATOM 2537 N N . TRP A 1 335 ? 5.547 2.242 7.036 1.00 95.44 335 TRP A N 1
ATOM 2538 C CA . TRP A 1 335 ? 5.530 0.914 7.647 1.00 95.44 335 TRP A CA 1
ATOM 2539 C C . TRP A 1 335 ? 5.509 0.960 9.189 1.00 95.44 335 TRP A C 1
ATOM 2541 O O . TRP A 1 335 ? 6.064 1.851 9.833 1.00 95.44 335 TRP A O 1
ATOM 2551 N N . MET A 1 336 ? 4.860 -0.034 9.801 1.00 94.31 336 MET A N 1
ATOM 2552 C CA . MET A 1 336 ? 4.694 -0.103 11.261 1.00 94.31 336 MET A CA 1
ATOM 2553 C C . MET A 1 336 ? 4.708 -1.535 11.794 1.00 94.31 336 MET A C 1
ATOM 2555 O O . MET A 1 336 ? 5.335 -1.812 12.814 1.00 94.31 336 MET A O 1
ATOM 2559 N N . SER A 1 337 ? 4.020 -2.454 11.118 1.00 91.50 337 SER A N 1
ATOM 2560 C CA . SER A 1 337 ? 3.896 -3.835 11.588 1.00 91.50 337 SER A CA 1
ATOM 2561 C C . SER A 1 337 ? 5.104 -4.700 11.218 1.00 91.50 337 SER A C 1
ATOM 2563 O O . SER A 1 337 ? 5.715 -4.520 10.167 1.00 91.50 337 SER A O 1
ATOM 2565 N N . GLU A 1 338 ? 5.382 -5.727 12.022 1.00 93.56 338 GLU A N 1
ATOM 2566 C CA . GLU A 1 338 ? 6.385 -6.758 11.699 1.00 93.56 338 GLU A CA 1
ATOM 2567 C C . GLU A 1 338 ? 6.046 -7.514 10.404 1.00 93.56 338 GLU A C 1
ATOM 2569 O O . GLU A 1 338 ? 6.940 -8.002 9.715 1.00 93.56 338 GLU A O 1
ATOM 2574 N N . LYS A 1 339 ? 4.763 -7.537 10.005 1.00 93.94 339 LYS A N 1
ATOM 2575 C CA . LYS A 1 339 ? 4.353 -8.036 8.685 1.00 93.94 339 LYS A CA 1
ATOM 2576 C C . LYS A 1 339 ? 5.040 -7.265 7.561 1.00 93.94 339 LYS A C 1
ATOM 2578 O O . LYS A 1 339 ? 5.494 -7.891 6.615 1.00 93.94 339 LYS A O 1
ATOM 2583 N N . ALA A 1 340 ? 5.149 -5.939 7.668 1.00 93.00 340 ALA A N 1
ATOM 2584 C CA . ALA A 1 340 ? 5.808 -5.125 6.649 1.00 93.00 340 ALA A CA 1
ATOM 2585 C C . ALA A 1 340 ? 7.309 -5.453 6.536 1.00 93.00 340 ALA A C 1
ATOM 2587 O O . ALA A 1 340 ? 7.818 -5.563 5.426 1.00 93.00 340 ALA A O 1
ATOM 2588 N N . LEU A 1 341 ? 7.994 -5.708 7.660 1.00 93.38 341 LEU A N 1
ATOM 2589 C CA . LEU A 1 341 ? 9.393 -6.167 7.661 1.00 93.38 341 LEU A CA 1
ATOM 2590 C C . LEU A 1 341 ? 9.550 -7.546 7.008 1.00 93.38 341 LEU A C 1
ATOM 2592 O O . LEU A 1 341 ? 10.458 -7.757 6.205 1.00 93.38 341 LEU A O 1
ATOM 2596 N N . SER A 1 342 ? 8.648 -8.480 7.324 1.00 96.12 342 SER A N 1
ATOM 2597 C CA . SER A 1 342 ? 8.623 -9.798 6.686 1.00 96.12 342 SER A CA 1
ATOM 2598 C C . SER A 1 342 ? 8.362 -9.692 5.184 1.00 96.12 342 SER A C 1
ATOM 2600 O O . SER A 1 342 ? 9.000 -10.414 4.420 1.00 96.12 342 SER A O 1
ATOM 2602 N N . ILE A 1 343 ? 7.459 -8.796 4.769 1.00 96.62 343 ILE A N 1
ATOM 2603 C CA . ILE A 1 343 ? 7.158 -8.536 3.360 1.00 96.62 343 ILE A CA 1
ATOM 2604 C C . ILE A 1 343 ? 8.384 -8.007 2.632 1.00 96.62 343 ILE A C 1
ATOM 2606 O O . ILE A 1 343 ? 8.804 -8.588 1.635 1.00 96.62 343 ILE A O 1
ATOM 2610 N N . ALA A 1 344 ? 9.011 -6.965 3.176 1.00 96.50 344 ALA A N 1
ATOM 2611 C CA . ALA A 1 344 ? 10.228 -6.406 2.608 1.00 96.50 344 ALA A CA 1
ATOM 2612 C C . ALA A 1 344 ? 11.324 -7.470 2.461 1.00 96.50 344 ALA A C 1
ATOM 2614 O O . ALA A 1 344 ? 11.956 -7.567 1.414 1.00 96.50 344 ALA A O 1
ATOM 2615 N N . THR A 1 345 ? 11.499 -8.318 3.477 1.00 95.94 345 THR A N 1
ATOM 2616 C CA . THR A 1 345 ? 12.543 -9.347 3.479 1.00 95.94 345 THR A CA 1
ATOM 2617 C C . THR A 1 345 ? 12.310 -10.407 2.403 1.00 95.94 345 THR A C 1
ATOM 2619 O O . THR A 1 345 ? 13.256 -10.759 1.700 1.00 95.94 345 THR A O 1
ATOM 2622 N N . TYR A 1 346 ? 11.081 -10.914 2.226 1.00 96.88 346 TYR A N 1
ATOM 2623 C CA . TYR A 1 346 ? 10.838 -11.901 1.166 1.00 96.88 346 TYR A CA 1
ATOM 2624 C C . TYR A 1 346 ? 10.886 -11.270 -0.234 1.00 96.88 346 TYR A C 1
ATOM 2626 O O . TYR A 1 346 ? 11.335 -11.930 -1.168 1.00 96.88 346 TYR A O 1
ATOM 2634 N N . CYS A 1 347 ? 10.467 -10.007 -0.399 1.00 97.38 347 CYS A N 1
ATOM 2635 C CA . CYS A 1 347 ? 10.592 -9.295 -1.676 1.00 97.38 347 CYS A CA 1
ATOM 2636 C C . CYS A 1 347 ? 12.065 -9.129 -2.068 1.00 97.38 347 CYS A C 1
ATOM 2638 O O . CYS A 1 347 ? 12.430 -9.391 -3.210 1.00 97.38 347 CYS A O 1
ATOM 2640 N N . VAL A 1 348 ? 12.925 -8.787 -1.105 1.00 97.69 348 VAL A N 1
ATOM 2641 C CA . VAL A 1 348 ? 14.378 -8.719 -1.311 1.00 97.69 348 VAL A CA 1
ATOM 2642 C C . VAL A 1 348 ? 14.969 -10.081 -1.640 1.00 97.69 348 VAL A C 1
ATOM 2644 O O . VAL A 1 348 ? 15.744 -10.200 -2.584 1.00 97.69 348 VAL A O 1
ATOM 2647 N N . ALA A 1 349 ? 14.558 -11.128 -0.922 1.00 97.50 349 ALA A N 1
ATOM 2648 C CA . ALA A 1 349 ? 14.957 -12.497 -1.238 1.00 97.50 349 ALA A CA 1
ATOM 2649 C C . ALA A 1 349 ? 14.513 -12.949 -2.643 1.00 97.50 349 ALA A C 1
ATOM 2651 O O . ALA A 1 349 ? 15.106 -13.878 -3.181 1.00 97.50 349 ALA A O 1
ATOM 2652 N N . SER A 1 350 ? 13.502 -12.292 -3.221 1.00 97.50 350 SER A N 1
ATOM 2653 C CA . SER A 1 350 ? 13.004 -12.534 -4.580 1.00 97.50 350 SER A CA 1
ATOM 2654 C C . SER A 1 350 ? 13.663 -11.644 -5.645 1.00 97.50 350 SER A C 1
ATOM 2656 O O . SER A 1 350 ? 13.195 -11.649 -6.773 1.00 97.50 350 SER A O 1
ATOM 2658 N N . GLY A 1 351 ? 14.687 -10.851 -5.308 1.00 97.00 351 GLY A N 1
ATOM 2659 C CA . GLY A 1 351 ? 15.408 -10.006 -6.270 1.00 97.00 351 GLY A CA 1
ATOM 2660 C C . GLY A 1 351 ? 15.028 -8.525 -6.273 1.00 97.00 351 GLY A C 1
ATOM 2661 O O . GLY A 1 351 ? 15.688 -7.732 -6.935 1.00 97.00 351 GLY A O 1
ATOM 2662 N N . ALA A 1 352 ? 14.019 -8.102 -5.507 1.00 97.50 352 ALA A N 1
ATOM 2663 C CA . ALA A 1 352 ? 13.554 -6.716 -5.543 1.00 97.50 352 ALA A CA 1
ATOM 2664 C C . ALA A 1 352 ? 14.396 -5.770 -4.667 1.00 97.50 352 ALA A C 1
ATOM 2666 O O . ALA A 1 352 ? 14.799 -6.107 -3.550 1.00 97.50 352 ALA A O 1
ATOM 2667 N N . TYR A 1 353 ? 14.587 -4.531 -5.120 1.00 98.44 353 TYR A N 1
ATOM 2668 C CA . TYR A 1 353 ? 14.998 -3.434 -4.243 1.00 98.44 353 TYR A CA 1
ATOM 2669 C C . TYR A 1 353 ? 13.792 -2.932 -3.443 1.00 98.44 353 TYR A C 1
ATOM 2671 O O . TYR A 1 353 ? 12.754 -2.607 -4.023 1.00 98.44 353 TYR A O 1
ATOM 2679 N N . VAL A 1 354 ? 13.925 -2.870 -2.115 1.00 98.50 354 VAL A N 1
ATOM 2680 C CA . VAL A 1 354 ? 12.866 -2.415 -1.212 1.00 98.50 354 VAL A CA 1
ATOM 2681 C C . VAL A 1 354 ? 13.334 -1.268 -0.315 1.00 98.50 354 VAL A C 1
ATOM 2683 O O . VAL A 1 354 ? 14.389 -1.349 0.315 1.00 98.50 354 VAL A O 1
ATOM 2686 N N . ILE A 1 355 ? 12.514 -0.219 -0.210 1.00 98.31 355 ILE A N 1
ATOM 2687 C CA . ILE A 1 355 ? 12.742 0.935 0.670 1.00 98.31 355 ILE A CA 1
ATOM 2688 C C . ILE A 1 355 ? 11.688 0.970 1.784 1.00 98.31 355 ILE A C 1
ATOM 2690 O O . ILE A 1 355 ? 10.485 1.033 1.532 1.00 98.31 355 ILE A O 1
ATOM 2694 N N . LEU A 1 356 ? 12.126 0.973 3.039 1.00 97.69 356 LEU A N 1
ATOM 2695 C CA . LEU A 1 356 ? 11.265 1.204 4.197 1.00 97.69 356 LEU A CA 1
ATOM 2696 C C . LEU A 1 356 ? 11.389 2.658 4.642 1.00 97.69 356 LEU A C 1
ATOM 2698 O O . LEU A 1 356 ? 12.466 3.108 5.029 1.00 97.69 356 LEU A O 1
ATOM 2702 N N . GLY A 1 357 ? 10.282 3.393 4.549 1.00 94.69 357 GLY A N 1
ATOM 2703 C CA . GLY A 1 357 ? 10.281 4.835 4.749 1.00 94.69 357 GLY A CA 1
ATOM 2704 C C . GLY A 1 357 ? 10.091 5.279 6.196 1.00 94.69 357 GLY A C 1
ATOM 2705 O O . GLY A 1 357 ? 9.765 4.479 7.081 1.00 94.69 357 GLY A O 1
ATOM 2706 N N . GLY A 1 358 ? 10.254 6.580 6.434 1.00 89.75 358 GLY A N 1
ATOM 2707 C CA . GLY A 1 358 ? 9.691 7.248 7.605 1.00 89.75 358 GLY A CA 1
ATOM 2708 C C . GLY A 1 358 ? 10.343 6.951 8.952 1.00 89.75 358 GLY A C 1
ATOM 2709 O O . GLY A 1 358 ? 9.853 7.367 10.005 1.00 89.75 358 GLY A O 1
ATOM 2710 N N . SER A 1 359 ? 11.430 6.186 8.933 1.00 89.00 359 SER A N 1
ATOM 2711 C CA . SER A 1 359 ? 12.280 5.897 10.078 1.00 89.00 359 SER A CA 1
ATOM 2712 C C . SER A 1 359 ? 13.590 5.284 9.591 1.00 89.00 359 SER A C 1
ATOM 2714 O O . SER A 1 359 ? 13.588 4.459 8.683 1.00 89.00 359 SER A O 1
ATOM 2716 N N . SER A 1 360 ? 14.686 5.596 10.278 1.00 88.25 360 SER A N 1
ATOM 2717 C CA . SER A 1 360 ? 16.000 4.947 10.150 1.00 88.25 360 SER A CA 1
ATOM 2718 C C . SER A 1 360 ? 16.003 3.449 10.491 1.00 88.25 360 SER A C 1
ATOM 2720 O O . SER A 1 360 ? 17.007 2.766 10.295 1.00 88.25 360 SER A O 1
ATOM 2722 N N . GLY A 1 361 ? 14.878 2.910 10.966 1.00 89.44 361 GLY A N 1
ATOM 2723 C CA . GLY A 1 361 ? 14.700 1.488 11.213 1.00 89.44 361 GLY A CA 1
ATOM 2724 C C . GLY A 1 361 ? 15.299 1.008 12.539 1.00 89.44 361 GLY A C 1
ATOM 2725 O O . GLY A 1 361 ? 16.044 1.722 13.211 1.00 89.44 361 GLY A O 1
ATOM 2726 N N . PRO A 1 362 ? 14.973 -0.228 12.954 1.00 91.00 362 PRO A N 1
ATOM 2727 C CA . PRO A 1 362 ? 15.394 -0.777 14.244 1.00 91.00 362 PRO A CA 1
ATOM 2728 C C . PRO A 1 362 ? 16.864 -1.224 14.265 1.00 91.00 362 PRO A C 1
ATOM 2730 O O . PRO A 1 362 ? 17.389 -1.545 15.328 1.00 91.00 362 PRO A O 1
ATOM 2733 N N . VAL A 1 363 ? 17.522 -1.266 13.103 1.00 92.31 363 VAL A N 1
ATOM 2734 C CA . VAL A 1 363 ? 18.904 -1.746 12.926 1.00 92.31 363 VAL A CA 1
ATOM 2735 C C . VAL A 1 363 ? 19.906 -0.617 12.672 1.00 92.31 363 VAL A C 1
ATOM 2737 O O . VAL A 1 363 ? 21.079 -0.889 12.434 1.00 92.31 363 VAL A O 1
ATOM 2740 N N . SER A 1 364 ? 19.476 0.646 12.769 1.00 91.44 364 SER A N 1
ATOM 2741 C CA . SER A 1 364 ? 20.309 1.830 12.503 1.00 91.44 364 SER A CA 1
ATOM 2742 C C . SER A 1 364 ? 21.575 1.916 13.361 1.00 91.44 364 SER A C 1
ATOM 2744 O O . SER A 1 364 ? 22.555 2.531 12.957 1.00 91.44 364 SER A O 1
ATOM 2746 N N . GLY A 1 365 ? 21.587 1.262 14.525 1.00 93.94 365 GLY A N 1
ATOM 2747 C CA . GLY A 1 365 ? 22.751 1.193 15.409 1.00 93.94 365 GLY A CA 1
ATOM 2748 C C . GLY A 1 365 ? 23.854 0.217 14.977 1.00 93.94 365 GLY A C 1
ATOM 2749 O O . GLY A 1 365 ? 24.868 0.137 15.665 1.00 93.94 365 GLY A O 1
ATOM 2750 N N . SER A 1 366 ? 23.682 -0.553 13.894 1.00 96.94 366 SER A N 1
ATOM 2751 C CA . SER A 1 366 ? 24.679 -1.525 13.429 1.00 96.94 366 SER A CA 1
ATOM 2752 C C . SER A 1 366 ? 24.994 -1.351 11.946 1.00 96.94 366 SER A C 1
ATOM 2754 O O . SER A 1 366 ? 24.264 -1.825 11.077 1.00 96.94 366 SER A O 1
ATOM 2756 N N . GLU A 1 367 ? 26.143 -0.740 11.662 1.00 95.69 367 GLU A N 1
ATOM 2757 C CA . GLU A 1 367 ? 26.656 -0.574 10.298 1.00 95.69 367 GLU A CA 1
ATOM 2758 C C . GLU A 1 367 ? 26.827 -1.921 9.581 1.00 95.69 367 GLU A C 1
ATOM 2760 O O . GLU A 1 367 ? 26.453 -2.060 8.422 1.00 95.69 367 GLU A O 1
ATOM 2765 N N . THR A 1 368 ? 27.301 -2.949 10.293 1.00 97.44 368 THR A N 1
ATOM 2766 C CA . THR A 1 368 ? 27.449 -4.305 9.746 1.00 97.44 368 THR A CA 1
ATOM 2767 C C . THR A 1 368 ? 26.117 -4.887 9.279 1.00 97.44 368 THR A C 1
ATOM 2769 O O . THR A 1 368 ? 26.057 -5.496 8.213 1.00 97.44 368 THR A O 1
ATOM 2772 N N . VAL A 1 369 ? 25.041 -4.710 10.054 1.00 96.44 369 VAL A N 1
ATOM 2773 C CA . VAL A 1 369 ? 23.712 -5.200 9.659 1.00 96.44 369 VAL A CA 1
ATOM 2774 C C . VAL A 1 369 ? 23.190 -4.404 8.468 1.00 96.44 369 VAL A C 1
ATOM 2776 O O . VAL A 1 369 ? 22.706 -5.010 7.518 1.00 96.44 369 VAL A O 1
ATOM 2779 N N . LEU A 1 370 ? 23.345 -3.078 8.472 1.00 95.50 370 LEU A N 1
ATOM 2780 C CA . LEU A 1 370 ? 22.943 -2.227 7.350 1.00 95.50 370 LEU A CA 1
ATOM 2781 C C . LEU A 1 370 ? 23.653 -2.628 6.047 1.00 95.50 370 LEU A C 1
ATOM 2783 O O . LEU A 1 370 ? 22.976 -2.884 5.058 1.00 95.50 370 LEU A O 1
ATOM 2787 N N . GLN A 1 371 ? 24.983 -2.777 6.065 1.00 96.62 371 GLN A N 1
ATOM 2788 C CA . GLN A 1 371 ? 25.774 -3.217 4.905 1.00 96.62 371 GLN A CA 1
ATOM 2789 C C . GLN A 1 371 ? 25.403 -4.632 4.445 1.00 96.62 371 GLN A C 1
ATOM 2791 O O . GLN A 1 371 ? 25.358 -4.916 3.248 1.00 96.62 371 GLN A O 1
ATOM 2796 N N . MET A 1 372 ? 25.110 -5.537 5.385 1.00 96.75 372 MET A N 1
ATOM 2797 C CA . MET A 1 372 ? 24.640 -6.878 5.044 1.00 96.75 372 MET A CA 1
ATOM 2798 C C . MET A 1 372 ? 23.295 -6.826 4.310 1.00 96.75 372 MET A C 1
ATOM 2800 O O . MET A 1 372 ? 23.114 -7.566 3.348 1.00 96.75 372 MET A O 1
ATOM 2804 N N . MET A 1 373 ? 22.367 -5.977 4.761 1.00 96.56 373 MET A N 1
ATOM 2805 C CA . MET A 1 373 ? 21.014 -5.858 4.208 1.00 96.56 373 MET A CA 1
ATOM 2806 C C . MET A 1 373 ? 20.956 -5.111 2.873 1.00 96.56 373 MET A C 1
ATOM 2808 O O . MET A 1 373 ? 20.079 -5.389 2.051 1.00 96.56 373 MET A O 1
ATOM 2812 N N . SER A 1 374 ? 21.874 -4.170 2.658 1.00 94.81 374 SER A N 1
ATOM 2813 C CA . SER A 1 374 ? 22.011 -3.454 1.396 1.00 94.81 374 SER A CA 1
ATOM 2814 C C . SER A 1 374 ? 22.885 -4.255 0.421 1.00 94.81 374 SER A C 1
ATOM 2816 O O . SER A 1 374 ? 22.387 -5.081 -0.340 1.00 94.81 374 SER A O 1
ATOM 2818 N N . GLU A 1 375 ? 24.198 -4.069 0.474 1.00 96.19 375 GLU A N 1
ATOM 2819 C CA . GLU A 1 375 ? 25.169 -4.605 -0.486 1.00 96.19 375 GLU A CA 1
ATOM 2820 C C . GLU A 1 375 ? 25.322 -6.128 -0.388 1.00 96.19 375 GLU A C 1
ATOM 2822 O O . GLU A 1 375 ? 25.464 -6.824 -1.398 1.00 96.19 375 GLU A O 1
ATOM 2827 N N . GLY A 1 376 ? 25.289 -6.663 0.836 1.00 97.31 376 GLY A N 1
ATOM 2828 C CA . GLY A 1 376 ? 25.439 -8.096 1.079 1.00 97.31 376 GLY A CA 1
ATOM 2829 C C . GLY A 1 376 ? 24.308 -8.915 0.456 1.00 97.31 376 GLY A C 1
ATOM 2830 O O . GLY A 1 376 ? 24.562 -9.949 -0.168 1.00 97.31 376 GLY A O 1
ATOM 2831 N N . TRP A 1 377 ? 23.067 -8.453 0.603 1.00 97.81 377 TRP A N 1
ATOM 2832 C CA . TRP A 1 377 ? 21.899 -9.077 -0.012 1.00 97.81 377 TRP A CA 1
ATOM 2833 C C . TRP A 1 377 ? 21.850 -8.817 -1.516 1.00 97.81 377 TRP A C 1
ATOM 2835 O O . TRP A 1 377 ? 21.640 -9.781 -2.250 1.00 97.81 377 TRP A O 1
ATOM 2845 N N . GLU A 1 378 ? 22.189 -7.609 -1.987 1.00 97.38 378 GLU A N 1
ATOM 2846 C CA . GLU A 1 378 ? 22.237 -7.303 -3.428 1.00 97.38 378 GLU A CA 1
ATOM 2847 C C . GLU A 1 378 ? 23.164 -8.280 -4.161 1.00 97.38 378 GLU A C 1
ATOM 2849 O O . GLU A 1 378 ? 22.784 -8.890 -5.157 1.00 97.38 378 GLU A O 1
ATOM 2854 N N . LYS A 1 379 ? 24.354 -8.538 -3.605 1.00 97.44 379 LYS A N 1
ATOM 2855 C CA . LYS A 1 379 ? 25.310 -9.498 -4.172 1.00 97.44 379 LYS A CA 1
ATOM 2856 C C . LYS A 1 379 ? 24.809 -10.947 -4.154 1.00 97.44 379 LYS A C 1
ATOM 2858 O O . LYS A 1 379 ? 25.245 -11.753 -4.972 1.00 97.44 379 LYS A O 1
ATOM 2863 N N . LYS A 1 380 ? 23.972 -11.311 -3.180 1.00 96.88 380 LYS A N 1
ATOM 2864 C CA . LYS A 1 380 ? 23.546 -12.700 -2.956 1.00 96.88 380 LYS A CA 1
ATOM 2865 C C . LYS A 1 380 ? 22.287 -13.067 -3.737 1.00 96.88 380 LYS A C 1
ATOM 2867 O O . LYS A 1 380 ? 22.193 -14.198 -4.201 1.00 96.88 380 LYS A O 1
ATOM 2872 N N . VAL A 1 381 ? 21.319 -12.156 -3.801 1.00 96.69 381 VAL A N 1
ATOM 2873 C CA . VAL A 1 381 ? 19.973 -12.410 -4.337 1.00 96.69 381 VAL A CA 1
ATOM 2874 C C . VAL A 1 381 ? 19.499 -11.334 -5.315 1.00 96.69 381 VAL A C 1
ATOM 2876 O O . VAL A 1 381 ? 18.360 -11.396 -5.747 1.00 96.69 381 VAL A O 1
ATOM 2879 N N . GLY A 1 382 ? 20.312 -10.326 -5.643 1.00 96.12 382 GLY A N 1
ATOM 2880 C CA . GLY A 1 382 ? 19.939 -9.227 -6.547 1.00 96.12 382 GLY A CA 1
ATOM 2881 C C . GLY A 1 382 ? 19.082 -8.132 -5.900 1.00 96.12 382 GLY A C 1
ATOM 2882 O O . GLY A 1 382 ? 19.174 -6.970 -6.293 1.00 96.12 382 GLY A O 1
ATOM 2883 N N . GLY A 1 383 ? 18.310 -8.475 -4.867 1.00 97.06 383 GLY A N 1
ATOM 2884 C CA . GLY A 1 383 ? 17.514 -7.535 -4.081 1.00 97.06 383 GLY A CA 1
ATOM 2885 C C . GLY A 1 383 ? 18.265 -6.940 -2.891 1.00 97.06 383 GLY A C 1
ATOM 2886 O O . GLY A 1 383 ? 19.221 -7.520 -2.381 1.00 97.06 383 GLY A O 1
ATOM 2887 N N . ARG A 1 384 ? 17.788 -5.798 -2.387 1.00 97.56 384 ARG A N 1
ATOM 2888 C CA . ARG A 1 384 ? 18.383 -5.103 -1.230 1.00 97.56 384 ARG A CA 1
ATOM 2889 C C . ARG A 1 384 ? 17.349 -4.334 -0.420 1.00 97.56 384 ARG A C 1
ATOM 2891 O O . ARG A 1 384 ? 16.333 -3.918 -0.975 1.00 97.56 384 ARG A O 1
ATOM 2898 N N . LEU A 1 385 ? 17.620 -4.110 0.865 1.00 97.56 385 LEU A N 1
ATOM 2899 C CA . LEU A 1 385 ? 16.734 -3.375 1.773 1.00 97.56 385 LEU A CA 1
ATOM 2900 C C . LEU A 1 385 ? 17.417 -2.126 2.327 1.00 97.56 385 LEU A C 1
ATOM 2902 O O . LEU A 1 385 ? 18.511 -2.217 2.878 1.00 97.56 385 LEU A O 1
ATOM 2906 N N . GLU A 1 386 ? 16.740 -0.983 2.255 1.00 96.81 386 GLU A N 1
ATOM 2907 C CA . GLU A 1 386 ? 17.199 0.260 2.880 1.00 96.81 386 GLU A CA 1
ATOM 2908 C C . GLU A 1 386 ? 16.111 0.912 3.737 1.00 96.81 386 GLU A C 1
ATOM 2910 O O . GLU A 1 386 ? 14.919 0.791 3.454 1.00 96.81 386 GLU A O 1
ATOM 2915 N N . PHE A 1 387 ? 16.541 1.636 4.772 1.00 96.56 387 PHE A N 1
ATOM 2916 C CA . PHE A 1 387 ? 15.690 2.501 5.584 1.00 96.56 387 PHE A CA 1
ATOM 2917 C C . PHE A 1 387 ? 15.979 3.957 5.230 1.00 96.56 387 PHE A C 1
ATOM 2919 O O . PHE A 1 387 ? 17.130 4.389 5.295 1.00 96.56 387 PHE A O 1
ATOM 2926 N N . VAL A 1 388 ? 14.950 4.707 4.844 1.00 96.25 388 VAL A N 1
ATOM 2927 C CA . VAL A 1 388 ? 15.089 6.091 4.374 1.00 96.25 388 VAL A CA 1
ATOM 2928 C C . VAL A 1 388 ? 13.998 6.940 5.015 1.00 96.25 388 VAL A C 1
ATOM 2930 O O . VAL A 1 388 ? 12.823 6.630 4.892 1.00 96.25 388 VAL A O 1
ATOM 2933 N N . GLU A 1 389 ? 14.359 8.004 5.728 1.00 93.31 389 GLU A N 1
ATOM 2934 C CA . GLU A 1 389 ? 13.367 8.809 6.461 1.00 93.31 389 GLU A CA 1
ATOM 2935 C C . GLU A 1 389 ? 12.595 9.762 5.539 1.00 93.31 389 GLU A C 1
ATOM 2937 O O . GLU A 1 389 ? 11.367 9.807 5.593 1.00 93.31 389 GLU A O 1
ATOM 2942 N N . GLU A 1 390 ? 13.311 10.468 4.664 1.00 94.62 390 GLU A N 1
ATOM 2943 C CA . GLU A 1 390 ? 12.779 11.584 3.880 1.00 94.62 390 GLU A CA 1
ATOM 2944 C C . GLU A 1 390 ? 12.166 11.142 2.545 1.00 94.62 390 GLU A C 1
ATOM 2946 O O . GLU A 1 390 ? 12.783 10.403 1.775 1.00 94.62 390 GLU A O 1
ATOM 2951 N N . GLY A 1 391 ? 10.975 11.659 2.226 1.00 95.81 391 GLY A N 1
ATOM 2952 C CA . GLY A 1 391 ? 10.251 11.330 0.992 1.00 95.81 391 GLY A CA 1
ATOM 2953 C C . GLY A 1 391 ? 11.011 11.681 -0.284 1.00 95.81 391 GLY A C 1
ATOM 2954 O O . GLY A 1 391 ? 11.057 10.872 -1.209 1.00 95.81 391 GLY A O 1
ATOM 2955 N N . GLU A 1 392 ? 11.658 12.848 -0.317 1.00 97.50 392 GLU A N 1
ATOM 2956 C CA . GLU A 1 392 ? 12.493 13.285 -1.445 1.00 97.50 392 GLU A CA 1
ATOM 2957 C C . GLU A 1 392 ? 13.601 12.269 -1.751 1.00 97.50 392 GLU A C 1
ATOM 2959 O O . GLU A 1 392 ? 13.848 11.919 -2.906 1.00 97.50 392 GLU A O 1
ATOM 2964 N N . GLU A 1 393 ? 14.233 11.737 -0.704 1.00 98.00 393 GLU A N 1
ATOM 2965 C CA . GLU A 1 393 ? 15.312 10.764 -0.833 1.00 98.00 393 GLU A CA 1
ATOM 2966 C C . GLU A 1 393 ? 14.790 9.388 -1.266 1.00 98.00 393 GLU A C 1
ATOM 2968 O O . GLU A 1 393 ? 15.444 8.717 -2.066 1.00 98.00 393 GLU A O 1
ATOM 2973 N N . ILE A 1 394 ? 13.597 8.983 -0.804 1.00 97.88 394 ILE A N 1
ATOM 2974 C CA . ILE A 1 394 ? 12.917 7.765 -1.280 1.00 97.88 394 ILE A CA 1
ATOM 2975 C C . ILE A 1 394 ? 12.696 7.852 -2.793 1.00 97.88 394 ILE A C 1
ATOM 2977 O O . ILE A 1 394 ? 13.101 6.947 -3.525 1.00 97.88 394 ILE A O 1
ATOM 2981 N N . VAL A 1 395 ? 12.099 8.950 -3.269 1.00 98.56 395 VAL A N 1
ATOM 2982 C CA . VAL A 1 395 ? 11.815 9.163 -4.697 1.00 98.56 395 VAL A CA 1
ATOM 2983 C C . VAL A 1 395 ? 13.113 9.201 -5.498 1.00 98.56 395 VAL A C 1
ATOM 2985 O O . VAL A 1 395 ? 13.249 8.471 -6.480 1.00 98.56 395 VAL A O 1
ATOM 2988 N N . ARG A 1 396 ? 14.106 9.981 -5.053 1.00 98.56 396 ARG A N 1
ATOM 2989 C CA . ARG A 1 396 ? 15.402 10.103 -5.732 1.00 98.56 396 ARG A CA 1
ATOM 2990 C C . ARG A 1 396 ? 16.097 8.751 -5.887 1.00 98.56 396 ARG A C 1
ATOM 2992 O O . ARG A 1 396 ? 16.578 8.434 -6.973 1.00 98.56 396 ARG A O 1
ATOM 2999 N N . ARG A 1 397 ? 16.156 7.945 -4.820 1.00 98.44 397 ARG A N 1
ATOM 3000 C CA . ARG A 1 397 ? 16.780 6.612 -4.853 1.00 98.44 397 ARG A CA 1
ATOM 3001 C C . ARG A 1 397 ? 16.009 5.633 -5.723 1.00 98.44 397 ARG A C 1
ATOM 3003 O O . ARG A 1 397 ? 16.636 4.877 -6.463 1.00 98.44 397 ARG A O 1
ATOM 3010 N N . ALA A 1 398 ? 14.679 5.647 -5.645 1.00 98.50 398 ALA A N 1
ATOM 3011 C CA . ALA A 1 398 ? 13.841 4.769 -6.448 1.00 98.50 398 ALA A CA 1
ATOM 3012 C C . ALA A 1 398 ? 14.000 5.065 -7.946 1.00 98.50 398 ALA A C 1
ATOM 3014 O O . ALA A 1 398 ? 14.282 4.152 -8.718 1.00 98.50 398 ALA A O 1
ATOM 3015 N N . LEU A 1 399 ? 13.919 6.339 -8.347 1.00 98.62 399 LEU A N 1
ATOM 3016 C CA . LEU A 1 399 ? 14.111 6.750 -9.740 1.00 98.62 399 LEU A CA 1
ATOM 3017 C C . LEU A 1 399 ? 15.530 6.442 -10.237 1.00 98.62 399 LEU A C 1
ATOM 3019 O O . LEU A 1 399 ? 15.683 5.865 -11.308 1.00 98.62 399 LEU A O 1
ATOM 3023 N N . ALA A 1 400 ? 16.561 6.727 -9.434 1.00 98.50 400 ALA A N 1
ATOM 3024 C CA . ALA A 1 400 ? 17.940 6.398 -9.793 1.00 98.50 400 ALA A CA 1
ATOM 3025 C C . ALA A 1 400 ? 18.158 4.884 -9.966 1.00 98.50 400 ALA A C 1
ATOM 3027 O O . ALA A 1 400 ? 18.918 4.463 -10.836 1.00 98.50 400 ALA A O 1
ATOM 3028 N N . HIS A 1 401 ? 17.498 4.053 -9.153 1.00 98.44 401 HIS A N 1
ATOM 3029 C CA . HIS A 1 401 ? 17.548 2.602 -9.312 1.00 98.44 401 HIS A CA 1
ATOM 3030 C C . HIS A 1 401 ? 16.852 2.149 -10.597 1.00 98.44 401 HIS A C 1
ATOM 3032 O O . HIS A 1 401 ? 17.425 1.359 -11.343 1.00 98.44 401 HIS A O 1
ATOM 3038 N N . ILE A 1 402 ? 15.654 2.674 -10.869 1.00 98.69 402 ILE A N 1
ATOM 3039 C CA . ILE A 1 402 ? 14.904 2.404 -12.100 1.00 98.69 402 ILE A CA 1
ATOM 3040 C C . ILE A 1 402 ? 15.763 2.744 -13.322 1.00 98.69 402 ILE A C 1
ATOM 3042 O O . ILE A 1 402 ? 15.962 1.889 -14.180 1.00 98.69 402 ILE A O 1
ATOM 3046 N N . ASP A 1 403 ? 16.349 3.941 -13.370 1.00 98.62 403 ASP A N 1
ATOM 3047 C CA . ASP A 1 403 ? 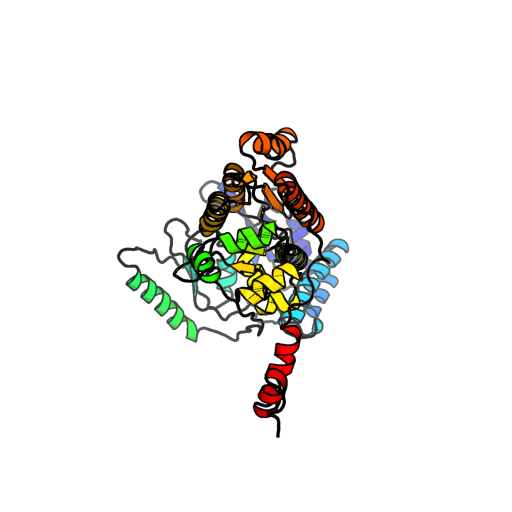17.188 4.370 -14.493 1.00 98.62 403 ASP A CA 1
ATOM 3048 C C . ASP A 1 403 ? 18.446 3.513 -14.640 1.00 98.62 403 ASP A C 1
ATOM 3050 O O . ASP A 1 403 ? 18.818 3.150 -15.756 1.00 98.62 403 ASP A O 1
ATOM 3054 N N . LYS A 1 404 ? 19.077 3.134 -13.522 1.00 98.12 404 LYS A N 1
ATOM 3055 C CA . LYS A 1 404 ? 20.217 2.213 -13.539 1.00 98.12 404 LYS A CA 1
ATOM 3056 C C . LYS A 1 404 ? 19.826 0.876 -14.171 1.00 98.12 404 LYS A C 1
ATOM 3058 O O . LYS A 1 404 ? 20.530 0.408 -15.055 1.00 98.12 404 LYS A O 1
ATOM 3063 N N . LYS A 1 405 ? 18.696 0.285 -13.771 1.00 98.06 405 LYS A N 1
ATOM 3064 C CA . LYS A 1 405 ? 18.214 -0.987 -14.338 1.00 98.06 405 LYS A CA 1
ATOM 3065 C C . LYS A 1 405 ? 17.886 -0.870 -15.822 1.00 98.06 405 LYS A C 1
ATOM 3067 O O . LYS A 1 405 ? 18.260 -1.741 -16.599 1.00 98.06 405 LYS A O 1
ATOM 3072 N N . ARG A 1 406 ? 17.278 0.243 -16.244 1.00 98.38 406 ARG A N 1
ATOM 3073 C CA . ARG A 1 406 ? 17.076 0.536 -17.672 1.00 98.38 406 ARG A CA 1
ATOM 3074 C C . ARG A 1 406 ? 18.401 0.571 -18.438 1.00 98.38 406 ARG A C 1
ATOM 3076 O O . ARG A 1 406 ? 18.488 -0.015 -19.513 1.00 98.38 406 ARG A O 1
ATOM 3083 N N . ALA A 1 407 ? 19.418 1.238 -17.891 1.00 98.25 407 ALA A N 1
ATOM 3084 C CA . ALA A 1 407 ? 20.739 1.332 -18.506 1.00 98.25 407 ALA A CA 1
ATOM 3085 C C . ALA A 1 407 ? 21.454 -0.029 -18.558 1.00 98.25 407 ALA A C 1
ATOM 3087 O O . ALA A 1 407 ? 22.020 -0.372 -19.595 1.00 98.25 407 ALA A O 1
ATOM 3088 N N . ASP A 1 408 ? 21.373 -0.823 -17.487 1.00 97.50 408 ASP A N 1
ATOM 3089 C CA . ASP A 1 408 ? 21.927 -2.183 -17.419 1.00 97.50 408 ASP A CA 1
ATOM 3090 C C . ASP A 1 408 ? 21.285 -3.106 -18.483 1.00 97.50 408 ASP A C 1
ATOM 3092 O O . ASP A 1 408 ? 21.960 -3.958 -19.059 1.00 97.50 408 ASP A O 1
ATOM 3096 N N . LEU A 1 409 ? 20.005 -2.882 -18.808 1.00 97.38 409 LEU A N 1
ATOM 3097 C CA . LEU A 1 409 ? 19.265 -3.555 -19.885 1.00 97.38 409 LEU A CA 1
ATOM 3098 C C . LEU A 1 409 ? 19.544 -2.992 -21.296 1.00 97.38 409 LEU A C 1
ATOM 3100 O O . LEU A 1 409 ? 19.016 -3.510 -22.281 1.00 97.38 409 LEU A O 1
ATOM 3104 N N . GLY A 1 410 ? 20.339 -1.924 -21.423 1.00 97.19 410 GLY A N 1
ATOM 3105 C CA . GLY A 1 410 ? 20.618 -1.261 -22.702 1.00 97.19 410 GLY A CA 1
ATOM 3106 C C . GLY A 1 410 ? 19.431 -0.484 -23.286 1.00 97.19 410 GLY A C 1
ATOM 3107 O O . GLY A 1 410 ? 19.401 -0.221 -24.490 1.00 97.19 410 GLY A O 1
ATOM 3108 N N . LEU A 1 411 ? 18.444 -0.125 -22.459 1.00 97.00 411 LEU A N 1
ATOM 3109 C CA . LEU A 1 411 ? 17.304 0.690 -22.876 1.00 97.00 411 LEU A CA 1
ATOM 3110 C C . LEU A 1 411 ? 17.719 2.154 -23.059 1.00 97.00 411 LEU A C 1
ATOM 3112 O O . LEU A 1 411 ? 18.669 2.638 -22.445 1.00 97.00 411 LEU A O 1
ATOM 3116 N N . ALA A 1 412 ? 16.965 2.886 -23.882 1.00 93.81 412 ALA A N 1
ATOM 3117 C CA . ALA A 1 412 ? 17.168 4.322 -24.031 1.00 93.81 412 ALA A CA 1
ATOM 3118 C C . ALA A 1 412 ? 16.961 5.055 -22.693 1.00 93.81 412 ALA A C 1
ATOM 3120 O O . ALA A 1 412 ? 16.058 4.708 -21.913 1.00 93.81 412 ALA A O 1
ATOM 3121 N N . GLU A 1 413 ? 17.778 6.089 -22.473 1.00 94.25 413 GLU A N 1
ATOM 3122 C CA . GLU A 1 413 ? 17.637 7.007 -21.345 1.00 94.25 413 GLU A CA 1
ATOM 3123 C C . GLU A 1 413 ? 16.222 7.596 -21.328 1.00 94.25 413 GLU A C 1
ATOM 3125 O O . GLU A 1 413 ? 15.631 7.884 -22.374 1.00 94.25 413 GLU A O 1
ATOM 3130 N N . TYR A 1 414 ? 15.651 7.706 -20.131 1.00 93.69 414 TYR A N 1
ATOM 3131 C CA . TYR A 1 414 ? 14.325 8.275 -19.966 1.00 93.69 414 TYR A CA 1
ATOM 3132 C C . TYR A 1 414 ? 14.360 9.777 -20.270 1.00 93.69 414 TYR A C 1
ATOM 3134 O O . TYR A 1 414 ? 15.143 10.518 -19.681 1.00 93.69 414 TYR A O 1
ATOM 3142 N N . ASP A 1 415 ? 13.479 10.214 -21.165 1.00 92.38 415 ASP A N 1
ATOM 3143 C CA . ASP A 1 415 ? 13.329 11.612 -21.555 1.00 92.38 415 ASP A CA 1
ATOM 3144 C C . ASP A 1 415 ? 11.872 12.049 -21.320 1.00 92.38 415 ASP A C 1
ATOM 3146 O O . ASP A 1 415 ? 10.984 11.628 -22.069 1.00 92.38 415 ASP A O 1
ATOM 3150 N N . PRO A 1 416 ? 11.607 12.904 -20.312 1.00 86.75 416 PRO A N 1
ATOM 3151 C CA . PRO A 1 416 ? 10.256 13.366 -19.990 1.00 86.75 416 PRO A CA 1
ATOM 3152 C C . PRO A 1 416 ? 9.646 14.264 -21.078 1.00 86.75 416 PRO A C 1
ATOM 3154 O O . PRO A 1 416 ? 8.445 14.518 -21.057 1.00 86.75 416 PRO A O 1
ATOM 3157 N N . SER A 1 417 ? 10.450 14.764 -22.023 1.00 87.38 417 SER A N 1
ATOM 3158 C CA . SER A 1 417 ? 9.993 15.608 -23.135 1.00 87.38 417 SER A CA 1
ATOM 3159 C C . SER A 1 417 ? 9.694 14.825 -24.416 1.00 87.38 417 SER A C 1
ATOM 3161 O O . SER A 1 417 ? 9.161 15.386 -25.375 1.00 87.38 417 SER A O 1
ATOM 3163 N N . LYS A 1 418 ? 10.009 13.523 -24.435 1.00 87.69 418 LYS A N 1
ATOM 3164 C CA . LYS A 1 418 ? 9.858 12.659 -25.611 1.00 87.69 418 LYS A CA 1
ATOM 3165 C C . LYS A 1 418 ? 8.402 12.473 -26.034 1.00 87.69 418 LYS A C 1
ATOM 3167 O O . LYS A 1 418 ? 8.127 12.320 -27.225 1.00 87.69 418 LYS A O 1
ATOM 3172 N N . TRP A 1 419 ? 7.483 12.450 -25.071 1.00 85.00 419 TRP A N 1
ATOM 3173 C CA . TRP A 1 419 ? 6.070 12.164 -25.304 1.00 85.00 419 TRP A CA 1
ATOM 3174 C C . TRP A 1 419 ? 5.254 13.453 -25.232 1.00 85.00 419 TRP A C 1
ATOM 3176 O O . TRP A 1 419 ? 5.343 14.216 -24.273 1.00 85.00 419 TRP A O 1
ATOM 3186 N N . GLY A 1 420 ? 4.493 13.719 -26.295 1.00 72.56 420 GLY A N 1
ATOM 3187 C CA . GLY A 1 420 ? 3.611 14.880 -26.383 1.00 72.56 420 GLY A CA 1
ATOM 3188 C C . GLY A 1 420 ? 2.274 14.657 -25.676 1.00 72.56 420 GLY A C 1
ATOM 3189 O O . GLY A 1 420 ? 2.048 13.638 -25.032 1.00 72.56 420 GLY A O 1
ATOM 3190 N N . MET A 1 421 ? 1.355 15.610 -25.838 1.00 67.25 421 MET A N 1
ATOM 3191 C CA . MET A 1 421 ? -0.030 15.416 -25.404 1.00 67.25 421 MET A CA 1
ATOM 3192 C C . MET A 1 421 ? -0.713 14.383 -26.304 1.00 67.25 421 MET A C 1
ATOM 3194 O O . MET A 1 421 ? -0.602 14.460 -27.532 1.00 67.25 421 MET A O 1
ATOM 3198 N N . SER A 1 422 ? -1.434 13.446 -25.692 1.00 67.50 422 SER A N 1
ATOM 3199 C CA . SER A 1 422 ? -2.308 12.508 -26.398 1.00 67.50 422 SER A CA 1
ATOM 3200 C C . SER A 1 422 ? -3.279 13.251 -27.310 1.00 67.50 422 SER A C 1
ATOM 3202 O O . SER A 1 422 ? -3.741 14.338 -26.973 1.00 67.50 422 SER A O 1
ATOM 3204 N N . GLY A 1 423 ? -3.581 12.687 -28.484 1.00 65.94 423 GLY A N 1
ATOM 3205 C CA . GLY A 1 423 ? -4.435 13.318 -29.499 1.00 65.94 423 GLY A CA 1
ATOM 3206 C C . GLY A 1 423 ? -5.891 13.522 -29.066 1.00 65.94 423 GLY A C 1
ATOM 3207 O O . GLY A 1 423 ? -6.655 14.180 -29.775 1.00 65.94 423 GLY A O 1
ATOM 3208 N N . ASP A 1 424 ? -6.272 12.983 -27.912 1.00 66.00 424 ASP A N 1
ATOM 3209 C CA . ASP A 1 424 ? -7.600 13.077 -27.324 1.00 66.00 424 ASP A CA 1
ATOM 3210 C C . ASP A 1 424 ? -7.829 14.357 -26.501 1.00 66.00 424 ASP A C 1
ATOM 3212 O O . ASP A 1 424 ? -8.931 14.563 -26.003 1.00 66.00 424 ASP A O 1
ATOM 3216 N N . TRP A 1 425 ? -6.848 15.262 -26.401 1.00 69.88 425 TRP A N 1
ATOM 3217 C CA . TRP A 1 425 ? -6.969 16.515 -25.638 1.00 69.88 425 TRP A CA 1
ATOM 3218 C C . TRP A 1 425 ? -8.192 17.370 -26.025 1.00 69.88 425 TRP A C 1
ATOM 3220 O O . TRP A 1 425 ? -8.697 18.137 -25.210 1.00 69.88 425 TRP A O 1
ATOM 3230 N N . ARG A 1 426 ? -8.703 17.207 -27.255 1.00 73.12 426 ARG A N 1
ATOM 3231 C CA . ARG A 1 426 ? -9.927 17.857 -27.763 1.00 73.12 426 ARG A CA 1
ATOM 3232 C C . ARG A 1 426 ? -11.213 17.100 -27.433 1.00 73.12 426 ARG A C 1
ATOM 3234 O O . ARG A 1 426 ? -12.297 17.650 -27.587 1.00 73.12 426 ARG A O 1
ATOM 3241 N N . ILE A 1 427 ? -11.130 15.831 -27.046 1.00 76.75 427 ILE A N 1
ATOM 3242 C CA . ILE A 1 427 ? -12.286 14.957 -26.826 1.00 76.75 427 ILE A CA 1
ATOM 3243 C C . ILE A 1 427 ? -13.167 15.457 -25.679 1.00 76.75 427 ILE A C 1
ATOM 3245 O O . ILE A 1 427 ? -14.375 15.489 -25.892 1.00 76.75 427 ILE A O 1
ATOM 3249 N N . PRO A 1 428 ? -12.653 15.923 -24.524 1.00 76.88 428 PRO A N 1
ATOM 3250 C CA . PRO A 1 428 ? -13.505 16.523 -23.496 1.00 76.88 428 PRO A CA 1
ATOM 3251 C C . PRO A 1 428 ? -14.278 17.749 -24.000 1.00 76.88 428 PRO A C 1
ATOM 3253 O O . PRO A 1 428 ? -15.477 17.864 -23.749 1.00 76.88 428 PRO A O 1
ATOM 3256 N N . GLU A 1 429 ? -13.620 18.627 -24.769 1.00 81.56 429 GLU A N 1
ATOM 3257 C CA . GLU A 1 429 ? -14.261 19.795 -25.389 1.00 81.56 429 GLU A CA 1
ATOM 3258 C C . GLU A 1 429 ? -15.365 19.361 -26.354 1.00 81.56 429 GLU A C 1
ATOM 3260 O O . GLU A 1 429 ? -16.478 19.875 -26.294 1.00 81.56 429 GLU A O 1
ATOM 3265 N N . ILE A 1 430 ? -15.079 18.362 -27.197 1.00 82.94 430 ILE A N 1
ATOM 3266 C CA . ILE A 1 430 ? -16.042 17.787 -28.134 1.00 82.94 430 ILE A CA 1
ATOM 3267 C C . ILE A 1 430 ? -17.209 17.158 -27.367 1.00 82.94 430 ILE A C 1
ATOM 3269 O O . ILE A 1 430 ? -18.354 17.463 -27.663 1.00 82.94 430 ILE A O 1
ATOM 3273 N N . LEU A 1 431 ? -16.969 16.314 -26.363 1.00 81.75 431 LEU A N 1
ATOM 3274 C CA . LEU A 1 431 ? -18.026 15.614 -25.625 1.00 81.75 431 LEU A CA 1
ATOM 3275 C C . LEU A 1 431 ? -18.988 16.565 -24.899 1.00 81.75 431 LEU A C 1
ATOM 3277 O O . LEU A 1 431 ? -20.152 16.195 -24.722 1.00 81.75 431 LEU A O 1
ATOM 3281 N N . GLY A 1 432 ? -18.528 17.769 -24.543 1.00 85.12 432 GLY A N 1
ATOM 3282 C CA . GLY A 1 432 ? -19.346 18.843 -23.979 1.00 85.12 432 GLY A CA 1
ATOM 3283 C C . GLY A 1 432 ? -20.264 19.560 -24.980 1.00 85.12 432 GLY A C 1
ATOM 3284 O O . GLY A 1 432 ? -21.182 20.260 -24.552 1.00 85.12 432 GLY A O 1
ATOM 3285 N N . LEU A 1 433 ? -20.061 19.387 -26.291 1.00 88.81 433 LEU A N 1
ATOM 3286 C CA . LEU A 1 433 ? -20.904 19.993 -27.325 1.00 88.81 433 LEU A CA 1
ATOM 3287 C C . LEU A 1 433 ? -22.261 19.258 -27.468 1.00 88.81 433 LEU A C 1
ATOM 3289 O O . LEU A 1 433 ? -22.358 18.050 -27.213 1.00 88.81 433 LEU A O 1
ATOM 3293 N N . PRO A 1 434 ? -23.323 19.941 -27.940 1.00 91.38 434 PRO A N 1
ATOM 3294 C CA . PRO A 1 434 ? -24.558 19.301 -28.406 1.00 91.38 434 PRO A CA 1
ATOM 3295 C C . PRO A 1 434 ? -24.299 18.202 -29.452 1.00 91.38 434 PRO A C 1
ATOM 3297 O O . PRO A 1 434 ? -23.278 18.203 -30.136 1.00 91.38 434 PRO A O 1
ATOM 3300 N N . LEU A 1 435 ? -25.210 17.229 -29.603 1.00 86.81 435 LEU A N 1
ATOM 3301 C CA . LEU A 1 435 ? -25.001 16.082 -30.506 1.00 86.81 435 LEU A CA 1
ATOM 3302 C C . LEU A 1 435 ? -24.714 16.498 -31.957 1.00 86.81 435 LEU A C 1
ATOM 3304 O O . LEU A 1 435 ? -23.803 15.935 -32.560 1.00 86.81 435 LEU A O 1
ATOM 3308 N N . GLU A 1 436 ? -25.434 17.479 -32.500 1.00 84.44 436 GLU A N 1
ATOM 3309 C CA . GLU A 1 436 ? -25.205 17.953 -33.868 1.00 84.44 436 GLU A CA 1
ATOM 3310 C C . GLU A 1 436 ? -23.820 18.601 -34.037 1.00 84.44 436 GLU A C 1
ATOM 3312 O O . GLU A 1 436 ? -23.114 18.318 -35.005 1.00 84.44 436 GLU A O 1
ATOM 3317 N N . GLU A 1 437 ? -23.395 19.411 -33.065 1.00 87.31 437 GLU A N 1
ATOM 3318 C CA . GLU A 1 437 ? -22.086 20.078 -33.060 1.00 87.31 437 GLU A CA 1
ATOM 3319 C C . GLU A 1 437 ? -20.934 19.089 -32.843 1.00 87.31 437 GLU A C 1
ATOM 3321 O O . GLU A 1 437 ? -19.871 19.239 -33.439 1.00 87.31 437 GLU A O 1
ATOM 3326 N N . ARG A 1 438 ? -21.158 18.021 -32.066 1.00 88.06 438 ARG A N 1
ATOM 3327 C CA . ARG A 1 438 ? -20.217 16.896 -31.931 1.00 88.06 438 ARG A CA 1
ATOM 3328 C C . ARG A 1 438 ? -19.986 16.181 -33.245 1.00 88.06 438 ARG A C 1
ATOM 3330 O O . ARG A 1 438 ? -18.842 15.905 -33.594 1.00 88.06 438 ARG A O 1
ATOM 3337 N N . ILE A 1 439 ? -21.065 15.870 -33.963 1.00 83.31 439 ILE A N 1
ATOM 3338 C CA . ILE A 1 439 ? -20.980 15.196 -35.262 1.00 83.31 439 ILE A CA 1
ATOM 3339 C C . ILE A 1 439 ? -20.184 16.069 -36.238 1.00 83.31 439 ILE A C 1
ATOM 3341 O O . ILE A 1 439 ? -19.279 15.562 -36.896 1.00 83.31 439 ILE A O 1
ATOM 3345 N N . GLU A 1 440 ? -20.453 17.376 -36.272 1.00 86.12 440 GLU A N 1
ATOM 3346 C CA . GLU A 1 440 ? -19.702 18.324 -37.098 1.00 86.12 440 GLU A CA 1
ATOM 3347 C C . GLU A 1 440 ? -18.226 18.440 -36.673 1.00 86.12 440 GLU A C 1
ATOM 3349 O O . GLU A 1 440 ? -17.342 18.465 -37.528 1.00 86.12 440 GLU A O 1
ATOM 3354 N N . ALA A 1 441 ? -17.932 18.473 -35.372 1.00 83.69 441 ALA A N 1
ATOM 3355 C CA . ALA A 1 441 ? -16.569 18.595 -34.859 1.00 83.69 441 ALA A CA 1
ATOM 3356 C C . ALA A 1 441 ? -15.708 17.344 -35.115 1.00 83.69 441 ALA A C 1
ATOM 3358 O O . ALA A 1 441 ? -14.505 17.474 -35.343 1.00 83.69 441 ALA A O 1
ATOM 3359 N N . VAL A 1 442 ? -16.310 16.148 -35.080 1.00 83.25 442 VAL A N 1
ATOM 3360 C CA . VAL A 1 442 ? -15.612 14.863 -35.276 1.00 83.25 442 VAL A CA 1
ATOM 3361 C C . VAL A 1 442 ? -15.514 14.483 -36.753 1.00 83.25 442 VAL A C 1
ATOM 3363 O O . VAL A 1 442 ? -14.454 14.061 -37.207 1.00 83.25 442 VAL A O 1
ATOM 3366 N N . TYR A 1 443 ? -16.605 14.626 -37.509 1.00 84.06 443 TYR A N 1
ATOM 3367 C CA . TYR A 1 443 ? -16.703 14.138 -38.890 1.00 84.06 443 TYR A CA 1
ATOM 3368 C C . TYR A 1 443 ? -16.639 15.256 -39.944 1.00 84.06 443 TYR A C 1
ATOM 3370 O O . TYR A 1 443 ? -16.623 14.968 -41.141 1.00 84.06 443 TYR A O 1
ATOM 3378 N N . GLY A 1 444 ? -16.576 16.523 -39.520 1.00 78.69 444 GLY A N 1
ATOM 3379 C CA . GLY A 1 444 ? -16.717 17.691 -40.389 1.00 78.69 444 GLY A CA 1
ATOM 3380 C C . GLY A 1 444 ? -18.182 17.987 -40.732 1.00 78.69 444 GLY A C 1
ATOM 3381 O O . GLY A 1 444 ? -19.072 17.157 -40.534 1.00 78.69 444 GLY A O 1
ATOM 3382 N N . LYS A 1 445 ? -18.465 19.177 -41.285 1.00 76.44 445 LYS A N 1
ATOM 3383 C CA . LYS A 1 445 ? -19.777 19.428 -41.905 1.00 76.44 445 LYS A CA 1
ATOM 3384 C C . LYS A 1 445 ? -19.964 18.433 -43.043 1.00 76.44 445 LYS A C 1
ATOM 3386 O O . LYS A 1 445 ? -19.134 18.392 -43.951 1.00 76.44 445 LYS A O 1
ATOM 3391 N N . ALA A 1 446 ? -21.076 17.699 -43.036 1.00 64.50 446 ALA A N 1
ATOM 3392 C CA . ALA A 1 446 ? -21.529 16.995 -44.227 1.00 64.50 446 ALA A CA 1
ATOM 3393 C C . ALA A 1 446 ? -21.582 18.014 -45.378 1.00 64.50 446 ALA A C 1
ATOM 3395 O O . ALA A 1 446 ? -22.328 18.996 -45.309 1.00 64.50 446 ALA A O 1
ATOM 3396 N N . GLY A 1 447 ? -20.709 17.834 -46.373 1.00 63.38 447 GLY A N 1
ATOM 3397 C CA . GLY A 1 447 ? -20.636 18.718 -47.530 1.00 63.38 447 GLY A CA 1
ATOM 3398 C C . GLY A 1 447 ? -22.008 18.814 -48.191 1.00 63.38 447 GLY A C 1
ATOM 3399 O O . GLY A 1 447 ? -22.656 17.791 -48.413 1.00 63.38 447 GLY A O 1
ATOM 3400 N N . LYS A 1 448 ? -22.460 20.042 -48.449 1.00 47.34 448 LYS A N 1
ATOM 3401 C CA . LYS A 1 448 ? -23.559 20.293 -49.383 1.00 47.34 448 LYS A CA 1
ATOM 3402 C C . LYS A 1 448 ? -23.071 20.155 -50.813 1.00 47.34 448 LYS A C 1
ATOM 3404 O O . LYS A 1 448 ? -21.935 20.613 -51.069 1.00 47.34 448 LYS A O 1
#

Radius of gyration: 26.9 Å; chains: 1; bounding box: 60×54×91 Å

Foldseek 3Di:
DVVQVVVVVPPDPVLVQLQVVLLVAPQWGWDWDFDQDPNDTTIDIDITHDDDPDWDALVNQLVSLVSRPSDDPVRSVVSNVVSQVVLVVQCVLAVHDSRPDTDDDFQQFLEDEDEDDPDDLVVQVVCVVHLYAYEYADPVDDRPNHHYDHADVVCNVVSVVVRVVSSVVSNVRGDDGDDGPQAADADADPFLQVCQCLQQNPPRRACVSVLVLCLQQLALAEEEAEADAAPLDDGLPLLVLLLLLRQQQRYQYEYAAVSLVSCRSVRQRALVVLVVRGFQSNNVVSVVSVGGSYYYQYHLVSVVSVLVNLCRSLVVDPQHNASLLGLYAYEHARHDDVSVVVSLVVCLQRQHEYEYEQDQDPCVVDPVVQCCQAVVSCVVRSYHYGYYYDSVVVNVVSSVSSQVSCVVSVGDGNDSPPGDHDPCPCVVVLVPDDPVSSCCVPVNPPDD